Protein AF-0000000068203629 (afdb_homodimer)

Nearest PDB structures (foldseek):
  4nbw-assembly1_D  TM=8.724E-01  e=5.377E-16  Plesiocystis pacifica SIR-1
  2c7v-assembly1_C  TM=8.357E-01  e=1.206E-12  Trypanosoma brucei brucei
  8aew-assembly1_A  TM=7.766E-01  e=7.893E-11  Chloroflexus aurantiacus J-10-fl
  8hjw-assembly1_B  TM=7.811E-01  e=9.365E-10  Chloroflexus aurantiacus
  8aew-assembly1_B  TM=7.234E-01  e=3.059E-10  Chloroflexus aurantiacus J-10-fl

Sequence (668 aa):
MTTITDEELYLNAEVLKGKVVLITGASSGVGQATAVSFASYGAKVIIGDVDLAGAKHTVRECLRVGGTIGSDAMVQKCDVTSWEEQVALFEAGYKKYGRIDYVIPNAGIVGDGPLALSKRTKDIPNKPDTRTIDINLVGVIYTIKLGQHYLMKNKPLGPMAIIFVGSMAGNQGFPRAEIYSATKHGLIGLCRSLTEDYRAQGIRTAVVCPWFVDTPLIKTDNRVILAGAPFTPINRVAGAIVCAATDPNWETSGASYNLPDDGPVMRTERHELSVGVYKILTERINTLIKVETTINRYMNIVSDLFMLAAPHLTIVAFVLPILAYWLFTRWMNSMTTITDEELYLNAEVLKGKVVLITGASSGVGQATAVSFASYGAKVIIGDVDLAGAKHTVRECLRVGGTIGSDAMVQKCDVTSWEEQVALFEAGYKKYGRIDYVIPNAGIVGDGPLALSKRTKDIPNKPDTRTIDINLVGVIYTIKLGQHYLMKNKPLGPMAIIFVGSMAGNQGFPRAEIYSATKHGLIGLCRSLTEDYRAQGIRTAVVCPWFVDTPLIKTDNRVILAGAPFTPINRVAGAIVCAATDPNWETSGASYNLPDDGPVMRTERHELSVGVYKILTERINTLIKVETTINRYMNIVSDLFMLAAPHLTIVAFVLPILAYWLFTRWMNS

Organism: Serendipita indica (strain DSM 11827) (NCBI:txid1109443)

Structure (mmCIF, N/CA/C/O backbone):
data_AF-0000000068203629-model_v1
#
loop_
_entity.id
_entity.type
_entity.pdbx_description
1 polymer 'Related to short-chain alcohol dehydrogenase'
#
loop_
_atom_site.group_PDB
_atom_site.id
_atom_site.type_symbol
_atom_site.label_atom_id
_atom_site.label_alt_id
_atom_site.label_comp_id
_atom_site.label_asym_id
_atom_site.label_entity_id
_atom_site.label_seq_id
_atom_site.pdbx_PDB_ins_code
_atom_site.Cartn_x
_atom_site.Cartn_y
_atom_site.Cartn_z
_atom_site.occupancy
_atom_site.B_iso_or_equiv
_atom_site.auth_seq_id
_atom_site.auth_comp_id
_atom_site.auth_asym_id
_atom_site.auth_atom_id
_atom_site.pdbx_PDB_model_num
ATOM 1 N N . MET A 1 1 ? -2 0.607 -24 1 74.25 1 MET A N 1
ATOM 2 C CA . MET A 1 1 ? -2.955 -0.344 -23.438 1 74.25 1 MET A CA 1
ATOM 3 C C . MET A 1 1 ? -3.354 -1.391 -24.469 1 74.25 1 MET A C 1
ATOM 5 O O . MET A 1 1 ? -3.592 -1.062 -25.641 1 74.25 1 MET A O 1
ATOM 9 N N . THR A 1 2 ? -3.258 -2.691 -24.047 1 78.94 2 THR A N 1
ATOM 10 C CA . THR A 1 2 ? -3.564 -3.799 -24.953 1 78.94 2 THR A CA 1
ATOM 11 C C . THR A 1 2 ? -4.797 -4.562 -24.469 1 78.94 2 THR A C 1
ATOM 13 O O . THR A 1 2 ? -4.906 -4.895 -23.297 1 78.94 2 THR A O 1
ATOM 16 N N . THR A 1 3 ? -5.684 -4.789 -25.359 1 89.25 3 THR A N 1
ATOM 17 C CA . THR A 1 3 ? -6.883 -5.555 -25.031 1 89.25 3 THR A CA 1
ATOM 18 C C . THR A 1 3 ? -6.652 -7.043 -25.281 1 89.25 3 THR A C 1
ATOM 20 O O . THR A 1 3 ? -6.055 -7.426 -26.297 1 89.25 3 THR A O 1
ATOM 23 N N . ILE A 1 4 ? -7.082 -7.863 -24.344 1 93.88 4 ILE A N 1
ATOM 24 C CA . ILE A 1 4 ? -6.941 -9.312 -24.438 1 93.88 4 ILE A CA 1
ATOM 25 C C . ILE A 1 4 ? -8.32 -9.969 -24.391 1 93.88 4 ILE A C 1
ATOM 27 O O . ILE A 1 4 ? -9.031 -9.875 -23.391 1 93.88 4 ILE A O 1
ATOM 31 N N . THR A 1 5 ? -8.672 -10.672 -25.438 1 92.25 5 THR A N 1
ATOM 32 C CA . THR A 1 5 ? -9.969 -11.328 -25.531 1 92.25 5 THR A CA 1
ATOM 33 C C . THR A 1 5 ? -9.969 -12.633 -24.734 1 92.25 5 THR A C 1
ATOM 35 O O . THR A 1 5 ? -8.914 -13.133 -24.344 1 92.25 5 THR A O 1
ATOM 38 N N . ASP A 1 6 ? -11.164 -13.172 -24.438 1 92.75 6 ASP A N 1
ATOM 39 C CA . ASP A 1 6 ? -11.297 -14.414 -23.672 1 92.75 6 ASP A CA 1
ATOM 40 C C . ASP A 1 6 ? -10.531 -15.555 -24.344 1 92.75 6 ASP A C 1
ATOM 42 O O . ASP A 1 6 ? -9.93 -16.391 -23.672 1 92.75 6 ASP A O 1
ATOM 46 N N . GLU A 1 7 ? -10.508 -15.57 -25.672 1 90.5 7 GLU A N 1
ATOM 47 C CA . GLU A 1 7 ? -9.812 -16.609 -26.438 1 90.5 7 GLU A CA 1
ATOM 48 C C . GLU A 1 7 ? -8.297 -16.5 -26.266 1 90.5 7 GLU A C 1
ATOM 50 O O . GLU A 1 7 ? -7.594 -17.516 -26.266 1 90.5 7 GLU A O 1
ATOM 55 N N . GLU A 1 8 ? -7.883 -15.336 -26.016 1 95.25 8 GLU A N 1
ATOM 56 C CA . GLU A 1 8 ? -6.445 -15.078 -25.953 1 95.25 8 GLU A CA 1
ATOM 57 C C . GLU A 1 8 ? -5.895 -15.359 -24.562 1 95.25 8 GLU A C 1
ATOM 59 O O . GLU A 1 8 ? -4.684 -15.484 -24.375 1 95.25 8 GLU A O 1
ATOM 64 N N . LEU A 1 9 ? -6.746 -15.484 -23.609 1 96.88 9 LEU A N 1
ATOM 65 C CA . LEU A 1 9 ? -6.336 -15.625 -22.219 1 96.88 9 LEU A CA 1
ATOM 66 C C . LEU A 1 9 ? -5.609 -16.953 -22 1 96.88 9 LEU A C 1
ATOM 68 O O . LEU A 1 9 ? -4.805 -17.078 -21.062 1 96.88 9 LEU A O 1
ATOM 72 N N . TYR A 1 10 ? -5.809 -17.953 -22.875 1 96.75 10 TYR A N 1
ATOM 73 C CA . TYR A 1 10 ? -5.266 -19.297 -22.641 1 96.75 10 TYR A CA 1
ATOM 74 C C . TYR A 1 10 ? -4.355 -19.719 -23.797 1 96.75 10 TYR A C 1
ATOM 76 O O . TYR A 1 10 ? -4.117 -20.906 -23.984 1 96.75 10 TYR A O 1
ATOM 84 N N . LEU A 1 11 ? -3.879 -18.719 -24.547 1 95.81 11 LEU A N 1
ATOM 85 C CA . LEU A 1 11 ? -3.064 -18.969 -25.734 1 95.81 11 LEU A CA 1
ATOM 86 C C . LEU A 1 11 ? -1.846 -19.812 -25.391 1 95.81 11 LEU A C 1
ATOM 88 O O . LEU A 1 11 ? -1.4 -20.641 -26.203 1 95.81 11 LEU A O 1
ATOM 92 N N . ASN A 1 12 ? -1.312 -19.688 -24.156 1 95.94 12 ASN A N 1
ATOM 93 C CA . ASN A 1 12 ? -0.092 -20.391 -23.766 1 95.94 12 ASN A CA 1
ATOM 94 C C . ASN A 1 12 ? -0.339 -21.328 -22.594 1 95.94 12 ASN A C 1
ATOM 96 O O . ASN A 1 12 ? 0.596 -21.703 -21.891 1 95.94 12 ASN A O 1
ATOM 100 N N . ALA A 1 13 ? -1.555 -21.734 -22.375 1 96.62 13 ALA A N 1
ATOM 101 C CA . ALA A 1 13 ? -1.926 -22.5 -21.188 1 96.62 13 ALA A CA 1
ATOM 102 C C . ALA A 1 13 ? -1.394 -23.922 -21.25 1 96.62 13 ALA A C 1
ATOM 104 O O . ALA A 1 13 ? -1.302 -24.609 -20.234 1 96.62 13 ALA A O 1
ATOM 105 N N . GLU A 1 14 ? -1.014 -24.422 -22.438 1 95.44 14 GLU A N 1
ATOM 106 C CA . GLU A 1 14 ? -0.527 -25.781 -22.594 1 95.44 14 GLU A CA 1
ATOM 107 C C . GLU A 1 14 ? 0.775 -26 -21.828 1 95.44 14 GLU A C 1
ATOM 109 O O . GLU A 1 14 ? 1.104 -27.141 -21.469 1 95.44 14 GLU A O 1
ATOM 114 N N . VAL A 1 15 ? 1.493 -24.938 -21.578 1 96.19 15 VAL A N 1
ATOM 115 C CA . VAL A 1 15 ? 2.777 -25.031 -20.891 1 96.19 15 VAL A CA 1
ATOM 116 C C . VAL A 1 15 ? 2.557 -25.453 -19.438 1 96.19 15 VAL A C 1
ATOM 118 O O . VAL A 1 15 ? 3.496 -25.859 -18.75 1 96.19 15 VAL A O 1
ATOM 121 N N . LEU A 1 16 ? 1.33 -25.391 -18.969 1 97.12 16 LEU A N 1
ATOM 122 C CA . LEU A 1 16 ? 1.011 -25.672 -17.562 1 97.12 16 LEU A CA 1
ATOM 123 C C . LEU A 1 16 ? 1.054 -27.172 -17.297 1 97.12 16 LEU A C 1
ATOM 125 O O . LEU A 1 16 ? 1.086 -27.609 -16.156 1 97.12 16 LEU A O 1
ATOM 129 N N . LYS A 1 17 ? 0.953 -27.969 -18.375 1 96.5 17 LYS A N 1
ATOM 130 C CA . LYS A 1 17 ? 0.922 -29.422 -18.188 1 96.5 17 LYS A CA 1
ATOM 131 C C . LYS A 1 17 ? 2.143 -29.906 -17.422 1 96.5 17 LYS A C 1
ATOM 133 O O . LYS A 1 17 ? 3.281 -29.656 -17.828 1 96.5 17 LYS A O 1
ATOM 138 N N . GLY A 1 18 ? 1.89 -30.469 -16.281 1 95.69 18 GLY A N 1
ATOM 139 C CA . GLY A 1 18 ? 2.949 -31.031 -15.453 1 95.69 18 GLY A CA 1
ATOM 140 C C . GLY A 1 18 ? 3.617 -30 -14.555 1 95.69 18 GLY A C 1
ATOM 141 O O . GLY A 1 18 ? 4.477 -30.359 -13.742 1 95.69 18 GLY A O 1
ATOM 142 N N . LYS A 1 19 ? 3.273 -28.75 -14.711 1 97.06 19 LYS A N 1
ATOM 143 C CA . LYS A 1 19 ? 3.842 -27.703 -13.867 1 97.06 19 LYS A CA 1
ATOM 144 C C . LYS A 1 19 ? 3.092 -27.594 -12.539 1 97.06 19 LYS A C 1
ATOM 146 O O . LYS A 1 19 ? 2.018 -28.188 -12.383 1 97.06 19 LYS A O 1
ATOM 151 N N . VAL A 1 20 ? 3.697 -26.953 -11.57 1 98.12 20 VAL A N 1
ATOM 152 C CA . VAL A 1 20 ? 3.123 -26.875 -10.227 1 98.12 20 VAL A CA 1
ATOM 153 C C . VAL A 1 20 ? 2.822 -25.422 -9.875 1 98.12 20 VAL A C 1
ATOM 155 O O . VAL A 1 20 ? 3.674 -24.547 -10.047 1 98.12 20 VAL A O 1
ATOM 158 N N . VAL A 1 21 ? 1.598 -25.125 -9.414 1 98.75 21 VAL A N 1
ATOM 159 C CA . VAL A 1 21 ? 1.207 -23.781 -8.984 1 98.75 21 VAL A CA 1
ATOM 160 C C . VAL A 1 21 ? 0.793 -23.812 -7.516 1 98.75 21 VAL A C 1
ATOM 162 O O . VAL A 1 21 ? 0.117 -24.75 -7.074 1 98.75 21 VAL A O 1
ATOM 165 N N . LEU A 1 22 ? 1.328 -22.922 -6.75 1 98.88 22 LEU A N 1
ATOM 166 C CA . LEU A 1 22 ? 0.888 -22.719 -5.375 1 98.88 22 LEU A CA 1
ATOM 167 C C . LEU A 1 22 ? -0.013 -21.5 -5.27 1 98.88 22 LEU A C 1
ATOM 169 O O . LEU A 1 22 ? 0.355 -20.406 -5.719 1 98.88 22 LEU A O 1
ATOM 173 N N . ILE A 1 23 ? -1.219 -21.672 -4.723 1 98.88 23 ILE A N 1
ATOM 174 C CA . ILE A 1 23 ? -2.209 -20.609 -4.586 1 98.88 23 ILE A CA 1
ATOM 175 C C . ILE A 1 23 ? -2.654 -20.5 -3.129 1 98.88 23 ILE A C 1
ATOM 177 O O . ILE A 1 23 ? -3.156 -21.469 -2.557 1 98.88 23 ILE A O 1
ATOM 181 N N . THR A 1 24 ? -2.467 -19.375 -2.518 1 98.75 24 THR A N 1
ATOM 182 C CA . THR A 1 24 ? -3.061 -19.141 -1.208 1 98.75 24 THR A CA 1
ATOM 183 C C . THR A 1 24 ? -4.473 -18.562 -1.351 1 98.75 24 THR A C 1
ATOM 185 O O . THR A 1 24 ? -4.75 -17.812 -2.283 1 98.75 24 THR A O 1
ATOM 188 N N . GLY A 1 25 ? -5.34 -18.922 -0.459 1 97.44 25 GLY A N 1
ATOM 189 C CA . GLY A 1 25 ? -6.699 -18.422 -0.494 1 97.44 25 GLY A CA 1
ATOM 190 C C . GLY A 1 25 ? -7.512 -18.969 -1.652 1 97.44 25 GLY A C 1
ATOM 191 O O . GLY A 1 25 ? -8.156 -18.203 -2.381 1 97.44 25 GLY A O 1
ATOM 192 N N . ALA A 1 26 ? -7.496 -20.281 -1.835 1 97.56 26 ALA A N 1
ATOM 193 C CA . ALA A 1 26 ? -8.164 -20.844 -3.006 1 97.56 26 ALA A CA 1
ATOM 194 C C . ALA A 1 26 ? -9.367 -21.672 -2.596 1 97.56 26 ALA A C 1
ATOM 196 O O . ALA A 1 26 ? -9.758 -22.609 -3.311 1 97.56 26 ALA A O 1
ATOM 197 N N . SER A 1 27 ? -9.922 -21.406 -1.387 1 95.88 27 SER A N 1
ATOM 198 C CA . SER A 1 27 ? -11.117 -22.125 -0.954 1 95.88 27 SER A CA 1
ATOM 199 C C . SER A 1 27 ? -12.367 -21.609 -1.657 1 95.88 27 SER A C 1
ATOM 201 O O . SER A 1 27 ? -13.406 -22.266 -1.652 1 95.88 27 SER A O 1
ATOM 203 N N . SER A 1 28 ? -12.281 -20.406 -2.199 1 91.94 28 SER A N 1
ATOM 204 C CA . SER A 1 28 ? -13.43 -19.781 -2.863 1 91.94 28 SER A CA 1
ATOM 205 C C . SER A 1 28 ? -12.984 -18.672 -3.801 1 91.94 28 SER A C 1
ATOM 207 O O . SER A 1 28 ? -11.789 -18.406 -3.939 1 91.94 28 SER A O 1
ATOM 209 N N . GLY A 1 29 ? -13.891 -18.234 -4.586 1 92.12 29 GLY A N 1
ATOM 210 C CA . GLY A 1 29 ? -13.695 -17 -5.344 1 92.12 29 GLY A CA 1
ATOM 211 C C . GLY A 1 29 ? -12.641 -17.141 -6.426 1 92.12 29 GLY A C 1
ATOM 212 O O . GLY A 1 29 ? -12.602 -18.141 -7.145 1 92.12 29 GLY A O 1
ATOM 213 N N . VAL A 1 30 ? -11.891 -16.078 -6.551 1 93.75 30 VAL A N 1
ATOM 214 C CA . VAL A 1 30 ? -10.883 -15.977 -7.598 1 93.75 30 VAL A CA 1
ATOM 215 C C . VAL A 1 30 ? -9.852 -17.094 -7.438 1 93.75 30 VAL A C 1
ATOM 217 O O . VAL A 1 30 ? -9.422 -17.703 -8.422 1 93.75 30 VAL A O 1
ATOM 220 N N . GLY A 1 31 ? -9.484 -17.375 -6.176 1 97.12 31 GLY A N 1
ATOM 221 C CA . GLY A 1 31 ? -8.516 -18.438 -5.918 1 97.12 31 GLY A CA 1
ATOM 222 C C . GLY A 1 31 ? -8.969 -19.797 -6.398 1 97.12 31 GLY A C 1
ATOM 223 O O . GLY A 1 31 ? -8.203 -20.531 -7.027 1 97.12 31 GLY A O 1
ATOM 224 N N . GLN A 1 32 ? -10.18 -20.109 -6.098 1 97.44 32 GLN A N 1
ATOM 225 C CA . GLN A 1 32 ? -10.734 -21.391 -6.543 1 97.44 32 GLN A CA 1
ATOM 226 C C . GLN A 1 32 ? -10.789 -21.469 -8.07 1 97.44 32 GLN A C 1
ATOM 228 O O . GLN A 1 32 ? -10.367 -22.469 -8.656 1 97.44 32 GLN A O 1
ATOM 233 N N . ALA A 1 33 ? -11.297 -20.422 -8.656 1 97.12 33 ALA A N 1
ATOM 234 C CA . ALA A 1 33 ? -11.398 -20.375 -10.117 1 97.12 33 ALA A CA 1
ATOM 235 C C . ALA A 1 33 ? -10.023 -20.516 -10.766 1 97.12 33 ALA A C 1
ATOM 237 O O . ALA A 1 33 ? -9.875 -21.188 -11.797 1 97.12 33 ALA A O 1
ATOM 238 N N . THR A 1 34 ? -9.055 -19.875 -10.172 1 98.25 34 THR A N 1
ATOM 239 C CA . THR A 1 34 ? -7.688 -19.938 -10.68 1 98.25 34 THR A CA 1
ATOM 240 C C . THR A 1 34 ? -7.129 -21.359 -10.562 1 98.25 34 THR A C 1
ATOM 242 O O . THR A 1 34 ? -6.555 -21.891 -11.516 1 98.25 34 THR A O 1
ATOM 245 N N . ALA A 1 35 ? -7.336 -21.969 -9.414 1 98.75 35 ALA A N 1
ATOM 246 C CA . ALA A 1 35 ? -6.883 -23.328 -9.195 1 98.75 35 ALA A CA 1
ATOM 247 C C . ALA A 1 35 ? -7.469 -24.281 -10.242 1 98.75 35 ALA A C 1
ATOM 249 O O . ALA A 1 35 ? -6.738 -25.062 -10.859 1 98.75 35 ALA A O 1
ATOM 250 N N . VAL A 1 36 ? -8.719 -24.172 -10.453 1 98.56 36 VAL A N 1
ATOM 251 C CA . VAL A 1 36 ? -9.43 -25.031 -11.383 1 98.56 36 VAL A CA 1
ATOM 252 C C . VAL A 1 36 ? -8.945 -24.781 -12.805 1 98.56 36 VAL A C 1
ATOM 254 O O . VAL A 1 36 ? -8.742 -25.719 -13.578 1 98.56 36 VAL A O 1
ATOM 257 N N . SER A 1 37 ? -8.719 -23.547 -13.125 1 98.31 37 SER A N 1
ATOM 258 C CA . SER A 1 37 ? -8.227 -23.188 -14.453 1 98.31 37 SER A CA 1
ATOM 259 C C . SER A 1 37 ? -6.852 -23.781 -14.719 1 98.31 37 SER A C 1
ATOM 261 O O . SER A 1 37 ? -6.613 -24.375 -15.773 1 98.31 37 SER A O 1
ATOM 263 N N . PHE A 1 38 ? -5.949 -23.688 -13.781 1 98.62 38 PHE A N 1
ATOM 264 C CA . PHE A 1 38 ? -4.621 -24.266 -13.93 1 98.62 38 PHE A CA 1
ATOM 265 C C . PHE A 1 38 ? -4.715 -25.781 -14.078 1 98.62 38 PHE A C 1
ATOM 267 O O . PHE A 1 38 ? -4.062 -26.375 -14.945 1 98.62 38 PHE A O 1
ATOM 274 N N . ALA A 1 39 ? -5.551 -26.406 -13.297 1 98.62 39 ALA A N 1
ATOM 275 C CA . ALA A 1 39 ? -5.707 -27.859 -13.312 1 98.62 39 ALA A CA 1
ATOM 276 C C . ALA A 1 39 ? -6.273 -28.344 -14.648 1 98.62 39 ALA A C 1
ATOM 278 O O . ALA A 1 39 ? -5.906 -29.406 -15.141 1 98.62 39 ALA A O 1
ATOM 279 N N . SER A 1 40 ? -7.125 -27.547 -15.219 1 98.19 40 SER A N 1
ATOM 280 C CA . SER A 1 40 ? -7.766 -27.906 -16.484 1 98.19 40 SER A CA 1
ATOM 281 C C . SER A 1 40 ? -6.746 -28.016 -17.609 1 98.19 40 SER A C 1
ATOM 283 O O . SER A 1 40 ? -7.031 -28.609 -18.656 1 98.19 40 SER A O 1
ATOM 285 N N . TYR A 1 41 ? -5.57 -27.516 -17.375 1 97.69 41 TYR A N 1
ATOM 286 C CA . TYR A 1 41 ? -4.512 -27.609 -18.375 1 97.69 41 TYR A CA 1
ATOM 287 C C . TYR A 1 41 ? -3.381 -28.516 -17.875 1 97.69 41 TYR A C 1
ATOM 289 O O . TYR A 1 41 ? -2.268 -28.469 -18.406 1 97.69 41 TYR A O 1
ATOM 297 N N . GLY A 1 42 ? -3.635 -29.266 -16.828 1 97.94 42 GLY A N 1
ATOM 298 C CA . GLY A 1 42 ? -2.736 -30.328 -16.438 1 97.94 42 GLY A CA 1
ATOM 299 C C . GLY A 1 42 ? -1.78 -29.938 -15.32 1 97.94 42 GLY A C 1
ATOM 300 O O . GLY A 1 42 ? -0.853 -30.688 -15 1 97.94 42 GLY A O 1
ATOM 301 N N . ALA A 1 43 ? -1.97 -28.797 -14.711 1 98.25 43 ALA A N 1
ATOM 302 C CA . ALA A 1 43 ? -1.087 -28.359 -13.633 1 98.25 43 ALA A CA 1
ATOM 303 C C . ALA A 1 43 ? -1.383 -29.109 -12.336 1 98.25 43 ALA A C 1
ATOM 305 O O . ALA A 1 43 ? -2.502 -29.578 -12.133 1 98.25 43 ALA A O 1
ATOM 306 N N . LYS A 1 44 ? -0.364 -29.297 -11.539 1 98.62 44 LYS A N 1
ATOM 307 C CA . LYS A 1 44 ? -0.518 -29.703 -10.148 1 98.62 44 LYS A CA 1
ATOM 308 C C . LYS A 1 44 ? -0.683 -28.5 -9.227 1 98.62 44 LYS A C 1
ATOM 310 O O . LYS A 1 44 ? 0.083 -27.547 -9.312 1 98.62 44 LYS A O 1
ATOM 315 N N . VAL A 1 45 ? -1.71 -28.562 -8.352 1 98.81 45 VAL A N 1
ATOM 316 C CA . VAL A 1 45 ? -2.1 -27.359 -7.609 1 98.81 45 VAL A CA 1
ATOM 317 C C . VAL A 1 45 ? -1.855 -27.578 -6.117 1 98.81 45 VAL A C 1
ATOM 319 O O . VAL A 1 45 ? -2.277 -28.578 -5.551 1 98.81 45 VAL A O 1
ATOM 322 N N . ILE A 1 46 ? -1.104 -26.641 -5.477 1 98.88 46 ILE A N 1
ATOM 323 C CA . ILE A 1 46 ? -0.945 -26.562 -4.027 1 98.88 46 ILE A CA 1
ATOM 324 C C . ILE A 1 46 ? -1.836 -25.453 -3.477 1 98.88 46 ILE A C 1
ATOM 326 O O . ILE A 1 46 ? -1.693 -24.281 -3.855 1 98.88 46 ILE A O 1
ATOM 330 N N . ILE A 1 47 ? -2.752 -25.844 -2.545 1 98.75 47 ILE A N 1
ATOM 331 C CA . ILE A 1 47 ? -3.695 -24.875 -2.008 1 98.75 47 ILE A CA 1
ATOM 332 C C . ILE A 1 47 ? -3.422 -24.656 -0.522 1 98.75 47 ILE A C 1
ATOM 334 O O . ILE A 1 47 ? -3.381 -25.609 0.256 1 98.75 47 ILE A O 1
ATOM 338 N N . GLY A 1 48 ? -3.162 -23.422 -0.14 1 98.62 48 GLY A N 1
ATOM 339 C CA . GLY A 1 48 ? -3.135 -23 1.252 1 98.62 48 GLY A CA 1
ATOM 340 C C . GLY A 1 48 ? -4.293 -22.109 1.626 1 98.62 48 GLY A C 1
ATOM 341 O O . GLY A 1 48 ? -4.484 -21.047 1.02 1 98.62 48 GLY A O 1
ATOM 342 N N . ASP A 1 49 ? -5.039 -22.469 2.613 1 98.12 49 ASP A N 1
ATOM 343 C CA . ASP A 1 49 ? -6.195 -21.688 3.037 1 98.12 49 ASP A CA 1
ATOM 344 C C . ASP A 1 49 ? -6.555 -21.984 4.492 1 98.12 49 ASP A C 1
ATOM 346 O O . ASP A 1 49 ? -6.289 -23.078 4.996 1 98.12 49 ASP A O 1
ATOM 350 N N . VAL A 1 50 ? -7.164 -21.016 5.121 1 97.75 50 VAL A N 1
ATOM 351 C CA . VAL A 1 50 ? -7.625 -21.234 6.488 1 97.75 50 VAL A CA 1
ATOM 352 C C . VAL A 1 50 ? -8.898 -22.078 6.473 1 97.75 50 VAL A C 1
ATOM 354 O O . VAL A 1 50 ? -9.188 -22.797 7.434 1 97.75 50 VAL A O 1
ATOM 357 N N . ASP A 1 51 ? -9.656 -21.984 5.414 1 97.25 51 ASP A N 1
ATOM 358 C CA . ASP A 1 51 ? -10.875 -22.766 5.238 1 97.25 51 ASP A CA 1
ATOM 359 C C . ASP A 1 51 ? -10.57 -24.109 4.566 1 97.25 51 ASP A C 1
ATOM 361 O O . ASP A 1 51 ? -10.68 -24.234 3.344 1 97.25 51 ASP A O 1
ATOM 365 N N . LEU A 1 52 ? -10.32 -25.125 5.371 1 97.31 52 LEU A N 1
ATOM 366 C CA . LEU A 1 52 ? -9.906 -26.422 4.863 1 97.31 52 LEU A CA 1
ATOM 367 C C . LEU A 1 52 ? -11.031 -27.094 4.09 1 97.31 52 LEU A C 1
ATOM 369 O O . LEU A 1 52 ? -10.797 -27.719 3.059 1 97.31 52 LEU A O 1
ATOM 373 N N . ALA A 1 53 ? -12.219 -26.969 4.574 1 97.25 53 ALA A N 1
ATOM 374 C CA . ALA A 1 53 ? -13.352 -27.594 3.9 1 97.25 53 ALA A CA 1
ATOM 375 C C . ALA A 1 53 ? -13.523 -27.031 2.488 1 97.25 53 ALA A C 1
ATOM 377 O O . ALA A 1 53 ? -13.664 -27.797 1.528 1 97.25 53 ALA A O 1
ATOM 378 N N . GLY A 1 54 ? -13.5 -25.703 2.373 1 97.25 54 GLY A N 1
ATOM 379 C CA . GLY A 1 54 ? -13.578 -25.078 1.062 1 97.25 54 GLY A CA 1
ATOM 380 C C . GLY A 1 54 ? -12.43 -25.453 0.152 1 97.25 54 GLY A C 1
ATOM 381 O O . GLY A 1 54 ? -12.617 -25.672 -1.044 1 97.25 54 GLY A O 1
ATOM 382 N N . ALA A 1 55 ? -11.297 -25.578 0.75 1 98.12 55 ALA A N 1
ATOM 383 C CA . ALA A 1 55 ? -10.102 -25.922 -0.021 1 98.12 55 ALA A CA 1
ATOM 384 C C . ALA A 1 55 ? -10.188 -27.359 -0.538 1 98.12 55 ALA A C 1
ATOM 386 O O . ALA A 1 55 ? -9.766 -27.641 -1.66 1 98.12 55 ALA A O 1
ATOM 387 N N . LYS A 1 56 ? -10.711 -28.266 0.246 1 98.19 56 LYS A N 1
ATOM 388 C CA . LYS A 1 56 ? -10.891 -29.656 -0.185 1 98.19 56 LYS A CA 1
ATOM 389 C C . LYS A 1 56 ? -11.875 -29.75 -1.343 1 98.19 56 LYS A C 1
ATOM 391 O O . LYS A 1 56 ? -11.703 -30.562 -2.25 1 98.19 56 LYS A O 1
ATOM 396 N N . HIS A 1 57 ? -12.859 -28.891 -1.229 1 98.19 57 HIS A N 1
ATOM 397 C CA . HIS A 1 57 ? -13.781 -28.828 -2.352 1 98.19 57 HIS A CA 1
ATOM 398 C C . HIS A 1 57 ? -13.07 -28.391 -3.629 1 98.19 57 HIS A C 1
ATOM 400 O O . HIS A 1 57 ? -13.312 -28.953 -4.699 1 98.19 57 HIS A O 1
ATOM 406 N N . THR A 1 58 ? -12.203 -27.406 -3.531 1 98.25 58 THR A N 1
ATOM 407 C CA . THR A 1 58 ? -11.438 -26.938 -4.68 1 98.25 58 THR A CA 1
ATOM 408 C C . THR A 1 58 ? -10.562 -28.062 -5.23 1 98.25 58 THR A C 1
ATOM 410 O O . THR A 1 58 ? -10.453 -28.234 -6.449 1 98.25 58 THR A O 1
ATOM 413 N N . VAL A 1 59 ? -9.984 -28.859 -4.371 1 98.25 59 VAL A N 1
ATOM 414 C CA . VAL A 1 59 ? -9.164 -29.984 -4.785 1 98.25 59 VAL A CA 1
ATOM 415 C C . VAL A 1 59 ? -10 -30.969 -5.613 1 98.25 59 VAL A C 1
ATOM 417 O O . VAL A 1 59 ? -9.57 -31.422 -6.676 1 98.25 59 VAL A O 1
ATOM 420 N N . ARG A 1 60 ? -11.195 -31.25 -5.168 1 98.19 60 ARG A N 1
ATOM 421 C CA . ARG A 1 60 ? -12.078 -32.156 -5.891 1 98.19 60 ARG A CA 1
ATOM 422 C C . ARG A 1 60 ? -12.414 -31.625 -7.273 1 98.19 60 ARG A C 1
ATOM 424 O O . ARG A 1 60 ? -12.438 -32.375 -8.258 1 98.19 60 ARG A O 1
ATOM 431 N N . GLU A 1 61 ? -12.648 -30.359 -7.332 1 98.06 61 GLU A N 1
ATOM 432 C CA . GLU A 1 61 ? -12.953 -29.734 -8.617 1 98.06 61 GLU A CA 1
ATOM 433 C C . GLU A 1 61 ? -11.75 -29.781 -9.555 1 98.06 61 GLU A C 1
ATOM 435 O O . GLU A 1 61 ? -11.906 -30.016 -10.758 1 98.06 61 GLU A O 1
ATOM 440 N N . CYS A 1 62 ? -10.578 -29.531 -9.023 1 98.38 62 CYS A N 1
ATOM 441 C CA . CYS A 1 62 ? -9.352 -29.609 -9.82 1 98.38 62 CYS A CA 1
ATOM 442 C C . CYS A 1 62 ? -9.188 -31 -10.422 1 98.38 62 CYS A C 1
ATOM 444 O O . CYS A 1 62 ? -8.891 -31.141 -11.609 1 98.38 62 CYS A O 1
ATOM 446 N N . LEU A 1 63 ? -9.422 -32.031 -9.609 1 98 63 LEU A N 1
ATOM 447 C CA . LEU A 1 63 ? -9.266 -33.406 -10.07 1 98 63 LEU A CA 1
ATOM 448 C C . LEU A 1 63 ? -10.336 -33.781 -11.094 1 98 63 LEU A C 1
ATOM 450 O O . LEU A 1 63 ? -10.078 -34.5 -12.047 1 98 63 LEU A O 1
ATOM 454 N N . ARG A 1 64 ? -11.5 -33.25 -10.898 1 97.75 64 ARG A N 1
ATOM 455 C CA . ARG A 1 64 ? -12.594 -33.5 -11.828 1 97.75 64 ARG A CA 1
ATOM 456 C C . ARG A 1 64 ? -12.273 -32.969 -13.219 1 97.75 64 ARG A C 1
ATOM 458 O O . ARG A 1 64 ? -12.484 -33.656 -14.219 1 97.75 64 ARG A O 1
ATOM 465 N N . VAL A 1 65 ? -11.648 -31.766 -13.289 1 97.06 65 VAL A N 1
ATOM 466 C CA . VAL A 1 65 ? -11.484 -31.094 -14.578 1 97.06 65 VAL A CA 1
ATOM 467 C C . VAL A 1 65 ? -10.148 -31.516 -15.203 1 97.06 65 VAL A C 1
ATOM 469 O O . VAL A 1 65 ? -10 -31.484 -16.422 1 97.06 65 VAL A O 1
ATOM 472 N N . GLY A 1 66 ? -9.172 -31.891 -14.367 1 95.19 66 GLY A N 1
ATOM 473 C CA . GLY A 1 66 ? -7.828 -32.062 -14.898 1 95.19 66 GLY A CA 1
ATOM 474 C C . GLY A 1 66 ? -7.258 -33.438 -14.609 1 95.19 66 GLY A C 1
ATOM 475 O O . GLY A 1 66 ? -6.18 -33.781 -15.094 1 95.19 66 GLY A O 1
ATOM 476 N N . GLY A 1 67 ? -7.949 -34.25 -13.883 1 91.81 67 GLY A N 1
ATOM 477 C CA . GLY A 1 67 ? -7.414 -35.531 -13.453 1 91.81 67 GLY A CA 1
ATOM 478 C C . GLY A 1 67 ? -7.031 -36.438 -14.609 1 91.81 67 GLY A C 1
ATOM 479 O O . GLY A 1 67 ? -6.004 -37.125 -14.562 1 91.81 67 GLY A O 1
ATOM 480 N N . THR A 1 68 ? -7.711 -36.406 -15.594 1 93.62 68 THR A N 1
ATOM 481 C CA . THR A 1 68 ? -7.516 -37.312 -16.719 1 93.62 68 THR A CA 1
ATOM 482 C C . THR A 1 68 ? -6.301 -36.906 -17.547 1 93.62 68 THR A C 1
ATOM 484 O O . THR A 1 68 ? -5.77 -37.719 -18.312 1 93.62 68 THR A O 1
ATOM 487 N N . ILE A 1 69 ? -5.859 -35.719 -17.312 1 93.44 69 ILE A N 1
ATOM 488 C CA . ILE A 1 69 ? -4.711 -35.25 -18.094 1 93.44 69 ILE A CA 1
ATOM 489 C C . ILE A 1 69 ? -3.512 -35.031 -17.172 1 93.44 69 ILE A C 1
ATOM 491 O O . ILE A 1 69 ? -2.574 -34.312 -17.516 1 93.44 69 ILE A O 1
ATOM 495 N N . GLY A 1 70 ? -3.596 -35.594 -15.969 1 92 70 GLY A N 1
ATOM 496 C CA . GLY A 1 70 ? -2.41 -35.688 -15.125 1 92 70 GLY A CA 1
ATOM 497 C C . GLY A 1 70 ? -2.375 -34.625 -14.039 1 92 70 GLY A C 1
ATOM 498 O O . GLY A 1 70 ? -1.417 -34.562 -13.266 1 92 70 GLY A O 1
ATOM 499 N N . SER A 1 71 ? -3.395 -33.781 -13.984 1 92.44 71 SER A N 1
ATOM 500 C CA . SER A 1 71 ? -3.434 -32.812 -12.914 1 92.44 71 SER A CA 1
ATOM 501 C C . SER A 1 71 ? -3.541 -33.469 -11.547 1 92.44 71 SER A C 1
ATOM 503 O O . SER A 1 71 ? -3.945 -34.625 -11.453 1 92.44 71 SER A O 1
ATOM 505 N N . ASP A 1 72 ? -3.055 -32.844 -10.547 1 97.44 72 ASP A N 1
ATOM 506 C CA . ASP A 1 72 ? -3.143 -33.25 -9.148 1 97.44 72 ASP A CA 1
ATOM 507 C C . ASP A 1 72 ? -3.32 -32 -8.25 1 97.44 72 ASP A C 1
ATOM 509 O O . ASP A 1 72 ? -3.23 -30.875 -8.711 1 97.44 72 ASP A O 1
ATOM 513 N N . ALA A 1 73 ? -3.754 -32.25 -7.039 1 98.56 73 ALA A N 1
ATOM 514 C CA . ALA A 1 73 ? -3.941 -31.125 -6.133 1 98.56 73 ALA A CA 1
ATOM 515 C C . ALA A 1 73 ? -3.787 -31.562 -4.68 1 98.56 73 ALA A C 1
ATOM 517 O O . ALA A 1 73 ? -4.16 -32.688 -4.316 1 98.56 73 ALA A O 1
ATOM 518 N N . MET A 1 74 ? -3.215 -30.719 -3.922 1 98.31 74 MET A N 1
ATOM 519 C CA . MET A 1 74 ? -3.123 -30.922 -2.479 1 98.31 74 MET A CA 1
ATOM 520 C C . MET A 1 74 ? -3.564 -29.672 -1.727 1 98.31 74 MET A C 1
ATOM 522 O O . MET A 1 74 ? -3.568 -28.578 -2.287 1 98.31 74 MET A O 1
ATOM 526 N N . VAL A 1 75 ? -3.965 -29.891 -0.519 1 98.25 75 VAL A N 1
ATOM 527 C CA . VAL A 1 75 ? -4.395 -28.781 0.326 1 98.25 75 VAL A CA 1
ATOM 528 C C . VAL A 1 75 ? -3.713 -28.875 1.688 1 98.25 75 VAL A C 1
ATOM 530 O O . VAL A 1 75 ? -3.424 -29.984 2.172 1 98.25 75 VAL A O 1
ATOM 533 N N . GLN A 1 76 ? -3.369 -27.812 2.248 1 98.12 76 GLN A N 1
ATOM 534 C CA . GLN A 1 76 ? -2.914 -27.672 3.627 1 98.12 76 GLN A CA 1
ATOM 535 C C . GLN A 1 76 ? -3.484 -26.406 4.27 1 98.12 76 GLN A C 1
ATOM 537 O O . GLN A 1 76 ? -3.551 -25.359 3.629 1 98.12 76 GLN A O 1
ATOM 542 N N . LYS A 1 77 ? -3.916 -26.578 5.5 1 98.25 77 LYS A N 1
ATOM 543 C CA . LYS A 1 77 ? -4.344 -25.391 6.23 1 98.25 77 LYS A CA 1
ATOM 544 C C . LYS A 1 77 ? -3.201 -24.391 6.363 1 98.25 77 LYS A C 1
ATOM 546 O O . LYS A 1 77 ? -2.078 -24.766 6.711 1 98.25 77 LYS A O 1
ATOM 551 N N . CYS A 1 78 ? -3.549 -23.141 6.062 1 98.5 78 CYS A N 1
ATOM 552 C CA . CYS A 1 78 ? -2.502 -22.125 6.105 1 98.5 78 CYS A CA 1
ATOM 553 C C . CYS A 1 78 ? -3.086 -20.75 6.41 1 98.5 78 CYS A C 1
ATOM 555 O O . CYS A 1 78 ? -3.875 -20.219 5.625 1 98.5 78 CYS A O 1
ATOM 557 N N . ASP A 1 79 ? -2.758 -20.266 7.547 1 98.62 79 ASP A N 1
ATOM 558 C CA . ASP A 1 79 ? -2.928 -18.844 7.82 1 98.62 79 ASP A CA 1
ATOM 559 C C . ASP A 1 79 ? -1.763 -18.031 7.254 1 98.62 79 ASP A C 1
ATOM 561 O O . ASP A 1 79 ? -0.646 -18.094 7.777 1 98.62 79 ASP A O 1
ATOM 565 N N . VAL A 1 80 ? -2.053 -17.25 6.234 1 98.44 80 VAL A N 1
ATOM 566 C CA . VAL A 1 80 ? -0.98 -16.609 5.488 1 98.44 80 VAL A CA 1
ATOM 567 C C . VAL A 1 80 ? -0.277 -15.578 6.375 1 98.44 80 VAL A C 1
ATOM 569 O O . VAL A 1 80 ? 0.812 -15.109 6.043 1 98.44 80 VAL A O 1
ATOM 572 N N . THR A 1 81 ? -0.896 -15.195 7.508 1 98 81 THR A N 1
ATOM 573 C CA . THR A 1 81 ? -0.255 -14.25 8.414 1 98 81 THR A CA 1
ATOM 574 C C . THR A 1 81 ? 0.785 -14.953 9.281 1 98 81 THR A C 1
ATOM 576 O O . THR A 1 81 ? 1.535 -14.297 10.016 1 98 81 THR A O 1
ATOM 579 N N . SER A 1 82 ? 0.855 -16.281 9.234 1 98.56 82 SER A N 1
ATOM 580 C CA . SER A 1 82 ? 1.853 -17.078 9.953 1 98.56 82 SER A CA 1
ATOM 581 C C . SER A 1 82 ? 3.002 -17.484 9.039 1 98.56 82 SER A C 1
ATOM 583 O O . SER A 1 82 ? 2.822 -18.297 8.133 1 98.56 82 SER A O 1
ATOM 585 N N . TRP A 1 83 ? 4.176 -16.938 9.336 1 98.38 83 TRP A N 1
ATOM 586 C CA . TRP A 1 83 ? 5.363 -17.297 8.562 1 98.38 83 TRP A CA 1
ATOM 587 C C . TRP A 1 83 ? 5.594 -18.812 8.602 1 98.38 83 TRP A C 1
ATOM 589 O O . TRP A 1 83 ? 5.832 -19.438 7.566 1 98.38 83 TRP A O 1
ATOM 599 N N . GLU A 1 84 ? 5.449 -19.391 9.727 1 98.38 84 GLU A N 1
ATOM 600 C CA . GLU A 1 84 ? 5.719 -20.812 9.922 1 98.38 84 GLU A CA 1
ATOM 601 C C . GLU A 1 84 ? 4.75 -21.672 9.109 1 98.38 84 GLU A C 1
ATOM 603 O O . GLU A 1 84 ? 5.141 -22.703 8.547 1 98.38 84 GLU A O 1
ATOM 608 N N . GLU A 1 85 ? 3.521 -21.25 9.062 1 98.69 85 GLU A N 1
ATOM 609 C CA . GLU A 1 85 ? 2.543 -22.031 8.305 1 98.69 85 GLU A CA 1
ATOM 610 C C . GLU A 1 85 ? 2.803 -21.922 6.805 1 98.69 85 GLU A C 1
ATOM 612 O O . GLU A 1 85 ? 2.588 -22.891 6.066 1 98.69 85 GLU A O 1
ATOM 617 N N . GLN A 1 86 ? 3.258 -20.812 6.352 1 98.69 86 GLN A N 1
ATOM 618 C CA . GLN A 1 86 ? 3.588 -20.688 4.938 1 98.69 86 GLN A CA 1
ATOM 619 C C . GLN A 1 86 ? 4.824 -21.516 4.586 1 98.69 86 GLN A C 1
ATOM 621 O O . GLN A 1 86 ? 4.875 -22.141 3.527 1 98.69 86 GLN A O 1
ATOM 626 N N . VAL A 1 87 ? 5.773 -21.484 5.488 1 98.62 87 VAL A N 1
ATOM 627 C CA . VAL A 1 87 ? 6.945 -22.312 5.281 1 98.62 87 VAL A CA 1
ATOM 628 C C . VAL A 1 87 ? 6.52 -23.781 5.145 1 98.62 87 VAL A C 1
ATOM 630 O O . VAL A 1 87 ? 6.941 -24.469 4.215 1 98.62 87 VAL A O 1
ATOM 633 N N . ALA A 1 88 ? 5.68 -24.219 6.031 1 98.69 88 ALA A N 1
ATOM 634 C CA . ALA A 1 88 ? 5.207 -25.594 6.02 1 98.69 88 ALA A CA 1
ATOM 635 C C . ALA A 1 88 ? 4.465 -25.906 4.723 1 98.69 88 ALA A C 1
ATOM 637 O O . ALA A 1 88 ? 4.613 -27 4.168 1 98.69 88 ALA A O 1
ATOM 638 N N . LEU A 1 89 ? 3.682 -24.969 4.238 1 98.75 89 LEU A N 1
ATOM 639 C CA . LEU A 1 89 ? 2.93 -25.141 3 1 98.75 89 LEU A CA 1
ATOM 640 C C . LEU A 1 89 ? 3.871 -25.344 1.817 1 98.75 89 LEU A C 1
ATOM 642 O O . LEU A 1 89 ? 3.703 -26.281 1.038 1 98.75 89 LEU A O 1
ATOM 646 N N . PHE A 1 90 ? 4.836 -24.438 1.66 1 98.69 90 PHE A N 1
ATOM 647 C CA . PHE A 1 90 ? 5.789 -24.516 0.56 1 98.69 90 PHE A CA 1
ATOM 648 C C . PHE A 1 90 ? 6.609 -25.812 0.646 1 98.69 90 PHE A C 1
ATOM 650 O O . PHE A 1 90 ? 6.855 -26.453 -0.37 1 98.69 90 PHE A O 1
ATOM 657 N N . GLU A 1 91 ? 7.02 -26.188 1.86 1 98.25 91 GLU A N 1
ATOM 658 C CA . GLU A 1 91 ? 7.801 -27.391 2.062 1 98.25 91 GLU A CA 1
ATOM 659 C C . GLU A 1 91 ? 7.008 -28.641 1.657 1 98.25 91 GLU A C 1
ATOM 661 O O . GLU A 1 91 ? 7.523 -29.5 0.95 1 98.25 91 GLU A O 1
ATOM 666 N N . ALA A 1 92 ? 5.812 -28.719 2.125 1 98.44 92 ALA A N 1
ATOM 667 C CA . ALA A 1 92 ? 4.965 -29.875 1.817 1 98.44 92 ALA A CA 1
ATOM 668 C C . ALA A 1 92 ? 4.738 -30 0.314 1 98.44 92 ALA A C 1
ATOM 670 O O . ALA A 1 92 ? 4.812 -31.094 -0.241 1 98.44 92 ALA A O 1
ATOM 671 N N . GLY A 1 93 ? 4.434 -28.859 -0.33 1 98.31 93 GLY A N 1
ATOM 672 C CA . GLY A 1 93 ? 4.23 -28.859 -1.77 1 98.31 93 GLY A CA 1
ATOM 673 C C . GLY A 1 93 ? 5.465 -29.281 -2.545 1 98.31 93 GLY A C 1
ATOM 674 O O . GLY A 1 93 ? 5.383 -30.109 -3.453 1 98.31 93 GLY A O 1
ATOM 675 N N . TYR A 1 94 ? 6.559 -28.672 -2.164 1 97.44 94 TYR A N 1
ATOM 676 C CA . TYR A 1 94 ? 7.809 -28.984 -2.85 1 97.44 94 TYR A CA 1
ATOM 677 C C . TYR A 1 94 ? 8.188 -30.453 -2.633 1 97.44 94 TYR A C 1
ATOM 679 O O . TYR A 1 94 ? 8.703 -31.109 -3.539 1 97.44 94 TYR A O 1
ATOM 687 N N . LYS A 1 95 ? 8.008 -30.953 -1.42 1 97.44 95 LYS A N 1
ATOM 688 C CA . LYS A 1 95 ? 8.281 -32.375 -1.123 1 97.44 95 LYS A CA 1
ATOM 689 C C . LYS A 1 95 ? 7.426 -33.281 -1.984 1 97.44 95 LYS A C 1
ATOM 691 O O . LYS A 1 95 ? 7.914 -34.281 -2.502 1 97.44 95 LYS A O 1
ATOM 696 N N . LYS A 1 96 ? 6.242 -32.938 -2.199 1 97.94 96 LYS A N 1
ATOM 697 C CA . LYS A 1 96 ? 5.312 -33.781 -2.924 1 97.94 96 LYS A CA 1
ATOM 698 C C . LYS A 1 96 ? 5.59 -33.75 -4.422 1 97.94 96 LYS A C 1
ATOM 700 O O . LYS A 1 96 ? 5.566 -34.812 -5.086 1 97.94 96 LYS A O 1
ATOM 705 N N . TYR A 1 97 ? 5.812 -32.594 -4.965 1 97.44 97 TYR A N 1
ATOM 706 C CA . TYR A 1 97 ? 5.801 -32.5 -6.422 1 97.44 97 TYR A CA 1
ATOM 707 C C . TYR A 1 97 ? 7.207 -32.25 -6.961 1 97.44 97 TYR A C 1
ATOM 709 O O . TYR A 1 97 ? 7.438 -32.344 -8.172 1 97.44 97 TYR A O 1
ATOM 717 N N . GLY A 1 98 ? 8.164 -31.875 -6.086 1 95.81 98 GLY A N 1
ATOM 718 C CA . GLY A 1 98 ? 9.562 -31.734 -6.453 1 95.81 98 GLY A CA 1
ATOM 719 C C . GLY A 1 98 ? 9.883 -30.406 -7.117 1 95.81 98 GLY A C 1
ATOM 720 O O . GLY A 1 98 ? 11.023 -30.172 -7.512 1 95.81 98 GLY A O 1
ATOM 721 N N . ARG A 1 99 ? 8.836 -29.578 -7.301 1 95.88 99 ARG A N 1
ATOM 722 C CA . ARG A 1 99 ? 9.023 -28.281 -7.918 1 95.88 99 ARG A CA 1
ATOM 723 C C . ARG A 1 99 ? 7.844 -27.359 -7.617 1 95.88 99 ARG A C 1
ATOM 725 O O . ARG A 1 99 ? 6.781 -27.812 -7.191 1 95.88 99 ARG A O 1
ATOM 732 N N . ILE A 1 100 ? 8.047 -26.094 -7.773 1 97.69 100 ILE A N 1
ATOM 733 C CA . ILE A 1 100 ? 7.035 -25.047 -7.82 1 97.69 100 ILE A CA 1
ATOM 734 C C . ILE A 1 100 ? 7.352 -24.062 -8.953 1 97.69 100 ILE A C 1
ATOM 736 O O . ILE A 1 100 ? 8.445 -23.5 -9 1 97.69 100 ILE A O 1
ATOM 740 N N . ASP A 1 101 ? 6.387 -23.891 -9.82 1 97.88 101 ASP A N 1
ATOM 741 C CA . ASP A 1 101 ? 6.652 -23.109 -11.023 1 97.88 101 ASP A CA 1
ATOM 742 C C . ASP A 1 101 ? 5.914 -21.766 -10.984 1 97.88 101 ASP A C 1
ATOM 744 O O . ASP A 1 101 ? 6.379 -20.781 -11.547 1 97.88 101 ASP A O 1
ATOM 748 N N . TYR A 1 102 ? 4.766 -21.75 -10.398 1 98.5 102 TYR A N 1
ATOM 749 C CA . TYR A 1 102 ? 3.918 -20.578 -10.312 1 98.5 102 TYR A CA 1
ATOM 750 C C . TYR A 1 102 ? 3.439 -20.344 -8.883 1 98.5 102 TYR A C 1
ATOM 752 O O . TYR A 1 102 ? 3.143 -21.297 -8.164 1 98.5 102 TYR A O 1
ATOM 760 N N . VAL A 1 103 ? 3.432 -19.078 -8.477 1 98.81 103 VAL A N 1
ATOM 761 C CA . VAL A 1 103 ? 2.945 -18.703 -7.152 1 98.81 103 VAL A CA 1
ATOM 762 C C . VAL A 1 103 ? 1.921 -17.578 -7.285 1 98.81 103 VAL A C 1
ATOM 764 O O . VAL A 1 103 ? 2.193 -16.547 -7.918 1 98.81 103 VAL A O 1
ATOM 767 N N . ILE A 1 104 ? 0.733 -17.812 -6.738 1 98.75 104 ILE A N 1
ATOM 768 C CA . ILE A 1 104 ? -0.348 -16.828 -6.762 1 98.75 104 ILE A CA 1
ATOM 769 C C . ILE A 1 104 ? -0.745 -16.469 -5.332 1 98.75 104 ILE A C 1
ATOM 771 O O . ILE A 1 104 ? -1.563 -17.156 -4.715 1 98.75 104 ILE A O 1
ATOM 775 N N . PRO A 1 105 ? -0.175 -15.406 -4.781 1 98.44 105 PRO A N 1
ATOM 776 C CA . PRO A 1 105 ? -0.623 -14.938 -3.469 1 98.44 105 PRO A CA 1
ATOM 777 C C . PRO A 1 105 ? -2.012 -14.305 -3.512 1 98.44 105 PRO A C 1
ATOM 779 O O . PRO A 1 105 ? -2.135 -13.078 -3.51 1 98.44 105 PRO A O 1
ATOM 782 N N . ASN A 1 106 ? -3.016 -15.109 -3.385 1 97.12 106 ASN A N 1
ATOM 783 C CA . ASN A 1 106 ? -4.387 -14.695 -3.658 1 97.12 106 ASN A CA 1
ATOM 784 C C . ASN A 1 106 ? -5.156 -14.422 -2.371 1 97.12 106 ASN A C 1
ATOM 786 O O . ASN A 1 106 ? -6.164 -13.711 -2.385 1 97.12 106 ASN A O 1
ATOM 790 N N . ALA A 1 107 ? -4.742 -15.008 -1.25 1 94.62 107 ALA A N 1
ATOM 791 C CA . ALA A 1 107 ? -5.465 -14.805 0.005 1 94.62 107 ALA A CA 1
ATOM 792 C C . ALA A 1 107 ? -5.648 -13.32 0.302 1 94.62 107 ALA A C 1
ATOM 794 O O . ALA A 1 107 ? -4.703 -12.539 0.198 1 94.62 107 ALA A O 1
ATOM 795 N N . GLY A 1 108 ? -6.84 -12.891 0.58 1 91.69 108 GLY A N 1
ATOM 796 C CA . GLY A 1 108 ? -7.141 -11.5 0.877 1 91.69 108 GLY A CA 1
ATOM 797 C C . GLY A 1 108 ? -8.539 -11.297 1.419 1 91.69 108 GLY A C 1
ATOM 798 O O . GLY A 1 108 ? -9.406 -12.164 1.271 1 91.69 108 GLY A O 1
ATOM 799 N N . ILE A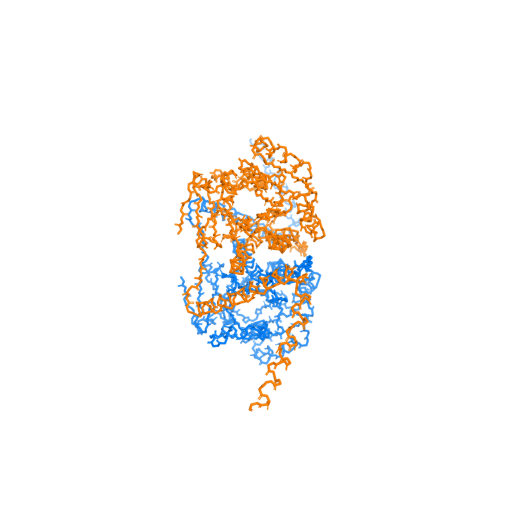 1 109 ? -8.719 -10.172 2.109 1 88.94 109 ILE A N 1
ATOM 800 C CA . ILE A 1 109 ? -10.023 -9.797 2.639 1 88.94 109 ILE A CA 1
ATOM 801 C C . ILE A 1 109 ? -10.273 -8.312 2.385 1 88.94 109 ILE A C 1
ATOM 803 O O . ILE A 1 109 ? -9.336 -7.543 2.197 1 88.94 109 ILE A O 1
ATOM 807 N N . VAL A 1 110 ? -11.484 -7.922 2.348 1 81.94 110 VAL A N 1
ATOM 808 C CA . VAL A 1 110 ? -11.844 -6.52 2.164 1 81.94 110 VAL A CA 1
ATOM 809 C C . VAL A 1 110 ? -11.773 -5.789 3.502 1 81.94 110 VAL A C 1
ATOM 811 O O . VAL A 1 110 ? -11.383 -4.621 3.561 1 81.94 110 VAL A O 1
ATOM 814 N N . GLY A 1 111 ? -12.016 -6.387 4.641 1 79.06 111 GLY A N 1
ATOM 815 C CA . GLY A 1 111 ? -12 -5.773 5.957 1 79.06 111 GLY A CA 1
ATOM 816 C C . GLY A 1 111 ? -13.375 -5.32 6.418 1 79.06 111 GLY A C 1
ATOM 817 O O . GLY A 1 111 ? -14.367 -5.504 5.707 1 79.06 111 GLY A O 1
ATOM 818 N N . ASP A 1 112 ? -13.359 -4.734 7.723 1 69.25 112 ASP A N 1
ATOM 819 C CA . ASP A 1 112 ? -14.617 -4.559 8.438 1 69.25 112 ASP A CA 1
ATOM 820 C C . ASP A 1 112 ? -15.164 -3.143 8.258 1 69.25 112 ASP A C 1
ATOM 822 O O . ASP A 1 112 ? -15.922 -2.65 9.094 1 69.25 112 ASP A O 1
ATOM 826 N N . GLY A 1 113 ? -14.938 -2.453 7.195 1 74.19 113 GLY A N 1
ATOM 827 C CA . GLY A 1 113 ? -15.664 -1.198 7.07 1 74.19 113 GLY A CA 1
ATOM 828 C C . GLY A 1 113 ? -14.758 -0.008 6.82 1 74.19 113 GLY A C 1
ATOM 829 O O . GLY A 1 113 ? -13.539 -0.167 6.672 1 74.19 113 GLY A O 1
ATOM 830 N N . PRO A 1 114 ? -15.484 1.205 6.906 1 82.69 114 PRO A N 1
ATOM 831 C CA . PRO A 1 114 ? -14.758 2.43 6.559 1 82.69 114 PRO A CA 1
ATOM 832 C C . PRO A 1 114 ? -13.828 2.9 7.68 1 82.69 114 PRO A C 1
ATOM 834 O O . PRO A 1 114 ? -14.148 2.738 8.859 1 82.69 114 PRO A O 1
ATOM 837 N N . LEU A 1 115 ? -12.711 3.363 7.312 1 89.56 115 LEU A N 1
ATOM 838 C CA . LEU A 1 115 ? -11.789 4.02 8.234 1 89.56 115 LEU A CA 1
ATOM 839 C C . LEU A 1 115 ? -12.289 5.406 8.617 1 89.56 115 LEU A C 1
ATOM 841 O O . LEU A 1 115 ? -12.227 5.797 9.781 1 89.56 115 LEU A O 1
ATOM 845 N N . ALA A 1 116 ? -12.805 6.105 7.617 1 89.06 116 ALA A N 1
ATOM 846 C CA . ALA A 1 116 ? -13.297 7.461 7.844 1 89.06 116 ALA A CA 1
ATOM 847 C C . ALA A 1 116 ? -14.477 7.465 8.805 1 89.06 116 ALA A C 1
ATOM 849 O O . ALA A 1 116 ? -15.352 6.598 8.727 1 89.06 116 ALA A O 1
ATOM 850 N N . LEU A 1 117 ? -14.469 8.43 9.703 1 85.69 117 LEU A N 1
ATOM 851 C CA . LEU A 1 117 ? -15.625 8.633 10.578 1 85.69 117 LEU A CA 1
ATOM 852 C C . LEU A 1 117 ? -16.781 9.273 9.805 1 85.69 117 LEU A C 1
ATOM 854 O O . LEU A 1 117 ? -16.562 10.195 9.016 1 85.69 117 LEU A O 1
ATOM 858 N N . SER A 1 118 ? -17.875 8.773 10 1 77.25 118 SER A N 1
ATOM 859 C CA . SER A 1 118 ? -19.047 9.289 9.281 1 77.25 118 SER A CA 1
ATOM 860 C C . SER A 1 118 ? -19.594 10.539 9.961 1 77.25 118 SER A C 1
ATOM 862 O O . SER A 1 118 ? -20.344 11.305 9.344 1 77.25 118 SER A O 1
ATOM 864 N N . LYS A 1 119 ? -19.281 10.648 11.203 1 76 119 LYS A N 1
ATOM 865 C CA . LYS A 1 119 ? -19.781 11.789 11.969 1 76 119 LYS A CA 1
ATOM 866 C C . LYS A 1 119 ? -18.828 12.148 13.109 1 76 119 LYS A C 1
ATOM 868 O O . LYS A 1 119 ? -17.922 11.383 13.422 1 76 119 LYS A O 1
ATOM 873 N N . ARG A 1 120 ? -19.125 13.312 13.648 1 82.44 120 ARG A N 1
ATOM 874 C CA . ARG A 1 120 ? -18.391 13.742 14.836 1 82.44 120 ARG A CA 1
ATOM 875 C C . ARG A 1 120 ? -18.672 12.805 16.016 1 82.44 120 ARG A C 1
ATOM 877 O O . ARG A 1 120 ? -19.812 12.383 16.219 1 82.44 120 ARG A O 1
ATOM 884 N N . THR A 1 121 ? -17.531 12.477 16.641 1 83.62 121 THR A N 1
ATOM 885 C CA . THR A 1 121 ? -17.672 11.625 17.828 1 83.62 121 THR A CA 1
ATOM 886 C C . THR A 1 121 ? -17.188 12.352 19.078 1 83.62 121 THR A C 1
ATOM 888 O O . THR A 1 121 ? -16.203 13.109 19.016 1 83.62 121 THR A O 1
ATOM 891 N N . LYS A 1 122 ? -17.875 12.18 20.141 1 85.81 122 LYS A N 1
ATOM 892 C CA . LYS A 1 122 ? -17.453 12.773 21.406 1 85.81 122 LYS A CA 1
ATOM 893 C C . LYS A 1 122 ? -16.266 12.023 22.016 1 85.81 122 LYS A C 1
ATOM 895 O O . LYS A 1 122 ? -15.297 12.641 22.453 1 85.81 122 LYS A O 1
ATOM 900 N N . ASP A 1 123 ? -16.328 10.734 21.906 1 91.62 123 ASP A N 1
ATOM 901 C CA . ASP A 1 123 ? -15.281 9.891 22.469 1 91.62 123 ASP A CA 1
ATOM 902 C C . ASP A 1 123 ? -14.203 9.586 21.422 1 91.62 123 ASP A C 1
ATOM 904 O O . ASP A 1 123 ? -14.438 9.719 20.219 1 91.62 123 ASP A O 1
ATOM 908 N N . ILE A 1 124 ? -13.055 9.25 21.969 1 93.69 124 ILE A N 1
ATOM 909 C CA . ILE A 1 124 ? -11.984 8.789 21.094 1 93.69 124 ILE A CA 1
ATOM 910 C C . ILE A 1 124 ? -12.453 7.566 20.312 1 93.69 124 ILE A C 1
ATOM 912 O O . ILE A 1 124 ? -13.031 6.637 20.875 1 93.69 124 ILE A O 1
ATOM 916 N N . PRO A 1 125 ? -12.305 7.625 19 1 93.69 125 PRO A N 1
ATOM 917 C CA . PRO A 1 125 ? -12.711 6.461 18.219 1 93.69 125 PRO A CA 1
ATOM 918 C C . PRO A 1 125 ? -11.945 5.195 18.594 1 93.69 125 PRO A C 1
ATOM 920 O O . PRO A 1 125 ? -10.852 5.277 19.156 1 93.69 125 PRO A O 1
ATOM 923 N N . ASN A 1 126 ? -12.508 4.027 18.234 1 93.31 126 ASN A N 1
ATOM 924 C CA . ASN A 1 126 ? -11.836 2.752 18.453 1 93.31 126 ASN A CA 1
ATOM 925 C C . ASN A 1 126 ? -10.586 2.617 17.594 1 93.31 126 ASN A C 1
ATOM 927 O O . ASN A 1 126 ? -10.523 3.164 16.484 1 93.31 126 ASN A O 1
ATOM 931 N N . LYS A 1 127 ? -9.672 1.89 18.203 1 96.06 127 LYS A N 1
ATOM 932 C CA . LYS A 1 127 ? -8.484 1.547 17.406 1 96.06 127 LYS A CA 1
ATOM 933 C C . LYS A 1 127 ? -8.875 0.862 16.109 1 96.06 127 LYS A C 1
ATOM 935 O O . LYS A 1 127 ? -9.68 -0.069 16.109 1 96.06 127 LYS A O 1
ATOM 940 N N . PRO A 1 128 ? -8.367 1.357 14.938 1 94.94 128 PRO A N 1
ATOM 941 C CA . PRO A 1 128 ? -8.664 0.69 13.672 1 94.94 128 PRO A CA 1
ATOM 942 C C . PRO A 1 128 ? -8.188 -0.76 13.641 1 94.94 128 PRO A C 1
ATOM 944 O O . PRO A 1 128 ? -7.121 -1.074 14.172 1 94.94 128 PRO A O 1
ATOM 947 N N . ASP A 1 129 ? -8.992 -1.614 13.078 1 94.25 129 ASP A N 1
ATOM 948 C CA . ASP A 1 129 ? -8.578 -2.99 12.812 1 94.25 129 ASP A CA 1
ATOM 949 C C . ASP A 1 129 ? -7.711 -3.072 11.562 1 94.25 129 ASP A C 1
ATOM 951 O O . ASP A 1 129 ? -8.18 -2.797 10.461 1 94.25 129 ASP A O 1
ATOM 955 N N . THR A 1 130 ? -6.445 -3.486 11.727 1 94.81 130 THR A N 1
ATOM 956 C CA . THR A 1 130 ? -5.523 -3.494 10.594 1 94.81 130 THR A CA 1
ATOM 957 C C . THR A 1 130 ? -5.23 -4.926 10.148 1 94.81 130 THR A C 1
ATOM 959 O O . THR A 1 130 ? -4.203 -5.188 9.523 1 94.81 130 THR A O 1
ATOM 962 N N . ARG A 1 131 ? -6.137 -5.879 10.469 1 95.12 131 ARG A N 1
ATOM 963 C CA . ARG A 1 131 ? -5.988 -7.27 10.062 1 95.12 131 ARG A CA 1
ATOM 964 C C . ARG A 1 131 ? -5.914 -7.391 8.539 1 95.12 131 ARG A C 1
ATOM 966 O O . ARG A 1 131 ? -5.211 -8.258 8.016 1 95.12 131 ARG A O 1
ATOM 973 N N . THR A 1 132 ? -6.594 -6.527 7.832 1 95.12 132 THR A N 1
ATOM 974 C CA . THR A 1 132 ? -6.562 -6.492 6.375 1 95.12 132 THR A CA 1
ATOM 975 C C . THR A 1 132 ? -5.137 -6.305 5.867 1 95.12 132 THR A C 1
ATOM 977 O O . THR A 1 132 ? -4.746 -6.898 4.859 1 95.12 132 THR A O 1
ATOM 980 N N . ILE A 1 133 ? -4.363 -5.477 6.555 1 96.88 133 ILE A N 1
ATOM 981 C CA . ILE A 1 133 ? -2.975 -5.25 6.176 1 96.88 133 ILE A CA 1
ATOM 982 C C . ILE A 1 133 ? -2.164 -6.523 6.402 1 96.88 133 ILE A C 1
ATOM 984 O O . ILE A 1 133 ? -1.35 -6.906 5.559 1 96.88 133 ILE A O 1
ATOM 988 N N . ASP A 1 134 ? -2.418 -7.211 7.492 1 97.31 134 ASP A N 1
ATOM 989 C CA . ASP A 1 134 ? -1.703 -8.438 7.828 1 97.31 134 ASP A CA 1
ATOM 990 C C . ASP A 1 134 ? -1.925 -9.508 6.766 1 97.31 134 ASP A C 1
ATOM 992 O O . ASP A 1 134 ? -0.982 -10.188 6.352 1 97.31 134 ASP A O 1
ATOM 996 N N . ILE A 1 135 ? -3.076 -9.617 6.328 1 97.06 135 ILE A N 1
ATOM 997 C CA . ILE A 1 135 ? -3.439 -10.695 5.41 1 97.06 135 ILE A CA 1
ATOM 998 C C . ILE A 1 135 ? -3.08 -10.297 3.98 1 97.06 135 ILE A C 1
ATOM 1000 O O . ILE A 1 135 ? -2.389 -11.039 3.279 1 97.06 135 ILE A O 1
ATOM 1004 N N . ASN A 1 136 ? -3.475 -9.07 3.572 1 96.5 136 ASN A N 1
ATOM 1005 C CA . ASN A 1 136 ? -3.404 -8.664 2.172 1 96.5 136 ASN A CA 1
ATOM 1006 C C . ASN A 1 136 ? -1.992 -8.234 1.786 1 96.5 136 ASN A C 1
ATOM 1008 O O . ASN A 1 136 ? -1.658 -8.172 0.601 1 96.5 136 ASN A O 1
ATOM 1012 N N . LEU A 1 137 ? -1.202 -7.852 2.75 1 96.81 137 LEU A N 1
ATOM 1013 C CA . LEU A 1 137 ? 0.113 -7.32 2.408 1 96.81 137 LEU A CA 1
ATOM 1014 C C . LEU A 1 137 ? 1.218 -8.141 3.062 1 96.81 137 LEU A C 1
ATOM 1016 O O . LEU A 1 137 ? 2.027 -8.766 2.371 1 96.81 137 LEU A O 1
ATOM 1020 N N . VAL A 1 138 ? 1.189 -8.242 4.387 1 97.94 138 VAL A N 1
ATOM 1021 C CA . VAL A 1 138 ? 2.23 -8.984 5.09 1 97.94 138 VAL A CA 1
ATOM 1022 C C . VAL A 1 138 ? 2.203 -10.453 4.652 1 97.94 138 VAL A C 1
ATOM 1024 O O . VAL A 1 138 ? 3.248 -11.031 4.352 1 97.94 138 VAL A O 1
ATOM 1027 N N . GLY A 1 139 ? 1.001 -11.031 4.625 1 98.5 139 GLY A N 1
ATOM 1028 C CA . GLY A 1 139 ? 0.866 -12.398 4.145 1 98.5 139 GLY A CA 1
ATOM 1029 C C . GLY A 1 139 ? 1.414 -12.602 2.746 1 98.5 139 GLY A C 1
ATOM 1030 O O . GLY A 1 139 ? 2.066 -13.609 2.467 1 98.5 139 GLY A O 1
ATOM 1031 N N . VAL A 1 140 ? 1.179 -11.664 1.86 1 98.31 140 VAL A N 1
ATOM 1032 C CA . VAL A 1 140 ? 1.661 -11.719 0.484 1 98.31 140 VAL A CA 1
ATOM 1033 C C . VAL A 1 140 ? 3.186 -11.633 0.467 1 98.31 140 VAL A C 1
ATOM 1035 O O . VAL A 1 140 ? 3.846 -12.344 -0.293 1 98.31 140 VAL A O 1
ATOM 1038 N N . ILE A 1 141 ? 3.762 -10.766 1.283 1 97.88 141 ILE A N 1
ATOM 1039 C CA . ILE A 1 141 ? 5.207 -10.594 1.37 1 97.88 141 ILE A CA 1
ATOM 1040 C C . ILE A 1 141 ? 5.859 -11.922 1.77 1 97.88 141 ILE A C 1
ATOM 1042 O O . ILE A 1 141 ? 6.879 -12.312 1.195 1 97.88 141 ILE A O 1
ATOM 1046 N N . TYR A 1 142 ? 5.262 -12.617 2.74 1 98.38 142 TYR A N 1
ATOM 1047 C CA . TYR A 1 142 ? 5.762 -13.93 3.135 1 98.38 142 TYR A CA 1
ATOM 1048 C C . TYR A 1 142 ? 5.703 -14.906 1.969 1 98.38 142 TYR A C 1
ATOM 1050 O O . TYR A 1 142 ? 6.668 -15.625 1.701 1 98.38 142 TYR A O 1
ATOM 1058 N N . THR A 1 143 ? 4.59 -14.891 1.27 1 98.62 143 THR A N 1
ATOM 1059 C CA . THR A 1 143 ? 4.379 -15.82 0.167 1 98.62 143 THR A CA 1
ATOM 1060 C C . THR A 1 143 ? 5.406 -15.594 -0.937 1 98.62 143 THR A C 1
ATOM 1062 O O . THR A 1 143 ? 5.98 -16.547 -1.461 1 98.62 143 THR A O 1
ATOM 1065 N N . ILE A 1 144 ? 5.648 -14.359 -1.284 1 97.5 144 ILE A N 1
ATOM 1066 C CA . ILE A 1 144 ? 6.504 -14.102 -2.438 1 97.5 144 ILE A CA 1
ATOM 1067 C C . ILE A 1 144 ? 7.961 -14.367 -2.07 1 97.5 144 ILE A C 1
ATOM 1069 O O . ILE A 1 144 ? 8.75 -14.797 -2.912 1 97.5 144 ILE A O 1
ATOM 1073 N N . LYS A 1 145 ? 8.328 -14.117 -0.774 1 97.12 145 LYS A N 1
ATOM 1074 C CA . LYS A 1 145 ? 9.672 -14.453 -0.329 1 97.12 145 LYS A CA 1
ATOM 1075 C C . LYS A 1 145 ? 9.938 -15.953 -0.452 1 97.12 145 LYS A C 1
ATOM 1077 O O . LYS A 1 145 ? 10.945 -16.359 -1.025 1 97.12 145 LYS A O 1
ATOM 1082 N N . LEU A 1 146 ? 9.07 -16.703 0.058 1 98.25 146 LEU A N 1
ATOM 1083 C CA . LEU A 1 146 ? 9.18 -18.156 -0.037 1 98.25 146 LEU A CA 1
ATOM 1084 C C . LEU A 1 146 ? 9.023 -18.625 -1.481 1 98.25 146 LEU A C 1
ATOM 1086 O O . LEU A 1 146 ? 9.719 -19.547 -1.919 1 98.25 146 LEU A O 1
ATOM 1090 N N . GLY A 1 147 ? 8.078 -17.984 -2.221 1 98.12 147 GLY A N 1
ATOM 1091 C CA . GLY A 1 147 ? 7.898 -18.297 -3.627 1 98.12 147 GLY A CA 1
ATOM 1092 C C . GLY A 1 147 ? 9.172 -18.172 -4.438 1 98.12 147 GLY A C 1
ATOM 1093 O O . GLY A 1 147 ? 9.547 -19.094 -5.176 1 98.12 147 GLY A O 1
ATOM 1094 N N . GLN A 1 148 ? 9.812 -17.031 -4.262 1 96.12 148 GLN A N 1
ATOM 1095 C CA . GLN A 1 148 ? 11.078 -16.828 -4.957 1 96.12 148 GLN A CA 1
ATOM 1096 C C . GLN A 1 148 ? 12.07 -17.938 -4.617 1 96.12 148 GLN A C 1
ATOM 1098 O O . GLN A 1 148 ? 12.742 -18.469 -5.504 1 96.12 148 GLN A O 1
ATOM 1103 N N . HIS A 1 149 ? 12.172 -18.297 -3.328 1 96.38 149 HIS A N 1
ATOM 1104 C CA . HIS A 1 149 ? 13.109 -19.312 -2.861 1 96.38 149 HIS A CA 1
ATOM 1105 C C . HIS A 1 149 ? 12.875 -20.641 -3.572 1 96.38 149 HIS A C 1
ATOM 1107 O O . HIS A 1 149 ? 13.805 -21.234 -4.121 1 96.38 149 HIS A O 1
ATOM 1113 N N . TYR A 1 150 ? 11.68 -21.031 -3.689 1 96.75 150 TYR A N 1
ATOM 1114 C CA . TYR A 1 150 ? 11.383 -22.359 -4.215 1 96.75 150 TYR A CA 1
ATOM 1115 C C . TYR A 1 150 ? 11.383 -22.359 -5.738 1 96.75 150 TYR A C 1
ATOM 1117 O O . TYR A 1 150 ? 11.758 -23.359 -6.367 1 96.75 150 TYR A O 1
ATOM 1125 N N . LEU A 1 151 ? 10.961 -21.234 -6.324 1 96.12 151 LEU A N 1
ATOM 1126 C CA . LEU A 1 151 ? 11.055 -21.109 -7.773 1 96.12 151 LEU A CA 1
ATOM 1127 C C . LEU A 1 151 ? 12.508 -21.25 -8.234 1 96.12 151 LEU A C 1
ATOM 1129 O O . LEU A 1 151 ? 12.781 -21.953 -9.211 1 96.12 151 LEU A O 1
ATOM 1133 N N . MET A 1 152 ? 13.367 -20.703 -7.488 1 91.88 152 MET A N 1
ATOM 1134 C CA . MET A 1 152 ? 14.773 -20.672 -7.871 1 91.88 152 MET A CA 1
ATOM 1135 C C . MET A 1 152 ? 15.438 -22.016 -7.586 1 91.88 152 MET A C 1
ATOM 1137 O O . MET A 1 152 ? 16.547 -22.266 -8.062 1 91.88 152 MET A O 1
ATOM 1141 N N . LYS A 1 153 ? 14.75 -22.922 -6.883 1 91.06 153 LYS A N 1
ATOM 1142 C CA . LYS A 1 153 ? 15.281 -24.25 -6.59 1 91.06 153 LYS A CA 1
ATOM 1143 C C . LYS A 1 153 ? 15.016 -25.219 -7.738 1 91.06 153 LYS A C 1
ATOM 1145 O O . LYS A 1 153 ? 15.609 -26.297 -7.801 1 91.06 153 LYS A O 1
ATOM 1150 N N . ASN A 1 154 ? 14.125 -24.75 -8.602 1 87.06 154 ASN A N 1
ATOM 1151 C CA . ASN A 1 154 ? 13.734 -25.656 -9.68 1 87.06 154 ASN A CA 1
ATOM 1152 C C . ASN A 1 154 ? 14.914 -26.016 -10.578 1 87.06 154 ASN A C 1
ATOM 1154 O O . ASN A 1 154 ? 15.766 -25.156 -10.852 1 87.06 154 ASN A O 1
ATOM 1158 N N . LYS A 1 155 ? 15.078 -27.266 -11 1 76.44 155 LYS A N 1
ATOM 1159 C CA . LYS A 1 155 ? 16.047 -27.75 -11.977 1 76.44 155 LYS A CA 1
ATOM 1160 C C . LYS A 1 155 ? 15.383 -28.641 -13.023 1 76.44 155 LYS A C 1
ATOM 1162 O O . LYS A 1 155 ? 14.82 -29.688 -12.695 1 76.44 155 LYS A O 1
ATOM 1167 N N . PRO A 1 156 ? 15.508 -28.297 -14.375 1 70.25 156 PRO A N 1
ATOM 1168 C CA . PRO A 1 156 ? 15.984 -27.031 -14.938 1 70.25 156 PRO A CA 1
ATOM 1169 C C . PRO A 1 156 ? 15.062 -25.859 -14.617 1 70.25 156 PRO A C 1
ATOM 1171 O O . PRO A 1 156 ? 13.914 -26.062 -14.219 1 70.25 156 PRO A O 1
ATOM 1174 N N . LEU A 1 157 ? 15.664 -24.797 -14.922 1 73.19 157 LEU A N 1
ATOM 1175 C CA . LEU A 1 157 ? 14.812 -23.609 -14.805 1 73.19 157 LEU A CA 1
ATOM 1176 C C . LEU A 1 157 ? 13.773 -23.578 -15.914 1 73.19 157 LEU A C 1
ATOM 1178 O O . LEU A 1 157 ? 13.977 -24.172 -16.984 1 73.19 157 LEU A O 1
ATOM 1182 N N . GLY A 1 158 ? 12.586 -23.266 -15.68 1 74.25 158 GLY A N 1
ATOM 1183 C CA . GLY A 1 158 ? 11.469 -23.078 -16.594 1 74.25 158 GLY A CA 1
ATOM 1184 C C . GLY A 1 158 ? 10.742 -21.766 -16.375 1 74.25 158 GLY A C 1
ATOM 1185 O O . GLY A 1 158 ? 11.273 -20.844 -15.75 1 74.25 158 GLY A O 1
ATOM 1186 N N . PRO A 1 159 ? 9.594 -21.797 -17.031 1 81.38 159 PRO A N 1
ATOM 1187 C CA . PRO A 1 159 ? 8.781 -20.594 -16.797 1 81.38 159 PRO A CA 1
ATOM 1188 C C . PRO A 1 159 ? 8.375 -20.438 -15.328 1 81.38 159 PRO A C 1
ATOM 1190 O O . PRO A 1 159 ? 7.957 -21.406 -14.695 1 81.38 159 PRO A O 1
ATOM 1193 N N . MET A 1 160 ? 8.711 -19.516 -14.75 1 94.69 160 MET A N 1
ATOM 1194 C CA . MET A 1 160 ? 8.398 -19.188 -13.359 1 94.69 160 MET A CA 1
ATOM 1195 C C . MET A 1 160 ? 7.688 -17.844 -13.266 1 94.69 160 MET A C 1
ATOM 1197 O O . MET A 1 160 ? 8.031 -16.906 -13.984 1 94.69 160 MET A O 1
ATOM 1201 N N . ALA A 1 161 ? 6.629 -17.844 -12.477 1 97.94 161 ALA A N 1
ATOM 1202 C CA . ALA A 1 161 ? 5.918 -16.578 -12.359 1 97.94 161 ALA A CA 1
ATOM 1203 C C . ALA A 1 161 ? 5.336 -16.406 -10.961 1 97.94 161 ALA A C 1
ATOM 1205 O O . ALA A 1 161 ? 4.996 -17.391 -10.297 1 97.94 161 ALA A O 1
ATOM 1206 N N . ILE A 1 162 ? 5.336 -15.25 -10.508 1 98.44 162 ILE A N 1
ATOM 1207 C CA . ILE A 1 162 ? 4.555 -14.789 -9.359 1 98.44 162 ILE A CA 1
ATOM 1208 C C . ILE A 1 162 ? 3.525 -13.766 -9.82 1 98.44 162 ILE A C 1
ATOM 1210 O O . ILE A 1 162 ? 3.885 -12.688 -10.305 1 98.44 162 ILE A O 1
ATOM 1214 N N . ILE A 1 163 ? 2.229 -14.102 -9.719 1 98.56 163 ILE A N 1
ATOM 1215 C CA . ILE A 1 163 ? 1.165 -13.219 -10.195 1 98.56 163 ILE A CA 1
ATOM 1216 C C . ILE A 1 163 ? 0.358 -12.703 -9.008 1 98.56 163 ILE A C 1
ATOM 1218 O O . ILE A 1 163 ? -0.267 -13.484 -8.289 1 98.56 163 ILE A O 1
ATOM 1222 N N . PHE A 1 164 ? 0.385 -11.367 -8.844 1 97.56 164 PHE A N 1
ATOM 1223 C CA . PHE A 1 164 ? -0.376 -10.727 -7.777 1 97.56 164 PHE A CA 1
ATOM 1224 C C . PHE A 1 164 ? -1.84 -10.57 -8.172 1 97.56 164 PHE A C 1
ATOM 1226 O O . PHE A 1 164 ? -2.15 -10.367 -9.352 1 97.56 164 PHE A O 1
ATOM 1233 N N . VAL A 1 165 ? -2.689 -10.68 -7.172 1 95.12 165 VAL A N 1
ATOM 1234 C CA . VAL A 1 165 ? -4.109 -10.43 -7.387 1 95.12 165 VAL A CA 1
ATOM 1235 C C . VAL A 1 165 ? -4.516 -9.125 -6.711 1 95.12 165 VAL A C 1
ATOM 1237 O O . VAL A 1 165 ? -4.754 -9.094 -5.504 1 95.12 165 VAL A O 1
ATOM 1240 N N . GLY A 1 166 ? -4.52 -8.156 -7.496 1 89.62 166 GLY A N 1
ATOM 1241 C CA . GLY A 1 166 ? -4.887 -6.832 -7.016 1 89.62 166 GLY A CA 1
ATOM 1242 C C . GLY A 1 166 ? -6.375 -6.555 -7.105 1 89.62 166 GLY A C 1
ATOM 1243 O O . GLY A 1 166 ? -7.195 -7.438 -6.848 1 89.62 166 GLY A O 1
ATOM 1244 N N . SER A 1 167 ? -6.715 -5.391 -7.227 1 74.62 167 SER A N 1
ATOM 1245 C CA . SER A 1 167 ? -8.07 -4.871 -7.383 1 74.62 167 SER A CA 1
ATOM 1246 C C . SER A 1 167 ? -8.07 -3.535 -8.117 1 74.62 167 SER A C 1
ATOM 1248 O O . SER A 1 167 ? -7.051 -2.844 -8.156 1 74.62 167 SER A O 1
ATOM 1250 N N . MET A 1 168 ? -9.133 -3.34 -8.789 1 61.66 168 MET A N 1
ATOM 1251 C CA . MET A 1 168 ? -9.273 -2.004 -9.359 1 61.66 168 MET A CA 1
ATOM 1252 C C . MET A 1 168 ? -9.195 -0.935 -8.281 1 61.66 168 MET A C 1
ATOM 1254 O O . MET A 1 168 ? -8.867 0.22 -8.562 1 61.66 168 MET A O 1
ATOM 1258 N N . ALA A 1 169 ? -9.492 -1.292 -7.113 1 51.16 169 ALA A N 1
ATOM 1259 C CA . ALA A 1 169 ? -9.312 -0.383 -5.984 1 51.16 169 ALA A CA 1
ATOM 1260 C C . ALA A 1 169 ? -7.852 0.025 -5.836 1 51.16 169 ALA A C 1
ATOM 1262 O O . ALA A 1 169 ? -7.543 1.029 -5.191 1 51.16 169 ALA A O 1
ATOM 1263 N N . GLY A 1 170 ? -7.02 -0.579 -6.367 1 50.88 170 GLY A N 1
ATOM 1264 C CA . GLY A 1 170 ? -5.598 -0.285 -6.344 1 50.88 170 GLY A CA 1
ATOM 1265 C C . GLY A 1 170 ? -5.215 0.888 -7.227 1 50.88 170 GLY A C 1
ATOM 1266 O O . GLY A 1 170 ? -4.125 1.448 -7.09 1 50.88 170 GLY A O 1
ATOM 1267 N N . ASN A 1 171 ? -6.133 1.222 -8.008 1 52.44 171 ASN A N 1
ATOM 1268 C CA . ASN A 1 171 ? -5.844 2.363 -8.867 1 52.44 171 ASN A CA 1
ATOM 1269 C C . ASN A 1 171 ? -6.703 3.572 -8.5 1 52.44 171 ASN A C 1
ATOM 1271 O O . ASN A 1 171 ? -6.25 4.715 -8.602 1 52.44 171 ASN A O 1
ATOM 1275 N N . GLN A 1 172 ? -7.867 3.314 -8.062 1 55.47 172 GLN A N 1
ATOM 1276 C CA . GLN A 1 172 ? -8.805 4.414 -7.855 1 55.47 172 GLN A CA 1
ATOM 1277 C C . GLN A 1 172 ? -8.992 4.699 -6.371 1 55.47 172 GLN A C 1
ATOM 1279 O O . GLN A 1 172 ? -9.141 5.855 -5.969 1 55.47 172 GLN A O 1
ATOM 1284 N N . GLY A 1 173 ? -8.789 3.922 -5.543 1 58.94 173 GLY A N 1
ATOM 1285 C CA . GLY A 1 173 ? -9.203 4.039 -4.152 1 58.94 173 GLY A CA 1
ATOM 1286 C C . GLY A 1 173 ? -10.711 4.047 -3.973 1 58.94 173 GLY A C 1
ATOM 1287 O O . GLY A 1 173 ? -11.414 4.793 -4.652 1 58.94 173 GLY A O 1
ATOM 1288 N N . PHE A 1 174 ? -11.234 3.178 -3.135 1 65 174 PHE A N 1
ATOM 1289 C CA . PHE A 1 174 ? -12.68 3.098 -2.938 1 65 174 PHE A CA 1
ATOM 1290 C C . PHE A 1 174 ? -13.07 3.693 -1.593 1 65 174 PHE A C 1
ATOM 1292 O O . PHE A 1 174 ? -12.562 3.279 -0.55 1 65 174 PHE A O 1
ATOM 1299 N N . PRO A 1 175 ? -13.992 4.633 -1.749 1 66.94 175 PRO A N 1
ATOM 1300 C CA . PRO A 1 175 ? -14.508 5.125 -0.472 1 66.94 175 PRO A CA 1
ATOM 1301 C C . PRO A 1 175 ? -15.109 4.016 0.391 1 66.94 175 PRO A C 1
ATOM 1303 O O . PRO A 1 175 ? -15.695 3.07 -0.136 1 66.94 175 PRO A O 1
ATOM 1306 N N . ARG A 1 176 ? -14.836 3.986 1.642 1 70.44 176 ARG A N 1
ATOM 1307 C CA . ARG A 1 176 ? -15.367 3.066 2.643 1 70.44 176 ARG A CA 1
ATOM 1308 C C . ARG A 1 176 ? -14.594 1.755 2.648 1 70.44 176 ARG A C 1
ATOM 1310 O O . ARG A 1 176 ? -15.008 0.783 3.283 1 70.44 176 ARG A O 1
ATOM 1317 N N . ALA A 1 177 ? -13.625 1.68 1.868 1 80.69 177 ALA A N 1
ATOM 1318 C CA . ALA A 1 177 ? -12.688 0.561 1.876 1 80.69 177 ALA A CA 1
ATOM 1319 C C . ALA A 1 177 ? -11.25 1.055 1.832 1 80.69 177 ALA A C 1
ATOM 1321 O O . ALA A 1 177 ? -10.453 0.594 1.01 1 80.69 177 ALA A O 1
ATOM 1322 N N . GLU A 1 178 ? -10.977 1.907 2.742 1 88.19 178 GLU A N 1
ATOM 1323 C CA . GLU A 1 178 ? -9.734 2.668 2.672 1 88.19 178 GLU A CA 1
ATOM 1324 C C . GLU A 1 178 ? -8.523 1.778 2.959 1 88.19 178 GLU A C 1
ATOM 1326 O O . GLU A 1 178 ? -7.523 1.832 2.242 1 88.19 178 GLU A O 1
ATOM 1331 N N . ILE A 1 179 ? -8.672 0.964 4.031 1 92.19 179 ILE A N 1
ATOM 1332 C CA . ILE A 1 179 ? -7.551 0.093 4.367 1 92.19 179 ILE A CA 1
ATOM 1333 C C . ILE A 1 179 ? -7.355 -0.948 3.268 1 92.19 179 ILE A C 1
ATOM 1335 O O . ILE A 1 179 ? -6.223 -1.238 2.873 1 92.19 179 ILE A O 1
ATOM 1339 N N . TYR A 1 180 ? -8.422 -1.472 2.711 1 88.69 180 TYR A N 1
ATOM 1340 C CA . TYR A 1 180 ? -8.352 -2.389 1.578 1 88.69 180 TYR A CA 1
ATOM 1341 C C . TYR A 1 180 ? -7.664 -1.731 0.387 1 88.69 180 TYR A C 1
ATOM 1343 O O . TYR A 1 180 ? -6.746 -2.309 -0.204 1 88.69 180 TYR A O 1
ATOM 1351 N N . SER A 1 181 ? -8.078 -0.515 0.077 1 87.5 181 SER A N 1
ATOM 1352 C CA . SER A 1 181 ? -7.484 0.24 -1.02 1 87.5 181 SER A CA 1
ATOM 1353 C C . SER A 1 181 ? -5.98 0.408 -0.819 1 87.5 181 SER A C 1
ATOM 1355 O O . SER A 1 181 ? -5.207 0.281 -1.769 1 87.5 181 SER A O 1
ATOM 1357 N N . ALA A 1 182 ? -5.602 0.664 0.378 1 91.81 182 ALA A N 1
ATOM 1358 C CA . ALA A 1 182 ? -4.184 0.823 0.691 1 91.81 182 ALA A CA 1
ATOM 1359 C C . ALA A 1 182 ? -3.408 -0.458 0.396 1 91.81 182 ALA A C 1
ATOM 1361 O O . ALA A 1 182 ? -2.33 -0.416 -0.2 1 91.81 182 ALA A O 1
ATOM 1362 N N . THR A 1 183 ? -3.938 -1.571 0.773 1 92.69 183 THR A N 1
ATOM 1363 C CA . THR A 1 183 ? -3.242 -2.84 0.585 1 92.69 183 THR A CA 1
ATOM 1364 C C . THR A 1 183 ? -3.135 -3.184 -0.898 1 92.69 183 THR A C 1
ATOM 1366 O O . THR A 1 183 ? -2.109 -3.695 -1.351 1 92.69 183 THR A O 1
ATOM 1369 N N . LYS A 1 184 ? -4.148 -2.924 -1.585 1 88.81 184 LYS A N 1
ATOM 1370 C CA . LYS A 1 184 ? -4.133 -3.258 -3.006 1 88.81 184 LYS A CA 1
ATOM 1371 C C . LYS A 1 184 ? -3.184 -2.342 -3.773 1 88.81 184 LYS A C 1
ATOM 1373 O O . LYS A 1 184 ? -2.533 -2.771 -4.73 1 88.81 184 LYS A O 1
ATOM 1378 N N . HIS A 1 185 ? -3.15 -1.117 -3.383 1 88.38 185 HIS A N 1
ATOM 1379 C CA . HIS A 1 185 ? -2.1 -0.25 -3.904 1 88.38 185 HIS A CA 1
ATOM 1380 C C . HIS A 1 185 ? -0.716 -0.787 -3.549 1 88.38 185 HIS A C 1
ATOM 1382 O O . HIS A 1 185 ? 0.199 -0.751 -4.375 1 88.38 185 HIS A O 1
ATOM 1388 N N . GLY A 1 186 ? -0.632 -1.231 -2.35 1 92.5 186 GLY A N 1
ATOM 1389 C CA . GLY A 1 186 ? 0.625 -1.816 -1.911 1 92.5 186 GLY A CA 1
ATOM 1390 C C . GLY A 1 186 ? 1.074 -2.98 -2.771 1 92.5 186 GLY A C 1
ATOM 1391 O O . GLY A 1 186 ? 2.266 -3.131 -3.051 1 92.5 186 GLY A O 1
ATOM 1392 N N . LEU A 1 187 ? 0.16 -3.799 -3.225 1 93.81 187 LEU A N 1
ATOM 1393 C CA . LEU A 1 187 ? 0.479 -4.938 -4.082 1 93.81 187 LEU A CA 1
ATOM 1394 C C . LEU A 1 187 ? 1.043 -4.465 -5.418 1 93.81 187 LEU A C 1
ATOM 1396 O O . LEU A 1 187 ? 1.956 -5.09 -5.965 1 93.81 187 LEU A O 1
ATOM 1400 N N . ILE A 1 188 ? 0.464 -3.404 -5.922 1 89.31 188 ILE A N 1
ATOM 1401 C CA . ILE A 1 188 ? 0.985 -2.824 -7.156 1 89.31 188 ILE A CA 1
ATOM 1402 C C . ILE A 1 188 ? 2.424 -2.357 -6.938 1 89.31 188 ILE A C 1
ATOM 1404 O O . ILE A 1 188 ? 3.291 -2.592 -7.785 1 89.31 188 ILE A O 1
ATOM 1408 N N . GLY A 1 189 ? 2.637 -1.744 -5.832 1 89 189 GLY A N 1
ATOM 1409 C CA . GLY A 1 189 ? 3.986 -1.319 -5.492 1 89 189 GLY A CA 1
ATOM 1410 C C . GLY A 1 189 ? 4.965 -2.473 -5.391 1 89 189 GLY A C 1
ATOM 1411 O O . GLY A 1 189 ? 6.109 -2.363 -5.836 1 89 189 GLY A O 1
ATOM 1412 N N . LEU A 1 190 ? 4.551 -3.555 -4.789 1 92.69 190 LEU A N 1
ATOM 1413 C CA . LEU A 1 190 ? 5.387 -4.746 -4.703 1 92.69 190 LEU A CA 1
ATOM 1414 C C . LEU A 1 190 ? 5.711 -5.281 -6.094 1 92.69 190 LEU A C 1
ATOM 1416 O O . LEU A 1 190 ? 6.875 -5.547 -6.406 1 92.69 190 LEU A O 1
ATOM 1420 N N . CYS A 1 191 ? 4.688 -5.395 -6.863 1 92 191 CYS A N 1
ATOM 1421 C CA . CYS A 1 191 ? 4.875 -5.91 -8.211 1 92 191 CYS A CA 1
ATOM 1422 C C . CYS A 1 191 ? 5.895 -5.074 -8.977 1 92 191 CYS A C 1
ATOM 1424 O O . CYS A 1 191 ? 6.859 -5.613 -9.523 1 92 191 CYS A O 1
ATOM 1426 N N . ARG A 1 192 ? 5.719 -3.801 -8.945 1 85.62 192 ARG A N 1
ATOM 1427 C CA . ARG A 1 192 ? 6.578 -2.891 -9.703 1 85.62 192 ARG A CA 1
ATOM 1428 C C . ARG A 1 192 ? 8.016 -2.941 -9.188 1 85.62 192 ARG A C 1
ATOM 1430 O O . ARG A 1 192 ? 8.961 -2.957 -9.977 1 85.62 192 ARG A O 1
ATOM 1437 N N . SER A 1 193 ? 8.195 -2.969 -7.938 1 86.31 193 SER A N 1
ATOM 1438 C CA . SER A 1 193 ? 9.523 -2.891 -7.344 1 86.31 193 SER A CA 1
ATOM 1439 C C . SER A 1 193 ? 10.273 -4.211 -7.492 1 86.31 193 SER A C 1
ATOM 1441 O O . SER A 1 193 ? 11.508 -4.234 -7.465 1 86.31 193 SER A O 1
ATOM 1443 N N . LEU A 1 194 ? 9.578 -5.293 -7.699 1 91.12 194 LEU A N 1
ATOM 1444 C CA . LEU A 1 194 ? 10.203 -6.609 -7.762 1 91.12 194 LEU A CA 1
ATOM 1445 C C . LEU A 1 194 ? 10.492 -7.004 -9.203 1 91.12 194 LEU A C 1
ATOM 1447 O O . LEU A 1 194 ? 11.266 -7.93 -9.453 1 91.12 194 LEU A O 1
ATOM 1451 N N . THR A 1 195 ? 9.867 -6.355 -10.117 1 88.62 195 THR A N 1
ATOM 1452 C CA . THR A 1 195 ? 9.812 -6.789 -11.508 1 88.62 195 THR A CA 1
ATOM 1453 C C . THR A 1 195 ? 11.219 -6.992 -12.062 1 88.62 195 THR A C 1
ATOM 1455 O O . THR A 1 195 ? 11.516 -8.031 -12.648 1 88.62 195 THR A O 1
ATOM 1458 N N . GLU A 1 196 ? 12.094 -6.074 -11.844 1 82.06 196 GLU A N 1
ATOM 1459 C CA . GLU A 1 196 ? 13.414 -6.141 -12.469 1 82.06 196 GLU A CA 1
ATOM 1460 C C . GLU A 1 196 ? 14.273 -7.234 -11.844 1 82.06 196 GLU A C 1
ATOM 1462 O O . GLU A 1 196 ? 14.953 -7.98 -12.547 1 82.06 196 GLU A O 1
ATOM 1467 N N . ASP A 1 197 ? 14.312 -7.355 -10.562 1 84.44 197 ASP A N 1
ATOM 1468 C CA . ASP A 1 197 ? 15.055 -8.422 -9.891 1 84.44 197 ASP A CA 1
ATOM 1469 C C . ASP A 1 197 ? 14.539 -9.797 -10.312 1 84.44 197 ASP A C 1
ATOM 1471 O O . ASP A 1 197 ? 15.336 -10.695 -10.594 1 84.44 197 ASP A O 1
ATOM 1475 N N . TYR A 1 198 ? 13.258 -9.938 -10.352 1 90.81 198 TYR A N 1
ATOM 1476 C CA . TYR A 1 198 ? 12.633 -11.203 -10.727 1 90.81 198 TYR A CA 1
ATOM 1477 C C . TYR A 1 198 ? 12.93 -11.539 -12.188 1 90.81 198 TYR A C 1
ATOM 1479 O O . TYR A 1 198 ? 13.25 -12.68 -12.516 1 90.81 198 TYR A O 1
ATOM 1487 N N . ARG A 1 199 ? 12.852 -10.531 -12.992 1 86.62 199 ARG A N 1
ATOM 1488 C CA . ARG A 1 199 ? 13.172 -10.742 -14.398 1 86.62 199 ARG A CA 1
ATOM 1489 C C . ARG A 1 199 ? 14.594 -11.273 -14.562 1 86.62 199 ARG A C 1
ATOM 1491 O O . ARG A 1 199 ? 14.836 -12.195 -15.344 1 86.62 199 ARG A O 1
ATOM 1498 N N . ALA A 1 200 ? 15.477 -10.695 -13.82 1 82.69 200 ALA A N 1
ATOM 1499 C CA . ALA A 1 200 ? 16.875 -11.094 -13.891 1 82.69 200 ALA A CA 1
ATOM 1500 C C . ALA A 1 200 ? 17.062 -12.547 -13.461 1 82.69 200 ALA A C 1
ATOM 1502 O O . ALA A 1 200 ? 18.031 -13.195 -13.828 1 82.69 200 ALA A O 1
ATOM 1503 N N . GLN A 1 201 ? 16.125 -13.039 -12.727 1 86.19 201 GLN A N 1
ATOM 1504 C CA . GLN A 1 201 ? 16.203 -14.406 -12.227 1 86.19 201 GLN A CA 1
ATOM 1505 C C . GLN A 1 201 ? 15.281 -15.336 -13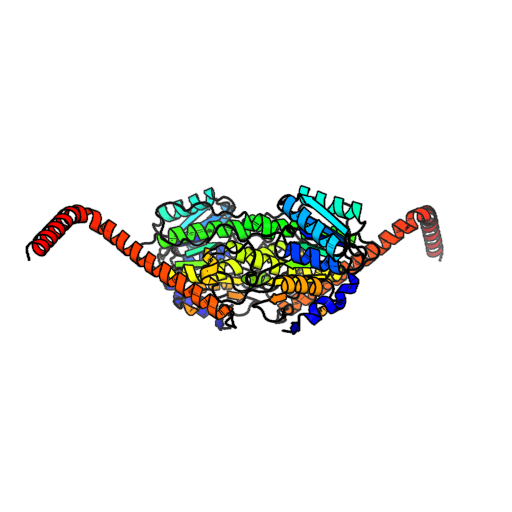.023 1 86.19 201 GLN A C 1
ATOM 1507 O O . GLN A 1 201 ? 15.109 -16.5 -12.664 1 86.19 201 GLN A O 1
ATOM 1512 N N . GLY A 1 202 ? 14.586 -14.766 -14.023 1 90.25 202 GLY A N 1
ATOM 1513 C CA . GLY A 1 202 ? 13.719 -15.562 -14.875 1 90.25 202 GLY A CA 1
ATOM 1514 C C . GLY A 1 202 ? 12.336 -15.773 -14.273 1 90.25 202 GLY A C 1
ATOM 1515 O O . GLY A 1 202 ? 11.648 -16.734 -14.617 1 90.25 202 GLY A O 1
ATOM 1516 N N . ILE A 1 203 ? 12 -14.961 -13.328 1 94.56 203 ILE A N 1
ATOM 1517 C CA . ILE A 1 203 ? 10.68 -15.031 -12.711 1 94.56 203 ILE A CA 1
ATOM 1518 C C . ILE A 1 203 ? 9.789 -13.922 -13.273 1 94.56 203 ILE A C 1
ATOM 1520 O O . ILE A 1 203 ? 10.102 -12.734 -13.141 1 94.56 203 ILE A O 1
ATOM 1524 N N . ARG A 1 204 ? 8.734 -14.297 -13.93 1 95.38 204 ARG A N 1
ATOM 1525 C CA . ARG A 1 204 ? 7.754 -13.336 -14.43 1 95.38 204 ARG A CA 1
ATOM 1526 C C . ARG A 1 204 ? 6.875 -12.805 -13.297 1 95.38 204 ARG A C 1
ATOM 1528 O O . ARG A 1 204 ? 6.52 -13.555 -12.383 1 95.38 204 ARG A O 1
ATOM 1535 N N . THR A 1 205 ? 6.504 -11.531 -13.414 1 95.69 205 THR A N 1
ATOM 1536 C CA . THR A 1 205 ? 5.594 -10.945 -12.438 1 95.69 205 THR A CA 1
ATOM 1537 C C . THR A 1 205 ? 4.52 -10.109 -13.133 1 95.69 205 THR A C 1
ATOM 1539 O O . THR A 1 205 ? 4.73 -9.609 -14.234 1 95.69 205 THR A O 1
ATOM 1542 N N . ALA A 1 206 ? 3.369 -10.023 -12.547 1 95.88 206 ALA A N 1
ATOM 1543 C CA . ALA A 1 206 ? 2.254 -9.203 -13.008 1 95.88 206 ALA A CA 1
ATOM 1544 C C . ALA A 1 206 ? 1.204 -9.039 -11.906 1 95.88 206 ALA A C 1
ATOM 1546 O O . ALA A 1 206 ? 1.237 -9.742 -10.898 1 95.88 206 ALA A O 1
ATOM 1547 N N . VAL A 1 207 ? 0.412 -8.055 -12.102 1 94.62 207 VAL A N 1
ATOM 1548 C CA . VAL A 1 207 ? -0.709 -7.859 -11.188 1 94.62 207 VAL A CA 1
ATOM 1549 C C . VAL A 1 207 ? -2.021 -7.883 -11.969 1 94.62 207 VAL A C 1
ATOM 1551 O O . VAL A 1 207 ? -2.131 -7.262 -13.023 1 94.62 207 VAL A O 1
ATOM 1554 N N . VAL A 1 208 ? -2.963 -8.719 -11.539 1 95.31 208 VAL A N 1
ATOM 1555 C CA . VAL A 1 208 ? -4.309 -8.75 -12.102 1 95.31 208 VAL A CA 1
ATOM 1556 C C . VAL A 1 208 ? -5.262 -7.953 -11.219 1 95.31 208 VAL A C 1
ATOM 1558 O O . VAL A 1 208 ? -5.363 -8.203 -10.016 1 95.31 208 VAL A O 1
ATOM 1561 N N . CYS A 1 209 ? -5.922 -7.012 -11.836 1 89.44 209 CYS A N 1
ATOM 1562 C CA . CYS A 1 209 ? -6.734 -6.066 -11.078 1 89.44 209 CYS A CA 1
ATOM 1563 C C . CYS A 1 209 ? -8.195 -6.133 -11.516 1 89.44 209 CYS A C 1
ATOM 1565 O O . CYS A 1 209 ? -8.633 -5.336 -12.344 1 89.44 209 CYS A O 1
ATOM 1567 N N . PRO A 1 210 ? -8.922 -7 -10.859 1 86.56 210 PRO A N 1
ATOM 1568 C CA . PRO A 1 210 ? -10.344 -7.07 -11.203 1 86.56 210 PRO A CA 1
ATOM 1569 C C . PRO A 1 210 ? -11.172 -5.996 -10.492 1 86.56 210 PRO A C 1
ATOM 1571 O O . PRO A 1 210 ? -10.781 -5.516 -9.422 1 86.56 210 PRO A O 1
ATOM 1574 N N . TRP A 1 211 ? -12.195 -5.699 -11.219 1 74.5 211 TRP A N 1
ATOM 1575 C CA . TRP A 1 211 ? -13.266 -4.949 -10.57 1 74.5 211 TRP A CA 1
ATOM 1576 C C . TRP A 1 211 ? -14.094 -5.855 -9.656 1 74.5 211 TRP A C 1
ATOM 1578 O O . TRP A 1 211 ? -13.703 -6.996 -9.391 1 74.5 211 TRP A O 1
ATOM 1588 N N . PHE A 1 212 ? -15.219 -5.293 -9.164 1 64.44 212 PHE A N 1
ATOM 1589 C CA . PHE A 1 212 ? -16.094 -6.066 -8.289 1 64.44 212 PHE A CA 1
ATOM 1590 C C . PHE A 1 212 ? -16.469 -7.395 -8.938 1 64.44 212 PHE A C 1
ATOM 1592 O O . PHE A 1 212 ? -16.891 -7.434 -10.094 1 64.44 212 PHE A O 1
ATOM 1599 N N . VAL A 1 213 ? -15.898 -8.312 -8.297 1 59.84 213 VAL A N 1
ATOM 1600 C CA . VAL A 1 213 ? -16.234 -9.672 -8.695 1 59.84 213 VAL A CA 1
ATOM 1601 C C . VAL A 1 213 ? -17.312 -10.234 -7.77 1 59.84 213 VAL A C 1
ATOM 1603 O O . VAL A 1 213 ? -17.328 -9.938 -6.57 1 59.84 213 VAL A O 1
ATOM 1606 N N . ASP A 1 214 ? -18.344 -10.594 -8.367 1 55.47 214 ASP A N 1
ATOM 1607 C CA . ASP A 1 214 ? -19.375 -11.211 -7.539 1 55.47 214 ASP A CA 1
ATOM 1608 C C . ASP A 1 214 ? -18.797 -12.328 -6.676 1 55.47 214 ASP A C 1
ATOM 1610 O O . ASP A 1 214 ? -18.703 -13.477 -7.113 1 55.47 214 ASP A O 1
ATOM 1614 N N . THR A 1 215 ? -18.125 -11.883 -5.605 1 53.78 215 THR A N 1
ATOM 1615 C CA . THR A 1 215 ? -17.578 -12.836 -4.645 1 53.78 215 THR A CA 1
ATOM 1616 C C . THR A 1 215 ? -18.234 -12.648 -3.275 1 53.78 215 THR A C 1
ATOM 1618 O O . THR A 1 215 ? -18.875 -11.625 -3.02 1 53.78 215 THR A O 1
ATOM 1621 N N . PRO A 1 216 ? -18.203 -13.68 -2.523 1 46.56 216 PRO A N 1
ATOM 1622 C CA . PRO A 1 216 ? -18.703 -13.539 -1.154 1 46.56 216 PRO A CA 1
ATOM 1623 C C . PRO A 1 216 ? -18.109 -12.344 -0.427 1 46.56 216 PRO A C 1
ATOM 1625 O O . PRO A 1 216 ? -18.609 -11.938 0.626 1 46.56 216 PRO A O 1
ATOM 1628 N N . LEU A 1 217 ? -17.172 -11.664 -1.046 1 50.22 217 LEU A N 1
ATOM 1629 C CA . LEU A 1 217 ? -16.469 -10.586 -0.358 1 50.22 217 LEU A CA 1
ATOM 1630 C C . LEU A 1 217 ? -17.266 -9.289 -0.394 1 50.22 217 LEU A C 1
ATOM 1632 O O . LEU A 1 217 ? -17.094 -8.414 0.455 1 50.22 217 LEU A O 1
ATOM 1636 N N . ILE A 1 218 ? -18.141 -9.133 -1.302 1 49.56 218 ILE A N 1
ATOM 1637 C CA . ILE A 1 218 ? -18.875 -7.871 -1.384 1 49.56 218 ILE A CA 1
ATOM 1638 C C . ILE A 1 218 ? -20.062 -7.906 -0.436 1 49.56 218 ILE A C 1
ATOM 1640 O O . ILE A 1 218 ? -20.969 -8.742 -0.585 1 49.56 218 ILE A O 1
ATOM 1644 N N . LYS A 1 219 ? -20 -7.145 0.631 1 51.41 219 LYS A N 1
ATOM 1645 C CA . LYS A 1 219 ? -21.109 -7.039 1.58 1 51.41 219 LYS A CA 1
ATOM 1646 C C . LYS A 1 219 ? -22.328 -6.387 0.935 1 51.41 219 LYS A C 1
ATOM 1648 O O . LYS A 1 219 ? -22.188 -5.621 -0.021 1 51.41 219 LYS A O 1
ATOM 1653 N N . THR A 1 220 ? -23.438 -6.766 1.469 1 43.38 220 THR A N 1
ATOM 1654 C CA . THR A 1 220 ? -24.766 -6.383 1.019 1 43.38 220 THR A CA 1
ATOM 1655 C C . THR A 1 220 ? -24.844 -4.879 0.785 1 43.38 220 THR A C 1
ATOM 1657 O O . THR A 1 220 ? -25.453 -4.426 -0.189 1 43.38 220 THR A O 1
ATOM 1660 N N . ASP A 1 221 ? -24.281 -4.188 1.659 1 46.69 221 ASP A N 1
ATOM 1661 C CA . ASP A 1 221 ? -24.469 -2.74 1.573 1 46.69 221 ASP A CA 1
ATOM 1662 C C . ASP A 1 221 ? -23.766 -2.174 0.34 1 46.69 221 ASP A C 1
ATOM 1664 O O . ASP A 1 221 ? -24.25 -1.221 -0.273 1 46.69 221 ASP A O 1
ATOM 1668 N N . ASN A 1 222 ? -22.781 -2.861 -0.146 1 52.28 222 ASN A N 1
ATOM 1669 C CA . ASN A 1 222 ? -22.078 -2.389 -1.334 1 52.28 222 ASN A CA 1
ATOM 1670 C C . ASN A 1 222 ? -22.766 -2.85 -2.615 1 52.28 222 ASN A C 1
ATOM 1672 O O . ASN A 1 222 ? -22.547 -2.27 -3.682 1 52.28 222 ASN A O 1
ATOM 1676 N N . ARG A 1 223 ? -23.609 -3.742 -2.438 1 50.53 223 ARG A N 1
ATOM 1677 C CA . ARG A 1 223 ? -24.344 -4.246 -3.592 1 50.53 223 ARG A CA 1
ATOM 1678 C C . ARG A 1 223 ? -25.297 -3.188 -4.145 1 50.53 223 ARG A C 1
ATOM 1680 O O . ARG A 1 223 ? -25.5 -3.105 -5.359 1 50.53 223 ARG A O 1
ATOM 1687 N N . VAL A 1 224 ? -25.828 -2.459 -3.188 1 49.94 224 VAL A N 1
ATOM 1688 C CA . VAL A 1 224 ? -26.75 -1.418 -3.627 1 49.94 224 VAL A CA 1
ATOM 1689 C C . VAL A 1 224 ? -26 -0.385 -4.465 1 49.94 224 VAL A C 1
ATOM 1691 O O . VAL A 1 224 ? -26.5 0.073 -5.492 1 49.94 224 VAL A O 1
ATOM 1694 N N . ILE A 1 225 ? -24.781 -0.163 -4.008 1 54.84 225 ILE A N 1
ATOM 1695 C CA . ILE A 1 225 ? -23.969 0.814 -4.727 1 54.84 225 ILE A CA 1
ATOM 1696 C C . ILE A 1 225 ? -23.562 0.249 -6.09 1 54.84 225 ILE A C 1
ATOM 1698 O O . ILE A 1 225 ? -23.453 0.99 -7.07 1 54.84 225 ILE A O 1
ATOM 1702 N N . LEU A 1 226 ? -23.531 -1.078 -5.992 1 56.28 226 LEU A N 1
ATOM 1703 C CA . LEU A 1 226 ? -23.047 -1.735 -7.203 1 56.28 226 LEU A CA 1
ATOM 1704 C C . LEU A 1 226 ? -24.203 -2.199 -8.07 1 56.28 226 LEU A C 1
ATOM 1706 O O . LEU A 1 226 ? -24 -2.846 -9.102 1 56.28 226 LEU A O 1
ATOM 1710 N N . ALA A 1 227 ? -25.438 -1.837 -7.613 1 54.84 227 ALA A N 1
ATOM 1711 C CA . ALA A 1 227 ? -26.609 -2.314 -8.344 1 54.84 227 ALA A CA 1
ATOM 1712 C C . ALA A 1 227 ? -26.578 -1.847 -9.797 1 54.84 227 ALA A C 1
ATOM 1714 O O . ALA A 1 227 ? -26.406 -0.655 -10.07 1 54.84 227 ALA A O 1
ATOM 1715 N N . GLY A 1 228 ? -26.578 -2.865 -10.727 1 57.66 228 GLY A N 1
ATOM 1716 C CA . GLY A 1 228 ? -26.609 -2.605 -12.156 1 57.66 228 GLY A CA 1
ATOM 1717 C C . GLY A 1 228 ? -25.219 -2.533 -12.781 1 57.66 228 GLY A C 1
ATOM 1718 O O . GLY A 1 228 ? -25.094 -2.424 -14 1 57.66 228 GLY A O 1
ATOM 1719 N N . ALA A 1 229 ? -24.219 -2.445 -11.961 1 61.09 229 ALA A N 1
ATOM 1720 C CA . ALA A 1 229 ? -22.875 -2.402 -12.539 1 61.09 229 ALA A CA 1
ATOM 1721 C C . ALA A 1 229 ? -22.422 -3.789 -13 1 61.09 229 ALA A C 1
ATOM 1723 O O . ALA A 1 229 ? -22.703 -4.789 -12.328 1 61.09 229 ALA A O 1
ATOM 1724 N N . PRO A 1 230 ? -21.953 -3.785 -14.234 1 63.59 230 PRO A N 1
ATOM 1725 C CA . PRO A 1 230 ? -21.5 -5.098 -14.695 1 63.59 230 PRO A CA 1
ATOM 1726 C C . PRO A 1 230 ? -20.375 -5.664 -13.844 1 63.59 230 PRO A C 1
ATOM 1728 O O . PRO A 1 230 ? -19.422 -4.941 -13.5 1 63.59 230 PRO A O 1
ATOM 1731 N N . PHE A 1 231 ? -20.531 -6.859 -13.375 1 73.31 231 PHE A N 1
ATOM 1732 C CA . PHE A 1 231 ? -19.516 -7.551 -12.594 1 73.31 231 PHE A CA 1
ATOM 1733 C C . PHE A 1 231 ? -18.5 -8.227 -13.508 1 73.31 231 PHE A C 1
ATOM 1735 O O . PHE A 1 231 ? -18.828 -8.648 -14.609 1 73.31 231 PHE A O 1
ATOM 1742 N N . THR A 1 232 ? -17.266 -8.156 -13.086 1 83.31 232 THR A N 1
ATOM 1743 C CA . THR A 1 232 ? -16.219 -8.906 -13.773 1 83.31 232 THR A CA 1
ATOM 1744 C C . THR A 1 232 ? -16.422 -10.406 -13.602 1 83.31 232 THR A C 1
ATOM 1746 O O . THR A 1 232 ? -16.578 -10.891 -12.477 1 83.31 232 THR A O 1
ATOM 1749 N N . PRO A 1 233 ? -16.562 -11.148 -14.75 1 87.44 233 PRO A N 1
ATOM 1750 C CA . PRO A 1 233 ? -16.688 -12.602 -14.617 1 87.44 233 PRO A CA 1
ATOM 1751 C C . PRO A 1 233 ? -15.461 -13.242 -13.953 1 87.44 233 PRO A C 1
ATOM 1753 O O . PRO A 1 233 ? -14.328 -13 -14.375 1 87.44 233 PRO A O 1
ATOM 1756 N N . ILE A 1 234 ? -15.703 -14.039 -12.992 1 91.69 234 ILE A N 1
ATOM 1757 C CA . ILE A 1 234 ? -14.648 -14.648 -12.188 1 91.69 234 ILE A CA 1
ATOM 1758 C C . ILE A 1 234 ? -13.742 -15.492 -13.086 1 91.69 234 ILE A C 1
ATOM 1760 O O . ILE A 1 234 ? -12.523 -15.547 -12.875 1 91.69 234 ILE A O 1
ATOM 1764 N N . ASN A 1 235 ? -14.305 -16.172 -14.117 1 93.25 235 ASN A N 1
ATOM 1765 C CA . ASN A 1 235 ? -13.516 -17 -15.023 1 93.25 235 ASN A CA 1
ATOM 1766 C C . ASN A 1 235 ? -12.555 -16.156 -15.859 1 93.25 235 ASN A C 1
ATOM 1768 O O . ASN A 1 235 ? -11.469 -16.609 -16.219 1 93.25 235 ASN A O 1
ATOM 1772 N N . ARG A 1 236 ? -13.016 -14.93 -16.172 1 94.31 236 ARG A N 1
ATOM 1773 C CA . ARG A 1 236 ? -12.117 -14.047 -16.922 1 94.31 236 ARG A CA 1
ATOM 1774 C C . ARG A 1 236 ? -10.945 -13.602 -16.047 1 94.31 236 ARG A C 1
ATOM 1776 O O . ARG A 1 236 ? -9.828 -13.445 -16.531 1 94.31 236 ARG A O 1
ATOM 1783 N N . VAL A 1 237 ? -11.188 -13.406 -14.773 1 94.75 237 VAL A N 1
ATOM 1784 C CA . VAL A 1 237 ? -10.109 -13.078 -13.852 1 94.75 237 VAL A CA 1
ATOM 1785 C C . VAL A 1 237 ? -9.109 -14.227 -13.781 1 94.75 237 VAL A C 1
ATOM 1787 O O . VAL A 1 237 ? -7.902 -14.008 -13.883 1 94.75 237 VAL A O 1
ATOM 1790 N N . ALA A 1 238 ? -9.625 -15.438 -13.633 1 97.25 238 ALA A N 1
ATOM 1791 C CA . ALA A 1 238 ? -8.766 -16.625 -13.617 1 97.25 238 ALA A CA 1
ATOM 1792 C C . ALA A 1 238 ? -7.965 -16.734 -14.914 1 97.25 238 ALA A C 1
ATOM 1794 O O . ALA A 1 238 ? -6.773 -17.047 -14.891 1 97.25 238 ALA A O 1
ATOM 1795 N N . GLY A 1 239 ? -8.656 -16.469 -16 1 97.62 239 GLY A N 1
ATOM 1796 C CA . GLY A 1 239 ? -7.984 -16.484 -17.297 1 97.62 239 GLY A CA 1
ATOM 1797 C C . GLY A 1 239 ? -6.871 -15.461 -17.406 1 97.62 239 GLY A C 1
ATOM 1798 O O . GLY A 1 239 ? -5.816 -15.734 -17.984 1 97.62 239 GLY A O 1
ATOM 1799 N N . ALA A 1 240 ? -7.113 -14.289 -16.859 1 97.19 240 ALA A N 1
ATOM 1800 C CA . ALA A 1 240 ? -6.094 -13.242 -16.875 1 97.19 240 ALA A CA 1
ATOM 1801 C C . ALA A 1 240 ? -4.863 -13.672 -16.078 1 97.19 240 ALA A C 1
ATOM 1803 O O . ALA A 1 240 ? -3.732 -13.367 -16.469 1 97.19 240 ALA A O 1
ATOM 1804 N N . ILE A 1 241 ? -5.098 -14.367 -14.984 1 98.19 241 ILE A N 1
ATOM 1805 C CA . ILE A 1 241 ? -3.998 -14.867 -14.164 1 98.19 241 ILE A CA 1
ATOM 1806 C C . ILE A 1 241 ? -3.197 -15.898 -14.953 1 98.19 241 ILE A C 1
ATOM 1808 O O . ILE A 1 241 ? -1.965 -15.852 -14.977 1 98.19 241 ILE A O 1
ATOM 1812 N N . VAL A 1 242 ? -3.863 -16.828 -15.617 1 98.31 242 VAL A N 1
ATOM 1813 C CA . VAL A 1 242 ? -3.197 -17.844 -16.438 1 98.31 242 VAL A CA 1
ATOM 1814 C C . VAL A 1 242 ? -2.41 -17.156 -17.547 1 98.31 242 VAL A C 1
ATOM 1816 O O . VAL A 1 242 ? -1.244 -17.484 -17.781 1 98.31 242 VAL A O 1
ATOM 1819 N N . CYS A 1 243 ? -3.031 -16.188 -18.156 1 98.06 243 CYS A N 1
ATOM 1820 C CA . CYS A 1 243 ? -2.408 -15.461 -19.25 1 98.06 243 CYS A CA 1
ATOM 1821 C C . CYS A 1 243 ? -1.131 -14.773 -18.797 1 98.06 243 CYS A C 1
ATOM 1823 O O . CYS A 1 243 ? -0.084 -14.906 -19.438 1 98.06 243 CYS A O 1
ATOM 1825 N N . ALA A 1 244 ? -1.224 -14.094 -17.734 1 97.31 244 ALA A N 1
ATOM 1826 C CA . ALA A 1 244 ? -0.076 -13.367 -17.203 1 97.31 244 ALA A CA 1
ATOM 1827 C C . ALA A 1 244 ? 1.046 -14.32 -16.797 1 97.31 244 ALA A C 1
ATOM 1829 O O . ALA A 1 244 ? 2.225 -14.023 -17.016 1 97.31 244 ALA A O 1
ATOM 1830 N N . ALA A 1 245 ? 0.701 -15.43 -16.234 1 97.88 245 ALA A N 1
ATOM 1831 C CA . ALA A 1 245 ? 1.671 -16.391 -15.719 1 97.88 245 ALA A CA 1
ATOM 1832 C C . ALA A 1 245 ? 2.418 -17.094 -16.844 1 97.88 245 ALA A C 1
ATOM 1834 O O . ALA A 1 245 ? 3.594 -17.438 -16.703 1 97.88 245 ALA A O 1
ATOM 1835 N N . THR A 1 246 ? 1.766 -17.266 -17.984 1 97.31 246 THR A N 1
ATOM 1836 C CA . THR A 1 246 ? 2.299 -18.188 -19 1 97.31 246 THR A CA 1
ATOM 1837 C C . THR A 1 246 ? 2.818 -17.406 -20.203 1 97.31 246 THR A C 1
ATOM 1839 O O . THR A 1 246 ? 3.373 -18 -21.141 1 97.31 246 THR A O 1
ATOM 1842 N N . ASP A 1 247 ? 2.621 -16.078 -20.172 1 95 247 ASP A N 1
ATOM 1843 C CA . ASP A 1 247 ? 3.068 -15.258 -21.297 1 95 247 ASP A CA 1
ATOM 1844 C C . ASP A 1 247 ? 4.578 -15.375 -21.484 1 95 247 ASP A C 1
ATOM 1846 O O . ASP A 1 247 ? 5.352 -15.055 -20.578 1 95 247 ASP A O 1
ATOM 1850 N N . PRO A 1 248 ? 4.996 -15.82 -22.703 1 93.94 248 PRO A N 1
ATOM 1851 C CA . PRO A 1 248 ? 6.434 -15.961 -22.938 1 93.94 248 PRO A CA 1
ATOM 1852 C C . PRO A 1 248 ? 7.125 -14.617 -23.188 1 93.94 248 PRO A C 1
ATOM 1854 O O . PRO A 1 248 ? 8.359 -14.547 -23.203 1 93.94 248 PRO A O 1
ATOM 1857 N N . ASN A 1 249 ? 6.348 -13.57 -23.438 1 92.31 249 ASN A N 1
ATOM 1858 C CA . ASN A 1 249 ? 6.906 -12.25 -23.734 1 92.31 249 ASN A CA 1
ATOM 1859 C C . ASN A 1 249 ? 7.363 -11.539 -22.469 1 92.31 249 ASN A C 1
ATOM 1861 O O . ASN A 1 249 ? 6.539 -11.141 -21.641 1 92.31 249 ASN A O 1
ATOM 1865 N N . TRP A 1 250 ? 8.625 -11.266 -22.359 1 90.25 250 TRP A N 1
ATOM 1866 C CA . TRP A 1 250 ? 9.195 -10.656 -21.172 1 90.25 250 TRP A CA 1
ATOM 1867 C C . TRP A 1 250 ? 8.859 -9.164 -21.109 1 90.25 250 TRP A C 1
ATOM 1869 O O . TRP A 1 250 ? 8.93 -8.555 -20.031 1 90.25 250 TRP A O 1
ATOM 1879 N N . GLU A 1 251 ? 8.438 -8.586 -22.188 1 86.44 251 GLU A N 1
ATOM 1880 C CA . GLU A 1 251 ? 8.102 -7.164 -22.219 1 86.44 251 GLU A CA 1
ATOM 1881 C C . GLU A 1 251 ? 6.836 -6.875 -21.422 1 86.44 251 GLU A C 1
ATOM 1883 O O . GLU A 1 251 ? 6.594 -5.734 -21.016 1 86.44 251 GLU A O 1
ATOM 1888 N N . THR A 1 252 ? 6.098 -7.945 -21.172 1 92.5 252 THR A N 1
ATOM 1889 C CA . THR A 1 252 ? 4.844 -7.738 -20.469 1 92.5 252 THR A CA 1
ATOM 1890 C C . THR A 1 252 ? 5 -8.078 -18.984 1 92.5 252 THR A C 1
ATOM 1892 O O . THR A 1 252 ? 4.051 -7.941 -18.203 1 92.5 252 THR A O 1
ATOM 1895 N N . SER A 1 253 ? 6.219 -8.539 -18.594 1 93.31 253 SER A N 1
ATOM 1896 C CA . SER A 1 253 ? 6.441 -8.766 -17.172 1 93.31 253 SER A CA 1
ATOM 1897 C C . SER A 1 253 ? 6.359 -7.461 -16.391 1 93.31 253 SER A C 1
ATOM 1899 O O . SER A 1 253 ? 6.902 -6.438 -16.812 1 93.31 253 SER A O 1
ATOM 1901 N N . GLY A 1 254 ? 5.613 -7.449 -15.375 1 91.81 254 GLY A N 1
ATOM 1902 C CA . GLY A 1 254 ? 5.414 -6.258 -14.562 1 91.81 254 GLY A CA 1
ATOM 1903 C C . GLY A 1 254 ? 4.16 -5.484 -14.93 1 91.81 254 GLY A C 1
ATOM 1904 O O . GLY A 1 254 ? 3.814 -4.504 -14.266 1 91.81 254 GLY A O 1
ATOM 1905 N N . ALA A 1 255 ? 3.426 -5.926 -15.914 1 90.31 255 ALA A N 1
ATOM 1906 C CA . ALA A 1 255 ? 2.24 -5.223 -16.391 1 90.31 255 ALA A CA 1
ATOM 1907 C C . ALA A 1 255 ? 1.06 -5.422 -15.453 1 90.31 255 ALA A C 1
ATOM 1909 O O . ALA A 1 255 ? 1.082 -6.316 -14.602 1 90.31 255 ALA A O 1
ATOM 1910 N N . SER A 1 256 ? 0.154 -4.559 -15.609 1 89 256 SER A N 1
ATOM 1911 C CA . SER A 1 256 ? -1.126 -4.688 -14.922 1 89 256 SER A CA 1
ATOM 1912 C C . SER A 1 256 ? -2.217 -5.176 -15.867 1 89 256 SER A C 1
ATOM 1914 O O . SER A 1 256 ? -2.416 -4.602 -16.938 1 89 256 SER A O 1
ATOM 1916 N N . TYR A 1 257 ? -2.883 -6.258 -15.516 1 93 257 TYR A N 1
ATOM 1917 C CA . TYR A 1 257 ? -4.047 -6.766 -16.234 1 93 257 TYR A CA 1
ATOM 1918 C C . TYR A 1 257 ? -5.34 -6.305 -15.578 1 93 257 TYR A C 1
ATOM 1920 O O . TYR A 1 257 ? -5.738 -6.84 -14.539 1 93 257 TYR A O 1
ATOM 1928 N N . ASN A 1 258 ? -5.965 -5.363 -16.203 1 86.06 258 ASN A N 1
ATOM 1929 C CA . ASN A 1 258 ? -7.113 -4.691 -15.609 1 86.06 258 ASN A CA 1
ATOM 1930 C C . ASN A 1 258 ? -8.43 -5.223 -16.172 1 86.06 258 ASN A C 1
ATOM 1932 O O . ASN A 1 258 ? -8.555 -5.43 -17.375 1 86.06 258 ASN A O 1
ATOM 1936 N N . LEU A 1 259 ? -9.344 -5.52 -15.258 1 87.62 259 LEU A N 1
ATOM 1937 C CA . LEU A 1 259 ? -10.703 -5.91 -15.602 1 87.62 259 LEU A CA 1
ATOM 1938 C C . LEU A 1 259 ? -11.719 -4.941 -15 1 87.62 259 LEU A C 1
ATOM 1940 O O . LEU A 1 259 ? -12.344 -5.246 -13.977 1 87.62 259 LEU A O 1
ATOM 1944 N N . PRO A 1 260 ? -11.922 -3.869 -15.719 1 75.38 260 PRO A N 1
ATOM 1945 C CA . PRO A 1 260 ? -12.742 -2.803 -15.141 1 75.38 260 PRO A CA 1
ATOM 1946 C C . PRO A 1 260 ? -14.234 -3.115 -15.188 1 75.38 260 PRO A C 1
ATOM 1948 O O . PRO A 1 260 ? -15.031 -2.443 -14.523 1 75.38 260 PRO A O 1
ATOM 1951 N N . ASP A 1 261 ? -14.609 -4.031 -16.016 1 74.31 261 ASP A N 1
ATOM 1952 C CA . ASP A 1 261 ? -16.016 -4.406 -16.188 1 74.31 261 ASP A CA 1
ATOM 1953 C C . ASP A 1 261 ? -16.141 -5.82 -16.75 1 74.31 261 ASP A C 1
ATOM 1955 O O . ASP A 1 261 ? -15.328 -6.691 -16.422 1 74.31 261 ASP A O 1
ATOM 1959 N N . ASP A 1 262 ? -17.234 -5.988 -17.438 1 78.69 262 ASP A N 1
ATO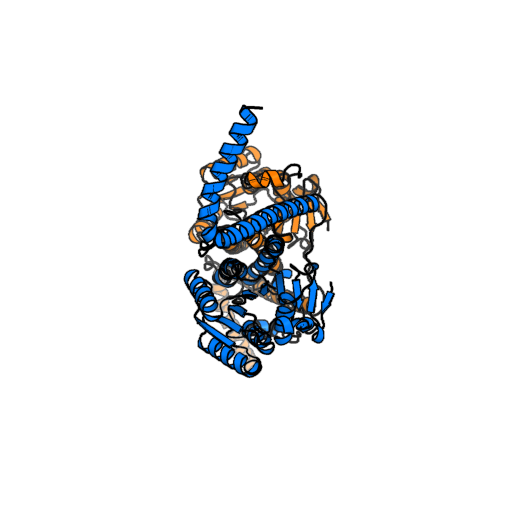M 1960 C CA . ASP A 1 262 ? -17.438 -7.316 -18.016 1 78.69 262 ASP A CA 1
ATOM 1961 C C . ASP A 1 262 ? -16.828 -7.418 -19.406 1 78.69 262 ASP A C 1
ATOM 1963 O O . ASP A 1 262 ? -17.047 -8.406 -20.109 1 78.69 262 ASP A O 1
ATOM 1967 N N . GLY A 1 263 ? -16.031 -6.355 -19.781 1 82.06 263 GLY A N 1
ATOM 1968 C CA . GLY A 1 263 ? -15.359 -6.375 -21.062 1 82.06 263 GLY A CA 1
ATOM 1969 C C . GLY A 1 263 ? -14.039 -7.125 -21.031 1 82.06 263 GLY A C 1
ATOM 1970 O O . GLY A 1 263 ? -13.742 -7.828 -20.062 1 82.06 263 GLY A O 1
ATOM 1971 N N . PRO A 1 264 ? -13.328 -7.07 -22.141 1 88.44 264 PRO A N 1
ATOM 1972 C CA . PRO A 1 264 ? -12.055 -7.785 -22.219 1 88.44 264 PRO A CA 1
ATOM 1973 C C . PRO A 1 264 ? -11.016 -7.258 -21.234 1 88.44 264 PRO A C 1
ATOM 1975 O O . PRO A 1 264 ? -11.195 -6.18 -20.672 1 88.44 264 PRO A O 1
ATOM 1978 N N . VAL A 1 265 ? -10.062 -8.062 -21 1 91.75 265 VAL A N 1
ATOM 1979 C CA . VAL A 1 265 ? -8.953 -7.668 -20.125 1 91.75 265 VAL A CA 1
ATOM 1980 C C . VAL A 1 265 ? -8.133 -6.574 -20.812 1 91.75 265 VAL A C 1
ATOM 1982 O O . VAL A 1 265 ? -7.859 -6.648 -22.016 1 91.75 265 VAL A O 1
ATOM 1985 N N . MET A 1 266 ? -7.793 -5.613 -20.062 1 88.31 266 MET A N 1
ATOM 1986 C CA . MET A 1 266 ? -6.938 -4.535 -20.547 1 88.31 266 MET A CA 1
ATOM 1987 C C . MET A 1 266 ? -5.57 -4.578 -19.859 1 88.31 266 MET A C 1
ATOM 1989 O O . MET A 1 266 ? -5.465 -4.34 -18.656 1 88.31 266 MET A O 1
ATOM 1993 N N . ARG A 1 267 ? -4.613 -4.828 -20.609 1 91.19 267 ARG A N 1
ATOM 1994 C CA . ARG A 1 267 ? -3.264 -4.859 -20.062 1 91.19 267 ARG A CA 1
ATOM 1995 C C . ARG A 1 267 ? -2.582 -3.504 -20.188 1 91.19 267 ARG A C 1
ATOM 1997 O O . ARG A 1 267 ? -2.551 -2.922 -21.281 1 91.19 267 ARG A O 1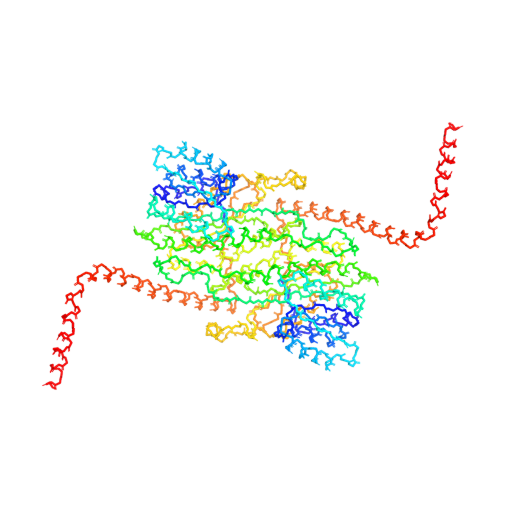
ATOM 2004 N N . THR A 1 268 ? -2.131 -3 -19.125 1 85 268 THR A N 1
ATOM 2005 C CA . THR A 1 268 ? -1.351 -1.766 -19.109 1 85 268 THR A CA 1
ATOM 2006 C C . THR A 1 268 ? 0.11 -2.055 -18.766 1 85 268 THR A C 1
ATOM 2008 O O . THR A 1 268 ? 0.408 -2.684 -17.75 1 85 268 THR A O 1
ATOM 2011 N N . GLU A 1 269 ? 0.917 -1.604 -19.609 1 79.06 269 GLU A N 1
ATOM 2012 C CA . GLU A 1 269 ? 2.34 -1.856 -19.406 1 79.06 269 GLU A CA 1
ATOM 2013 C C . GLU A 1 269 ? 2.9 -1.009 -18.281 1 79.06 269 GLU A C 1
ATOM 2015 O O . GLU A 1 269 ? 2.303 0.001 -17.891 1 79.06 269 GLU A O 1
ATOM 2020 N N . ARG A 1 270 ? 3.893 -1.516 -17.734 1 69.62 270 ARG A N 1
ATOM 2021 C CA . ARG A 1 270 ? 4.551 -0.796 -16.641 1 69.62 270 ARG A CA 1
ATOM 2022 C C . ARG A 1 270 ? 5.031 0.575 -17.109 1 69.62 270 ARG A C 1
ATOM 2024 O O . ARG A 1 270 ? 5.578 0.709 -18.203 1 69.62 270 ARG A O 1
ATOM 2031 N N . HIS A 1 271 ? 4.379 1.65 -16.406 1 55.19 271 HIS A N 1
ATOM 2032 C CA . HIS A 1 271 ? 4.836 2.986 -16.766 1 55.19 271 HIS A CA 1
ATOM 2033 C C . HIS A 1 271 ? 6.203 3.285 -16.172 1 55.19 271 HIS A C 1
ATOM 2035 O O . HIS A 1 271 ? 6.383 3.191 -14.953 1 55.19 271 HIS A O 1
ATOM 2041 N N . GLU A 1 272 ? 7.219 3.037 -16.828 1 51.91 272 GLU A N 1
ATOM 2042 C CA . GLU A 1 272 ? 8.508 3.529 -16.344 1 51.91 272 GLU A CA 1
ATOM 2043 C C . GLU A 1 272 ? 8.625 5.039 -16.531 1 51.91 272 GLU A C 1
ATOM 2045 O O . GLU A 1 272 ? 8.32 5.566 -17.609 1 51.91 272 GLU A O 1
ATOM 2050 N N . LEU A 1 273 ? 8.453 5.742 -15.406 1 49.09 273 LEU A N 1
ATOM 2051 C CA . LEU A 1 273 ? 8.711 7.168 -15.57 1 49.09 273 LEU A CA 1
ATOM 2052 C C . LEU A 1 273 ? 10.023 7.402 -16.312 1 49.09 273 LEU A C 1
ATOM 2054 O O . LEU A 1 273 ? 11.094 7.004 -15.836 1 49.09 273 LEU A O 1
ATOM 2058 N N . SER A 1 274 ? 9.883 7.453 -17.562 1 47.59 274 SER A N 1
ATOM 2059 C CA . SER A 1 274 ? 11.039 7.645 -18.438 1 47.59 274 SER A CA 1
ATOM 2060 C C . SER A 1 274 ? 11.398 9.125 -18.562 1 47.59 274 SER A C 1
ATOM 2062 O O . SER A 1 274 ? 11.773 9.586 -19.641 1 47.59 274 SER A O 1
ATOM 2064 N N . VAL A 1 275 ? 11 9.836 -17.531 1 48.84 275 VAL A N 1
ATOM 2065 C CA . VAL A 1 275 ? 11.375 11.227 -17.75 1 48.84 275 VAL A CA 1
ATOM 2066 C C . VAL A 1 275 ? 12.445 11.641 -16.734 1 48.84 275 VAL A C 1
ATOM 2068 O O . VAL A 1 275 ? 12.391 11.242 -15.57 1 48.84 275 VAL A O 1
ATOM 2071 N N . GLY A 1 276 ? 13.461 12.336 -17.297 1 51.69 276 GLY A N 1
ATOM 2072 C CA . GLY A 1 276 ? 14.484 13.047 -16.547 1 51.69 276 GLY A CA 1
ATOM 2073 C C . GLY A 1 276 ? 15.344 12.133 -15.695 1 51.69 276 GLY A C 1
ATOM 2074 O O . GLY A 1 276 ? 15.922 11.164 -16.203 1 51.69 276 GLY A O 1
ATOM 2075 N N . VAL A 1 277 ? 15.406 12.383 -14.516 1 55.78 277 VAL A N 1
ATOM 2076 C CA . VAL A 1 277 ? 16.281 11.758 -13.531 1 55.78 277 VAL A CA 1
ATOM 2077 C C . VAL A 1 277 ? 15.828 10.328 -13.273 1 55.78 277 VAL A C 1
ATOM 2079 O O . VAL A 1 277 ? 16.641 9.445 -13 1 55.78 277 VAL A O 1
ATOM 2082 N N . TYR A 1 278 ? 14.602 10.047 -13.648 1 60.5 278 TYR A N 1
ATOM 2083 C CA . TYR A 1 278 ? 14.078 8.711 -13.383 1 60.5 278 TYR A CA 1
ATOM 2084 C C . TYR A 1 278 ? 14.594 7.707 -14.406 1 60.5 278 TYR A C 1
ATOM 2086 O O . TYR A 1 278 ? 14.859 6.551 -14.07 1 60.5 278 TYR A O 1
ATOM 2094 N N . LYS A 1 279 ? 14.688 8.289 -15.523 1 59.81 279 LYS A N 1
ATOM 2095 C CA . LYS A 1 279 ? 15.234 7.414 -16.547 1 59.81 279 LYS A CA 1
ATOM 2096 C C . LYS A 1 279 ? 16.672 7 -16.219 1 59.81 279 LYS A C 1
ATOM 2098 O O . LYS A 1 279 ? 17.016 5.824 -16.344 1 59.81 279 LYS A O 1
ATOM 2103 N N . ILE A 1 280 ? 17.391 7.969 -15.781 1 57.62 280 ILE A N 1
ATOM 2104 C CA . ILE A 1 280 ? 18.781 7.715 -15.469 1 57.62 280 ILE A CA 1
ATOM 2105 C C . ILE A 1 280 ? 18.891 6.719 -14.312 1 57.62 280 ILE A C 1
ATOM 2107 O O . ILE A 1 280 ? 19.656 5.762 -14.383 1 57.62 280 ILE A O 1
ATOM 2111 N N . LEU A 1 281 ? 18.094 6.91 -13.445 1 60.81 281 LEU A N 1
ATOM 2112 C CA . LEU A 1 281 ? 18.156 6.062 -12.258 1 60.81 281 LEU A CA 1
ATOM 2113 C C . LEU A 1 281 ? 17.688 4.645 -12.57 1 60.81 281 LEU A C 1
ATOM 2115 O O . LEU A 1 281 ? 18.297 3.674 -12.117 1 60.81 281 LEU A O 1
ATOM 2119 N N . THR A 1 282 ? 16.609 4.652 -13.297 1 61.75 282 THR A N 1
ATOM 2120 C CA . THR A 1 282 ? 16.094 3.34 -13.664 1 61.75 282 THR A CA 1
ATOM 2121 C C . THR A 1 282 ? 17.125 2.555 -14.469 1 61.75 282 THR A C 1
ATOM 2123 O O . THR A 1 282 ? 17.297 1.354 -14.258 1 61.75 282 THR A O 1
ATOM 2126 N N . GLU A 1 283 ? 17.766 3.273 -15.281 1 61.25 283 GLU A N 1
ATOM 2127 C CA . GLU A 1 283 ? 18.797 2.631 -16.094 1 61.25 283 GLU A CA 1
ATOM 2128 C C . GLU A 1 283 ? 19.953 2.127 -15.242 1 61.25 283 GLU A C 1
ATOM 2130 O O . GLU A 1 283 ? 20.469 1.032 -15.469 1 61.25 283 GLU A O 1
ATOM 2135 N N . ARG A 1 284 ? 20.359 2.93 -14.312 1 61.72 284 ARG A N 1
ATOM 2136 C CA . ARG A 1 284 ? 21.453 2.553 -13.43 1 61.72 284 ARG A CA 1
ATOM 2137 C C . ARG A 1 284 ? 21.078 1.335 -12.586 1 61.72 284 ARG A C 1
ATOM 2139 O O . ARG A 1 284 ? 21.891 0.413 -12.438 1 61.72 284 ARG A O 1
ATOM 2146 N N . ILE A 1 285 ? 19.906 1.381 -12.164 1 62.03 285 ILE A N 1
ATOM 2147 C CA . ILE A 1 285 ? 19.438 0.288 -11.312 1 62.03 285 ILE A CA 1
ATOM 2148 C C . ILE A 1 285 ? 19.328 -0.995 -12.133 1 62.03 285 ILE A C 1
ATOM 2150 O O . ILE A 1 285 ? 19.781 -2.059 -11.695 1 62.03 285 ILE A O 1
ATOM 2154 N N . ASN A 1 286 ? 18.766 -0.809 -13.25 1 61.97 286 ASN A N 1
ATOM 2155 C CA . ASN A 1 286 ? 18.625 -1.975 -14.117 1 61.97 286 ASN A CA 1
ATOM 2156 C C . ASN A 1 286 ? 20 -2.57 -14.461 1 61.97 286 ASN A C 1
ATOM 2158 O O . ASN A 1 286 ? 20.141 -3.793 -14.523 1 61.97 286 ASN A O 1
ATOM 2162 N N . THR A 1 287 ? 20.922 -1.692 -14.648 1 59.41 287 THR A N 1
ATOM 2163 C CA . THR A 1 287 ? 22.281 -2.15 -14.938 1 59.41 287 THR A CA 1
ATOM 2164 C C . THR A 1 287 ? 22.875 -2.9 -13.75 1 59.41 287 THR A C 1
ATOM 2166 O O . THR A 1 287 ? 23.484 -3.957 -13.914 1 59.41 287 THR A O 1
ATOM 2169 N N . LEU A 1 288 ? 22.656 -2.396 -12.641 1 60.59 288 LEU A N 1
ATOM 2170 C CA . LEU A 1 288 ? 23.172 -3.018 -11.422 1 60.59 288 LEU A CA 1
ATOM 2171 C C . LEU A 1 288 ? 22.547 -4.391 -11.203 1 60.59 288 LEU A C 1
ATOM 2173 O O . LEU A 1 288 ? 23.25 -5.344 -10.844 1 60.59 288 LEU A O 1
ATOM 2177 N N . ILE A 1 289 ? 21.297 -4.414 -11.391 1 61.44 289 ILE A N 1
ATOM 2178 C CA . ILE A 1 289 ? 20.594 -5.68 -11.219 1 61.44 289 ILE A CA 1
ATOM 2179 C C . ILE A 1 289 ? 21.109 -6.707 -12.219 1 61.44 289 ILE A C 1
ATOM 2181 O O . ILE A 1 289 ? 21.344 -7.867 -11.867 1 61.44 289 ILE A O 1
ATOM 2185 N N . LYS A 1 290 ? 21.328 -6.266 -13.422 1 61.09 290 LYS A N 1
ATOM 2186 C CA . LYS A 1 290 ? 21.844 -7.164 -14.453 1 61.09 290 LYS A CA 1
ATOM 2187 C C . LYS A 1 290 ? 23.234 -7.664 -14.109 1 61.09 290 LYS A C 1
ATOM 2189 O O . LYS A 1 290 ? 23.531 -8.852 -14.281 1 61.09 290 LYS A O 1
ATOM 2194 N N . VAL A 1 291 ? 23.969 -6.742 -13.617 1 58.19 291 VAL A N 1
ATOM 2195 C CA . VAL A 1 291 ? 25.344 -7.102 -13.258 1 58.19 291 VAL A CA 1
ATOM 2196 C C . VAL A 1 291 ? 25.312 -8.102 -12.102 1 58.19 291 VAL A C 1
ATOM 2198 O O . VAL A 1 291 ? 26.016 -9.117 -12.148 1 58.19 291 VAL A O 1
ATOM 2201 N N . GLU A 1 292 ? 24.516 -7.824 -11.188 1 59.56 292 GLU A N 1
ATOM 2202 C CA . GLU A 1 292 ? 24.422 -8.703 -10.023 1 59.56 292 GLU A CA 1
ATOM 2203 C C . GLU A 1 292 ? 23.891 -10.078 -10.406 1 59.56 292 GLU A C 1
ATOM 2205 O O . GLU A 1 292 ? 24.406 -11.094 -9.945 1 59.56 292 GLU A O 1
ATOM 2210 N N . THR A 1 293 ? 22.906 -9.992 -11.203 1 59.19 293 THR A N 1
ATOM 2211 C CA . THR A 1 293 ? 22.297 -11.242 -11.633 1 59.19 293 THR A CA 1
ATOM 2212 C C . THR A 1 293 ? 23.281 -12.062 -12.469 1 59.19 293 THR A C 1
ATOM 2214 O O . THR A 1 293 ? 23.344 -13.289 -12.328 1 59.19 293 THR A O 1
ATOM 2217 N N . THR A 1 294 ? 23.953 -11.32 -13.289 1 55.44 294 THR A N 1
ATOM 2218 C CA . THR A 1 294 ? 24.953 -12 -14.102 1 55.44 294 THR A CA 1
ATOM 2219 C C . THR A 1 294 ? 26.031 -12.609 -13.211 1 55.44 294 THR A C 1
ATOM 2221 O O . THR A 1 294 ? 26.438 -13.766 -13.414 1 55.44 294 THR A O 1
ATOM 2224 N N . ILE A 1 295 ? 26.391 -11.867 -12.266 1 52.81 295 ILE A N 1
ATOM 2225 C CA . ILE A 1 295 ? 27.406 -12.352 -11.336 1 52.81 295 ILE A CA 1
ATOM 2226 C C . ILE A 1 295 ? 26.875 -13.57 -10.578 1 52.81 295 ILE A C 1
ATOM 2228 O O . ILE A 1 295 ? 27.562 -14.586 -10.484 1 52.81 295 ILE A O 1
ATOM 2232 N N . ASN A 1 296 ? 25.703 -13.406 -10.227 1 54.75 296 ASN A N 1
ATOM 2233 C CA . ASN A 1 296 ? 25.125 -14.484 -9.438 1 54.75 296 ASN A CA 1
ATOM 2234 C C . ASN A 1 296 ? 24.844 -15.719 -10.289 1 54.75 296 ASN A C 1
ATOM 2236 O O . ASN A 1 296 ? 25 -16.844 -9.828 1 54.75 296 ASN A O 1
ATOM 2240 N N . ARG A 1 297 ? 24.422 -15.477 -11.508 1 54.97 297 ARG A N 1
ATOM 2241 C CA . ARG A 1 297 ? 24.234 -16.594 -12.438 1 54.97 297 ARG A CA 1
ATOM 2242 C C . ARG A 1 297 ? 25.531 -17.344 -12.648 1 54.97 297 ARG A C 1
ATOM 2244 O O . ARG A 1 297 ? 25.547 -18.578 -12.633 1 54.97 297 ARG A O 1
ATOM 2251 N N . TYR A 1 298 ? 26.516 -16.531 -12.773 1 51.19 298 TYR A N 1
ATOM 2252 C CA . TYR A 1 298 ? 27.812 -17.172 -12.961 1 51.19 298 TYR A CA 1
ATOM 2253 C C . TYR A 1 298 ? 28.25 -17.891 -11.688 1 51.19 298 TYR A C 1
ATOM 2255 O O . TYR A 1 298 ? 28.766 -19.016 -11.75 1 51.19 298 TYR A O 1
ATOM 2263 N N . MET A 1 299 ? 27.922 -17.312 -10.641 1 49.84 299 MET A N 1
ATOM 2264 C CA . MET A 1 299 ? 28.281 -17.938 -9.375 1 49.84 299 MET A CA 1
ATOM 2265 C C . MET A 1 299 ? 27.453 -19.188 -9.141 1 49.84 299 MET A C 1
ATOM 2267 O O . MET A 1 299 ? 27.969 -20.188 -8.633 1 49.84 299 MET A O 1
ATOM 2271 N N . ASN A 1 300 ? 26.25 -19.109 -9.477 1 52 300 ASN A N 1
ATOM 2272 C CA . ASN A 1 300 ? 25.391 -20.281 -9.344 1 52 300 ASN A CA 1
ATOM 2273 C C . ASN A 1 300 ? 25.828 -21.406 -10.281 1 52 300 ASN A C 1
ATOM 2275 O O . ASN A 1 300 ? 25.812 -22.578 -9.898 1 52 300 ASN A O 1
ATOM 2279 N N . ILE A 1 301 ? 26.156 -21.062 -11.461 1 49.41 301 ILE A N 1
ATOM 2280 C CA . ILE A 1 301 ? 26.672 -22.047 -12.414 1 49.41 301 ILE A CA 1
ATOM 2281 C C . ILE A 1 301 ? 27.938 -22.672 -11.867 1 49.41 301 ILE A C 1
ATOM 2283 O O . ILE A 1 301 ? 28.109 -23.891 -11.898 1 49.41 301 ILE A O 1
ATOM 2287 N N . VAL A 1 302 ? 28.766 -21.844 -11.336 1 47.16 302 VAL A N 1
ATOM 2288 C CA . VAL A 1 302 ? 30.016 -22.328 -10.773 1 47.16 302 VAL A CA 1
ATOM 2289 C C . VAL A 1 302 ? 29.719 -23.25 -9.586 1 47.16 302 VAL A C 1
ATOM 2291 O O . VAL A 1 302 ? 30.312 -24.312 -9.453 1 47.16 302 VAL A O 1
ATOM 2294 N N . SER A 1 303 ? 28.828 -22.734 -8.828 1 46.56 303 SER A N 1
ATOM 2295 C CA . SER A 1 303 ? 28.453 -23.547 -7.668 1 46.56 303 SER A CA 1
ATOM 2296 C C . SER A 1 303 ? 27.844 -24.875 -8.094 1 46.56 303 SER A C 1
ATOM 2298 O O . SER A 1 303 ? 28.172 -25.922 -7.523 1 46.56 303 SER A O 1
ATOM 2300 N N . ASP A 1 304 ? 26.969 -24.797 -9.031 1 52.94 304 ASP A N 1
ATOM 2301 C CA . ASP A 1 304 ? 26.375 -26.016 -9.562 1 52.94 304 ASP A CA 1
ATOM 2302 C C . ASP A 1 304 ? 27.422 -26.938 -10.172 1 52.94 304 ASP A C 1
ATOM 2304 O O . ASP A 1 304 ? 27.391 -28.156 -9.984 1 52.94 304 ASP A O 1
ATOM 2308 N N . LEU A 1 305 ? 28.312 -26.328 -10.883 1 48.34 305 LEU A N 1
ATOM 2309 C CA . LEU A 1 305 ? 29.406 -27.078 -11.484 1 48.34 305 LEU A CA 1
ATOM 2310 C C . LEU A 1 305 ? 30.344 -27.625 -10.422 1 48.34 305 LEU A C 1
ATOM 2312 O O . LEU A 1 305 ? 30.812 -28.766 -10.523 1 48.34 305 LEU A O 1
ATOM 2316 N N . PHE A 1 306 ? 30.562 -26.797 -9.469 1 44.5 306 PHE A N 1
ATOM 2317 C CA . PHE A 1 306 ? 31.406 -27.234 -8.367 1 44.5 306 PHE A CA 1
ATOM 2318 C C . PHE A 1 306 ? 30.75 -28.406 -7.621 1 44.5 306 PHE A C 1
ATOM 2320 O O . PHE A 1 306 ? 31.438 -29.359 -7.254 1 44.5 306 PHE A O 1
ATOM 2327 N N . MET A 1 307 ? 29.531 -28.203 -7.426 1 47.47 307 MET A N 1
ATOM 2328 C CA . MET A 1 307 ? 28.812 -29.281 -6.742 1 47.47 307 MET A CA 1
ATOM 2329 C C . MET A 1 307 ? 28.797 -30.547 -7.594 1 47.47 307 MET A C 1
ATOM 2331 O O . MET A 1 307 ? 28.859 -31.656 -7.059 1 47.47 307 MET A O 1
ATOM 2335 N N . LEU A 1 308 ? 28.703 -30.328 -8.836 1 45.94 308 LEU A N 1
ATOM 2336 C CA . LEU A 1 308 ? 28.781 -31.469 -9.742 1 45.94 308 LEU A CA 1
ATOM 2337 C C . LEU A 1 308 ? 30.203 -32 -9.82 1 45.94 308 LEU A C 1
ATOM 2339 O O . LEU A 1 308 ? 30.406 -33.219 -9.898 1 45.94 308 LEU A O 1
ATOM 2343 N N . ALA A 1 309 ? 31.172 -31 -9.875 1 44.88 309 ALA A N 1
ATOM 2344 C CA . ALA A 1 309 ? 32.562 -31.375 -10.055 1 44.88 309 ALA A CA 1
ATOM 2345 C C . ALA A 1 309 ? 33.219 -31.734 -8.719 1 44.88 309 ALA A C 1
ATOM 2347 O O . ALA A 1 309 ? 34.25 -32.406 -8.68 1 44.88 309 ALA A O 1
ATOM 2348 N N . ALA A 1 310 ? 32.781 -31.156 -7.629 1 43 310 ALA A N 1
ATOM 2349 C CA . ALA A 1 310 ? 33.344 -31.328 -6.297 1 43 310 ALA A CA 1
ATOM 2350 C C . ALA A 1 310 ? 33.625 -32.812 -5.996 1 43 310 ALA A C 1
ATOM 2352 O O . ALA A 1 310 ? 34.688 -33.156 -5.484 1 43 310 ALA A O 1
ATOM 2353 N N . PRO A 1 311 ? 32.719 -33.594 -6.273 1 42.75 311 PRO A N 1
ATOM 2354 C CA . PRO A 1 311 ? 33.219 -34.938 -6.031 1 42.75 311 PRO A CA 1
ATOM 2355 C C . PRO A 1 311 ? 34.5 -35.25 -6.824 1 42.75 311 PRO A C 1
ATOM 2357 O O . PRO A 1 311 ? 35.344 -36.031 -6.371 1 42.75 311 PRO A O 1
ATOM 2360 N N . HIS A 1 312 ? 34.562 -34.719 -7.957 1 40.47 312 HIS A N 1
ATOM 2361 C CA . HIS A 1 312 ? 35.688 -35 -8.836 1 40.47 312 HIS A CA 1
ATOM 2362 C C . HIS A 1 312 ? 36.812 -33.969 -8.641 1 40.47 312 HIS A C 1
ATOM 2364 O O . HIS A 1 312 ? 37.906 -34.156 -9.156 1 40.47 312 HIS A O 1
ATOM 2370 N N . LEU A 1 313 ? 36.531 -32.781 -8.109 1 37.44 313 LEU A N 1
ATOM 2371 C CA . LEU A 1 313 ? 37.5 -31.719 -7.898 1 37.44 313 LEU A CA 1
ATOM 2372 C C . LEU A 1 313 ? 38.406 -32.031 -6.711 1 37.44 313 LEU A C 1
ATOM 2374 O O . LEU A 1 313 ? 39.344 -31.281 -6.41 1 37.44 313 LEU A O 1
ATOM 2378 N N . THR A 1 314 ? 38.125 -33.031 -5.953 1 36.31 314 THR A N 1
ATOM 2379 C CA . THR A 1 314 ? 39.156 -33.5 -5.016 1 36.31 314 THR A CA 1
ATOM 2380 C C . THR A 1 314 ? 40.5 -33.656 -5.719 1 36.31 314 THR A C 1
ATOM 2382 O O . THR A 1 314 ? 41.531 -33.375 -5.148 1 36.31 314 THR A O 1
ATOM 2385 N N . ILE A 1 315 ? 40.406 -34.156 -7 1 37.53 315 ILE A N 1
ATOM 2386 C CA . ILE A 1 315 ? 41.656 -34.469 -7.699 1 37.53 315 ILE A CA 1
ATOM 2387 C C . ILE A 1 315 ? 42.281 -33.156 -8.219 1 37.53 315 ILE A C 1
ATOM 2389 O O . ILE A 1 315 ? 43.5 -32.969 -8.094 1 37.53 315 ILE A O 1
ATOM 2393 N N . VAL A 1 316 ? 41.438 -32.188 -8.672 1 39 316 VAL A N 1
ATOM 2394 C CA . VAL A 1 316 ? 41.969 -31 -9.328 1 39 316 VAL A CA 1
ATOM 2395 C C . VAL A 1 316 ? 42.5 -30.016 -8.281 1 39 316 VAL A C 1
ATOM 2397 O O . VAL A 1 316 ? 43.406 -29.25 -8.555 1 39 316 VAL A O 1
ATOM 2400 N N . ALA A 1 317 ? 42 -30.016 -7.074 1 39.03 317 ALA A N 1
ATOM 2401 C CA . ALA A 1 317 ? 42.531 -29.203 -5.973 1 39.03 317 ALA A CA 1
ATOM 2402 C C . ALA A 1 317 ? 43.969 -29.562 -5.652 1 39.03 317 ALA A C 1
ATOM 2404 O O . ALA A 1 317 ? 44.75 -28.703 -5.25 1 39.03 317 ALA A O 1
ATOM 2405 N N . PHE A 1 318 ? 44.25 -30.812 -5.914 1 41.41 318 PHE A N 1
ATOM 2406 C CA . PHE A 1 318 ? 45.594 -31.266 -5.672 1 41.41 318 PHE A CA 1
ATOM 2407 C C . PHE A 1 318 ? 46.531 -30.859 -6.82 1 41.41 318 PHE A C 1
ATOM 2409 O O . PHE A 1 318 ? 47.688 -30.516 -6.598 1 41.41 318 PHE A O 1
ATOM 2416 N N . VAL A 1 319 ? 45.906 -30.812 -8.047 1 41.97 319 VAL A N 1
ATOM 2417 C CA . VAL A 1 319 ? 46.781 -30.688 -9.219 1 41.97 319 VAL A CA 1
ATOM 2418 C C . VAL A 1 319 ? 47.062 -29.203 -9.484 1 41.97 319 VAL A C 1
ATOM 2420 O O . VAL A 1 319 ? 48.156 -28.844 -9.875 1 41.97 319 VAL A O 1
ATOM 2423 N N . LEU A 1 320 ? 46.062 -28.359 -9.086 1 40.09 320 LEU A N 1
ATOM 2424 C CA . LEU A 1 320 ? 46.188 -26.953 -9.461 1 40.09 320 LEU A CA 1
ATOM 2425 C C . LEU A 1 320 ? 47.281 -26.281 -8.633 1 40.09 320 LEU A C 1
ATOM 2427 O O . LEU A 1 320 ? 48.094 -25.547 -9.172 1 40.09 320 LEU A O 1
ATOM 2431 N N . PRO A 1 321 ? 47.219 -26.531 -7.309 1 44.75 321 PRO A N 1
ATOM 2432 C CA . PRO A 1 321 ? 48.344 -25.906 -6.609 1 44.75 321 PRO A CA 1
ATOM 2433 C C . PRO A 1 321 ? 49.719 -26.359 -7.16 1 44.75 321 PRO A C 1
ATOM 2435 O O . PRO A 1 321 ? 50.656 -25.562 -7.25 1 44.75 321 PRO A O 1
ATOM 2438 N N . ILE A 1 322 ? 49.75 -27.594 -7.641 1 48.97 322 ILE A N 1
ATOM 2439 C CA . ILE A 1 322 ? 50.969 -28.172 -8.172 1 48.97 322 ILE A CA 1
ATOM 2440 C C . ILE A 1 322 ? 51.344 -27.484 -9.492 1 48.97 322 ILE A C 1
ATOM 2442 O O . ILE A 1 322 ? 52.5 -27.125 -9.719 1 48.97 322 ILE A O 1
ATOM 2446 N N . LEU A 1 323 ? 50.219 -27.219 -10.297 1 45.41 323 LEU A N 1
ATOM 2447 C CA . LEU A 1 323 ? 50.469 -26.578 -11.578 1 45.41 323 LEU A CA 1
ATOM 2448 C C . LEU A 1 323 ? 50.875 -25.125 -11.391 1 45.41 323 LEU A C 1
ATOM 2450 O O . LEU A 1 323 ? 51.781 -24.625 -12.055 1 45.41 323 LEU A O 1
ATOM 2454 N N . ALA A 1 324 ? 50.219 -24.484 -10.445 1 45.88 324 ALA A N 1
ATOM 2455 C CA . ALA A 1 324 ? 50.531 -23.094 -10.141 1 45.88 324 ALA A CA 1
ATOM 2456 C C . ALA A 1 324 ? 51.969 -22.953 -9.578 1 45.88 324 ALA A C 1
ATOM 2458 O O . ALA A 1 324 ? 52.688 -22.047 -9.969 1 45.88 324 ALA A O 1
ATOM 2459 N N . TYR A 1 325 ? 52.25 -23.859 -8.625 1 49.62 325 TYR A N 1
ATOM 2460 C CA . TYR A 1 325 ? 53.594 -23.922 -8.109 1 49.62 325 TYR A CA 1
ATOM 2461 C C . TYR A 1 325 ? 54.594 -24.156 -9.242 1 49.62 325 TYR A C 1
ATOM 2463 O O . TYR A 1 325 ? 55.625 -23.5 -9.312 1 49.62 325 TYR A O 1
ATOM 2471 N N . TRP A 1 326 ? 54.188 -25.031 -10.219 1 52.56 326 TRP A N 1
ATOM 2472 C CA . TRP A 1 326 ? 55.031 -25.359 -11.359 1 52.56 326 TRP A CA 1
ATOM 2473 C C . TRP A 1 326 ? 55.188 -24.156 -12.289 1 52.56 326 TRP A C 1
ATOM 2475 O O . TRP A 1 326 ? 56.312 -23.844 -12.719 1 52.56 326 TRP A O 1
ATOM 2485 N N . LEU A 1 327 ? 54.094 -23.406 -12.477 1 48.75 327 LEU A N 1
ATOM 2486 C CA . LEU A 1 327 ? 54.156 -22.234 -13.352 1 48.75 327 LEU A CA 1
ATOM 2487 C C . LEU A 1 327 ? 54.938 -21.109 -12.695 1 48.75 327 LEU A C 1
ATOM 2489 O O . LEU A 1 327 ? 55.75 -20.422 -13.359 1 48.75 327 LEU A O 1
ATOM 2493 N N . PHE A 1 328 ? 54.75 -20.875 -11.398 1 47.62 328 PHE A N 1
ATOM 2494 C CA . PHE A 1 328 ? 55.5 -19.891 -10.617 1 47.62 328 PHE A CA 1
ATOM 2495 C C . PHE A 1 328 ? 57 -20.172 -10.672 1 47.62 328 PHE A C 1
ATOM 2497 O O . PHE A 1 328 ? 57.781 -19.25 -10.906 1 47.62 328 PHE A O 1
ATOM 2504 N N . THR A 1 329 ? 57.375 -21.406 -10.469 1 52.75 329 THR A N 1
ATOM 2505 C CA . THR A 1 329 ? 58.781 -21.781 -10.477 1 52.75 329 THR A CA 1
ATOM 2506 C C . THR A 1 329 ? 59.375 -21.578 -11.867 1 52.75 329 THR A C 1
ATOM 2508 O O . THR A 1 329 ? 60.531 -21.203 -12 1 52.75 329 THR A O 1
ATOM 2511 N N . ARG A 1 330 ? 58.531 -21.75 -12.914 1 53.03 330 ARG A N 1
ATOM 2512 C CA . ARG A 1 330 ? 59 -21.547 -14.281 1 53.03 330 ARG A CA 1
ATOM 2513 C C . ARG A 1 330 ? 59.219 -20.062 -14.57 1 53.03 330 ARG A C 1
ATOM 2515 O O . ARG A 1 330 ? 60.156 -19.672 -15.242 1 53.03 330 ARG A O 1
ATOM 2522 N N . TRP A 1 331 ? 58.281 -19.188 -14.031 1 51.81 331 TRP A N 1
ATOM 2523 C CA . TRP A 1 331 ? 58.375 -17.734 -14.203 1 51.81 331 TRP A CA 1
ATOM 2524 C C . TRP A 1 331 ? 59.562 -17.156 -13.445 1 51.81 331 TRP A C 1
ATOM 2526 O O . TRP A 1 331 ? 60.312 -16.328 -13.977 1 51.81 331 TRP A O 1
ATOM 2536 N N . MET A 1 332 ? 59.812 -17.562 -12.258 1 51.5 332 MET A N 1
ATOM 2537 C CA . MET A 1 332 ? 60.969 -17.078 -11.492 1 51.5 332 MET A CA 1
ATOM 2538 C C . MET A 1 332 ? 62.281 -17.406 -12.203 1 51.5 332 MET A C 1
ATOM 2540 O O . MET A 1 332 ? 63.25 -16.641 -12.125 1 51.5 332 MET A O 1
ATOM 2544 N N . ASN A 1 333 ? 62.375 -18.562 -12.82 1 53.53 333 ASN A N 1
ATOM 2545 C CA . ASN A 1 333 ? 63.625 -19 -13.445 1 53.53 333 ASN A CA 1
ATOM 2546 C C . ASN A 1 333 ? 63.75 -18.469 -14.867 1 53.53 333 ASN A C 1
ATOM 2548 O O . ASN A 1 333 ? 64.75 -18.781 -15.562 1 53.53 333 ASN A O 1
ATOM 2552 N N . SER A 1 334 ? 62.75 -17.781 -15.398 1 42.69 334 SER A N 1
ATOM 2553 C CA . SER A 1 334 ? 62.969 -17.125 -16.688 1 42.69 334 SER A CA 1
ATOM 2554 C C . SER A 1 334 ? 63.438 -15.68 -16.5 1 42.69 334 SER A C 1
ATOM 2556 O O . SER A 1 334 ? 63.031 -15.023 -15.531 1 42.69 334 SER A O 1
ATOM 2558 N N . MET B 1 1 ? -1.521 18.203 -15.523 1 74.38 1 MET B N 1
ATOM 2559 C CA . MET B 1 1 ? -0.412 18.438 -14.602 1 74.38 1 MET B CA 1
ATOM 2560 C C . MET B 1 1 ? -0.101 19.922 -14.477 1 74.38 1 MET B C 1
ATOM 2562 O O . MET B 1 1 ? -0.079 20.641 -15.477 1 74.38 1 MET B O 1
ATOM 2566 N N . THR B 1 2 ? -0.022 20.406 -13.203 1 79.25 2 THR B N 1
ATOM 2567 C CA . THR B 1 2 ? 0.219 21.812 -12.938 1 79.25 2 THR B CA 1
ATOM 2568 C C . THR B 1 2 ? 1.565 22.016 -12.242 1 79.25 2 THR B C 1
ATOM 2570 O O . THR B 1 2 ? 1.885 21.312 -11.281 1 79.25 2 THR B O 1
ATOM 2573 N N . THR B 1 3 ? 2.322 22.906 -12.742 1 89.44 3 THR B N 1
ATOM 2574 C CA . THR B 1 3 ? 3.611 23.234 -12.133 1 89.44 3 THR B CA 1
ATOM 2575 C C . THR B 1 3 ? 3.457 24.328 -11.094 1 89.44 3 THR B C 1
ATOM 2577 O O . THR B 1 3 ? 2.74 25.312 -11.312 1 89.44 3 THR B O 1
ATOM 2580 N N . ILE B 1 4 ? 4.082 24.156 -9.953 1 93.94 4 ILE B N 1
ATOM 2581 C CA . ILE B 1 4 ? 4.039 25.109 -8.859 1 93.94 4 ILE B CA 1
ATOM 2582 C C . ILE B 1 4 ? 5.453 25.594 -8.539 1 93.94 4 ILE B C 1
ATOM 2584 O O . ILE B 1 4 ? 6.301 24.797 -8.117 1 93.94 4 ILE B O 1
ATOM 2588 N N . THR B 1 5 ? 5.695 26.875 -8.688 1 92.31 5 THR B N 1
ATOM 2589 C CA . THR B 1 5 ? 7.012 27.453 -8.438 1 92.31 5 THR B CA 1
ATOM 2590 C C . THR B 1 5 ? 7.238 27.641 -6.941 1 92.31 5 THR B C 1
ATOM 2592 O O . THR B 1 5 ? 6.297 27.578 -6.148 1 92.31 5 THR B O 1
ATOM 2595 N N . ASP B 1 6 ? 8.5 27.828 -6.523 1 92.88 6 ASP B N 1
ATOM 2596 C CA . ASP B 1 6 ? 8.836 28.031 -5.117 1 92.88 6 ASP B CA 1
ATOM 2597 C C . ASP B 1 6 ? 8.07 29.203 -4.527 1 92.88 6 ASP B C 1
ATOM 2599 O O . ASP B 1 6 ? 7.645 29.156 -3.369 1 92.88 6 ASP B O 1
ATOM 2603 N N . GLU B 1 7 ? 7.832 30.25 -5.312 1 90.62 7 GLU B N 1
ATOM 2604 C CA . GLU B 1 7 ? 7.113 31.438 -4.859 1 90.62 7 GLU B CA 1
ATOM 2605 C C . GLU B 1 7 ? 5.641 31.125 -4.605 1 90.62 7 GLU B C 1
ATOM 2607 O O . GLU B 1 7 ? 5.02 31.719 -3.715 1 90.62 7 GLU B O 1
ATOM 2612 N N . GLU B 1 8 ? 5.188 30.172 -5.289 1 95.25 8 GLU B N 1
ATOM 2613 C CA . GLU B 1 8 ? 3.762 29.844 -5.219 1 95.25 8 GLU B CA 1
ATOM 2614 C C . GLU B 1 8 ? 3.461 28.891 -4.066 1 95.25 8 GLU B C 1
ATOM 2616 O O . GLU B 1 8 ? 2.303 28.734 -3.674 1 95.25 8 GLU B O 1
ATOM 2621 N N . LEU B 1 9 ? 4.453 28.297 -3.525 1 96.94 9 LEU B N 1
ATOM 2622 C CA . LEU B 1 9 ? 4.277 27.281 -2.506 1 96.94 9 LEU B CA 1
ATOM 2623 C C . LEU B 1 9 ? 3.699 27.875 -1.227 1 96.94 9 LEU B C 1
ATOM 2625 O O . LEU B 1 9 ? 3.057 27.172 -0.444 1 96.94 9 LEU B O 1
ATOM 2629 N N . TYR B 1 10 ? 3.832 29.203 -1.011 1 96.75 10 TYR B N 1
ATOM 2630 C CA . TYR B 1 10 ? 3.43 29.812 0.253 1 96.75 10 TYR B CA 1
ATOM 2631 C C . TYR B 1 10 ? 2.391 30.906 0.028 1 96.75 10 TYR B C 1
ATOM 2633 O O . TYR B 1 10 ? 2.219 31.797 0.869 1 96.75 10 TYR B O 1
ATOM 2641 N N . LEU B 1 11 ? 1.722 30.828 -1.135 1 95.81 11 LEU B N 1
ATOM 2642 C CA . LEU B 1 11 ? 0.755 31.844 -1.537 1 95.81 11 LEU B CA 1
ATOM 2643 C C . LEU B 1 11 ? -0.33 32 -0.479 1 95.81 11 LEU B C 1
ATOM 2645 O O . LEU B 1 11 ? -0.837 33.125 -0.273 1 95.81 11 LEU B O 1
ATOM 2649 N N . ASN B 1 12 ? -0.667 30.938 0.258 1 95.94 12 ASN B N 1
ATOM 2650 C CA . ASN B 1 12 ? -1.758 30.984 1.227 1 95.94 12 ASN B CA 1
ATOM 2651 C C . ASN B 1 12 ? -1.265 30.672 2.639 1 95.94 12 ASN B C 1
ATOM 2653 O O . ASN B 1 12 ? -2.049 30.281 3.504 1 95.94 12 ASN B O 1
ATOM 2657 N N . ALA B 1 13 ? -0.003 30.859 2.904 1 96.62 13 ALA B N 1
ATOM 2658 C CA . ALA B 1 13 ? 0.602 30.422 4.164 1 96.62 13 ALA B CA 1
ATOM 2659 C C . ALA B 1 13 ? 0.173 31.328 5.312 1 96.62 13 ALA B C 1
ATOM 2661 O O . ALA B 1 13 ? 0.295 30.969 6.484 1 96.62 13 ALA B O 1
ATOM 2662 N N . GLU B 1 14 ? -0.356 32.531 5.039 1 95.44 14 GLU B N 1
ATOM 2663 C CA . GLU B 1 14 ? -0.758 33.469 6.078 1 95.44 14 GLU B CA 1
ATOM 2664 C C . GLU B 1 14 ? -1.904 32.906 6.918 1 95.44 14 GLU B C 1
ATOM 2666 O O . GLU B 1 14 ? -2.086 33.312 8.07 1 95.44 14 GLU B O 1
ATOM 2671 N N . VAL B 1 15 ? -2.658 32 6.363 1 96.19 15 VAL B N 1
ATOM 2672 C CA . VAL B 1 15 ? -3.809 31.438 7.059 1 96.19 15 VAL B CA 1
ATOM 2673 C C . VAL B 1 15 ? -3.332 30.578 8.227 1 96.19 15 VAL B C 1
ATOM 2675 O O . VAL B 1 15 ? -4.117 30.234 9.109 1 96.19 15 VAL B O 1
ATOM 2678 N N . LEU B 1 16 ? -2.049 30.266 8.273 1 97.12 16 LEU B N 1
ATOM 2679 C CA . LEU B 1 16 ? -1.495 29.375 9.297 1 97.12 16 LEU B CA 1
ATOM 2680 C C . LEU B 1 16 ? -1.38 30.109 10.633 1 97.12 16 LEU B C 1
ATOM 2682 O O . LEU B 1 16 ? -1.196 29.484 11.672 1 97.12 16 LEU B O 1
ATOM 2686 N N . LYS B 1 17 ? -1.388 31.453 10.578 1 96.5 17 LYS B N 1
ATOM 2687 C CA . LYS B 1 17 ? -1.218 32.219 11.812 1 96.5 17 LYS B CA 1
ATOM 2688 C C . LYS B 1 17 ? -2.262 31.828 12.852 1 96.5 17 LYS B C 1
ATOM 2690 O O . LYS B 1 17 ? -3.465 31.906 12.594 1 96.5 17 LYS B O 1
ATOM 2695 N N . GLY B 1 18 ? -1.801 31.297 13.938 1 95.75 18 GLY B N 1
ATOM 2696 C CA . GLY B 1 18 ? -2.676 30.922 15.039 1 95.75 18 GLY B CA 1
ATOM 2697 C C . GLY B 1 18 ? -3.268 29.547 14.898 1 95.75 18 GLY B C 1
ATOM 2698 O O . GLY B 1 18 ? -3.961 29.062 15.797 1 95.75 18 GLY B O 1
ATOM 2699 N N . LYS B 1 19 ? -3.043 28.906 13.781 1 97.06 19 LYS B N 1
ATOM 2700 C CA . LYS B 1 19 ? -3.549 27.547 13.57 1 97.06 19 LYS B CA 1
ATOM 2701 C C . LYS B 1 19 ? -2.607 26.516 14.18 1 97.06 19 LYS B C 1
ATOM 2703 O O . LYS B 1 19 ? -1.482 26.844 14.562 1 97.06 19 LYS B O 1
ATOM 2708 N N . VAL B 1 20 ? -3.092 25.312 14.359 1 98.12 20 VAL B N 1
ATOM 2709 C CA . VAL B 1 20 ? -2.322 24.266 15.023 1 98.12 20 VAL B CA 1
ATOM 2710 C C . VAL B 1 20 ? -2.08 23.109 14.062 1 98.12 20 VAL B C 1
ATOM 2712 O O . VAL B 1 20 ? -3.01 22.625 13.414 1 98.12 20 VAL B O 1
ATOM 2715 N N . VAL B 1 21 ? -0.828 22.656 13.922 1 98.75 21 VAL B N 1
ATOM 2716 C CA . VAL B 1 21 ? -0.475 21.516 13.086 1 98.75 21 VAL B CA 1
ATOM 2717 C C . VAL B 1 21 ? 0.165 20.422 13.938 1 98.75 21 VAL B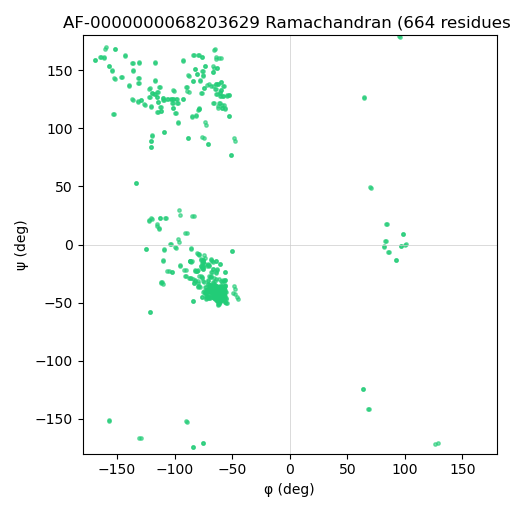 C 1
ATOM 2719 O O . VAL B 1 21 ? 0.971 20.703 14.828 1 98.75 21 VAL B O 1
ATOM 2722 N N . LEU B 1 22 ? -0.308 19.234 13.789 1 98.88 22 LEU B N 1
ATOM 2723 C CA . LEU B 1 22 ? 0.323 18.062 14.398 1 98.88 22 LEU B CA 1
ATOM 2724 C C . LEU B 1 22 ? 1.136 17.297 13.367 1 98.88 22 LEU B C 1
ATOM 2726 O O . LEU B 1 22 ? 0.621 16.938 12.305 1 98.88 22 LEU B O 1
ATOM 2730 N N . ILE B 1 23 ? 2.42 17.062 13.641 1 98.88 23 ILE B N 1
ATOM 2731 C CA . ILE B 1 23 ? 3.336 16.359 12.742 1 98.88 23 ILE B CA 1
ATOM 2732 C C . ILE B 1 23 ? 3.994 15.203 13.484 1 98.88 23 ILE B C 1
ATOM 2734 O O . ILE B 1 23 ? 4.652 15.398 14.508 1 98.88 23 ILE B O 1
ATOM 2738 N N . THR B 1 24 ? 3.826 14.016 13.016 1 98.75 24 THR B N 1
ATOM 2739 C CA . THR B 1 24 ? 4.602 12.891 13.523 1 98.75 24 THR B CA 1
ATOM 2740 C C . THR B 1 24 ? 5.922 12.758 12.773 1 98.75 24 THR B C 1
ATOM 2742 O O . THR B 1 24 ? 5.996 13.039 11.578 1 98.75 24 THR B O 1
ATOM 2745 N N . GLY B 1 25 ? 6.941 12.352 13.453 1 97.44 25 GLY B N 1
ATOM 2746 C CA . GLY B 1 25 ? 8.234 12.164 12.82 1 97.44 25 GLY B CA 1
ATOM 2747 C C . GLY B 1 25 ? 8.898 13.477 12.422 1 97.44 25 GLY B C 1
ATOM 2748 O O . GLY B 1 25 ? 9.359 13.617 11.289 1 97.44 25 GLY B O 1
ATOM 2749 N N . ALA B 1 26 ? 8.938 14.422 13.328 1 97.56 26 ALA B N 1
ATOM 2750 C CA . ALA B 1 26 ? 9.453 15.742 12.961 1 97.56 26 ALA B CA 1
ATOM 2751 C C . ALA B 1 26 ? 10.773 16.031 13.672 1 97.56 26 ALA B C 1
ATOM 2753 O O . ALA B 1 26 ? 11.117 17.203 13.906 1 97.56 26 ALA B O 1
ATOM 2754 N N . SER B 1 27 ? 11.492 14.969 14.109 1 95.88 27 SER B N 1
ATOM 2755 C CA . SER B 1 27 ? 12.789 15.164 14.742 1 95.88 27 SER B CA 1
ATOM 2756 C C . SER B 1 27 ? 13.867 15.484 13.711 1 95.88 27 SER B C 1
ATOM 2758 O O . SER B 1 27 ? 14.945 15.969 14.062 1 95.88 27 SER B O 1
ATOM 2760 N N . SER B 1 28 ? 13.617 15.148 12.461 1 92 28 SER B N 1
ATOM 2761 C CA . SER B 1 28 ? 14.594 15.375 11.398 1 92 28 SER B CA 1
ATOM 2762 C C . SER B 1 28 ? 13.93 15.375 10.023 1 92 28 SER B C 1
ATOM 2764 O O . SER B 1 28 ? 12.711 15.227 9.922 1 92 28 SER B O 1
ATOM 2766 N N . GLY B 1 29 ? 14.672 15.766 9.07 1 92.12 29 GLY B N 1
ATOM 2767 C CA . GLY B 1 29 ? 14.266 15.578 7.688 1 92.12 29 GLY B CA 1
ATOM 2768 C C . GLY B 1 29 ? 13.07 16.422 7.297 1 92.12 29 GLY B C 1
ATOM 2769 O O . GLY B 1 29 ? 12.992 17.594 7.641 1 92.12 29 GLY B O 1
ATOM 2770 N N . VAL B 1 30 ? 12.227 15.805 6.508 1 93.69 30 VAL B N 1
ATOM 2771 C CA . VAL B 1 30 ? 11.062 16.484 5.945 1 93.69 30 VAL B CA 1
ATOM 2772 C C . VAL B 1 30 ? 10.156 16.969 7.074 1 93.69 30 VAL B C 1
ATOM 2774 O O . VAL B 1 30 ? 9.617 18.078 7.012 1 93.69 30 VAL B O 1
ATOM 2777 N N . GLY B 1 31 ? 10.023 16.141 8.133 1 97.12 31 GLY B N 1
ATOM 2778 C CA . GLY B 1 31 ? 9.188 16.516 9.258 1 97.12 31 GLY B CA 1
ATOM 2779 C C . GLY B 1 31 ? 9.664 17.766 9.961 1 97.12 31 GLY B C 1
ATOM 2780 O O . GLY B 1 31 ? 8.867 18.656 10.266 1 97.12 31 GLY B O 1
ATOM 2781 N N . GLN B 1 32 ? 10.922 17.828 10.195 1 97.44 32 GLN B N 1
ATOM 2782 C CA . GLN B 1 32 ? 11.492 19.016 10.836 1 97.44 32 GLN B CA 1
ATOM 2783 C C . GLN B 1 32 ? 11.312 20.25 9.961 1 97.44 32 GLN B C 1
ATOM 2785 O O . GLN B 1 32 ? 10.875 21.297 10.438 1 97.44 32 GLN B O 1
ATOM 2790 N N . ALA B 1 33 ? 11.633 20.094 8.703 1 97.12 33 ALA B N 1
ATOM 2791 C CA . ALA B 1 33 ? 11.5 21.219 7.77 1 97.12 33 ALA B CA 1
ATOM 2792 C C . ALA B 1 33 ? 10.055 21.703 7.688 1 97.12 33 ALA B C 1
ATOM 2794 O O . ALA B 1 33 ? 9.805 22.906 7.605 1 97.12 33 ALA B O 1
ATOM 2795 N N . THR B 1 34 ? 9.148 20.766 7.715 1 98.25 34 THR B N 1
ATOM 2796 C CA . THR B 1 34 ? 7.727 21.094 7.668 1 98.25 34 THR B CA 1
ATOM 2797 C C . THR B 1 34 ? 7.309 21.844 8.93 1 98.25 34 THR B C 1
ATOM 2799 O O . THR B 1 34 ? 6.629 22.875 8.844 1 98.25 34 THR B O 1
ATOM 2802 N N . ALA B 1 35 ? 7.738 21.344 10.062 1 98.75 35 ALA B N 1
ATOM 2803 C CA . ALA B 1 35 ? 7.43 22 11.336 1 98.75 35 ALA B CA 1
ATOM 2804 C C . ALA B 1 35 ? 7.914 23.453 11.344 1 98.75 35 ALA B C 1
ATOM 2806 O O . ALA B 1 35 ? 7.16 24.359 11.688 1 98.75 35 ALA B O 1
ATOM 2807 N N . VAL B 1 36 ? 9.102 23.641 10.938 1 98.56 36 VAL B N 1
ATOM 2808 C CA . VAL B 1 36 ? 9.727 24.953 10.922 1 98.56 36 VAL B CA 1
ATOM 2809 C C . VAL B 1 36 ? 9 25.859 9.93 1 98.56 36 VAL B C 1
ATOM 2811 O O . VAL B 1 36 ? 8.758 27.031 10.219 1 98.56 36 VAL B O 1
ATOM 2814 N N . SER B 1 37 ? 8.633 25.328 8.812 1 98.31 37 SER B N 1
ATOM 2815 C CA . SER B 1 37 ? 7.918 26.094 7.805 1 98.31 37 SER B CA 1
ATOM 2816 C C . SER B 1 37 ? 6.566 26.578 8.328 1 98.31 37 SER B C 1
ATOM 2818 O O . SER B 1 37 ? 6.215 27.75 8.18 1 98.31 37 SER B O 1
ATOM 2820 N N . PHE B 1 38 ? 5.816 25.719 8.961 1 98.62 38 PHE B N 1
ATOM 2821 C CA . PHE B 1 38 ? 4.531 26.094 9.539 1 98.62 38 PHE B CA 1
ATOM 2822 C C . PHE B 1 38 ? 4.715 27.156 10.609 1 98.62 38 PHE B C 1
ATOM 2824 O O . PHE B 1 38 ? 3.984 28.156 10.633 1 98.62 38 PHE B O 1
ATOM 2831 N N . ALA B 1 39 ? 5.707 27.016 11.438 1 98.62 39 ALA B N 1
ATOM 2832 C CA . ALA B 1 39 ? 5.969 27.953 12.531 1 98.62 39 ALA B CA 1
ATOM 2833 C C . ALA B 1 39 ? 6.352 29.328 12 1 98.62 39 ALA B C 1
ATOM 2835 O O . ALA B 1 39 ? 6 30.344 12.586 1 98.62 39 ALA B O 1
ATOM 2836 N N . SER B 1 40 ? 7.039 29.328 10.898 1 98.19 40 SER B N 1
ATOM 2837 C CA . SER B 1 40 ? 7.5 30.594 10.32 1 98.19 40 SER B CA 1
ATOM 2838 C C . SER B 1 40 ? 6.324 31.469 9.883 1 98.19 40 SER B C 1
ATOM 2840 O O . SER B 1 40 ? 6.488 32.656 9.656 1 98.19 40 SER B O 1
ATOM 2842 N N . TYR B 1 41 ? 5.16 30.875 9.82 1 97.69 41 TYR B N 1
ATOM 2843 C CA . TYR B 1 41 ? 3.965 31.641 9.453 1 97.69 41 TYR B CA 1
ATOM 2844 C C . TYR B 1 41 ? 2.998 31.734 10.625 1 97.69 41 TYR B C 1
ATOM 2846 O O . TYR B 1 41 ? 1.812 32 10.438 1 97.69 41 TYR B O 1
ATOM 2854 N N . GLY B 1 42 ? 3.471 31.391 11.812 1 98 42 GLY B N 1
ATOM 2855 C CA . GLY B 1 42 ? 2.729 31.688 13.023 1 98 42 GLY B CA 1
ATOM 2856 C C . GLY B 1 42 ? 1.932 30.5 13.539 1 98 42 GLY B C 1
ATOM 2857 O O . GLY B 1 42 ? 1.125 30.641 14.461 1 98 42 GLY B O 1
ATOM 2858 N N . ALA B 1 43 ? 2.125 29.328 12.984 1 98.25 43 ALA B N 1
ATOM 2859 C CA . ALA B 1 43 ? 1.394 28.156 13.438 1 98.25 43 ALA B CA 1
ATOM 2860 C C . ALA B 1 43 ? 1.947 27.641 14.758 1 98.25 43 ALA B C 1
ATOM 2862 O O . ALA B 1 43 ? 3.119 27.859 15.078 1 98.25 43 ALA B O 1
ATOM 2863 N N . LYS B 1 44 ? 1.08 27.047 15.555 1 98.62 44 LYS B N 1
ATOM 2864 C CA . LYS B 1 44 ? 1.483 26.25 16.703 1 98.62 44 LYS B CA 1
ATOM 2865 C C . LYS B 1 44 ? 1.7 24.797 16.297 1 98.62 44 LYS B C 1
ATOM 2867 O O . LYS B 1 44 ? 0.864 24.203 15.617 1 98.62 44 LYS B O 1
ATOM 2872 N N . VAL B 1 45 ? 2.85 24.219 16.719 1 98.81 45 VAL B N 1
ATOM 2873 C CA . VAL B 1 45 ? 3.26 22.938 16.188 1 98.81 45 VAL B CA 1
ATOM 2874 C C . VAL B 1 45 ? 3.268 21.891 17.297 1 98.81 45 VAL B C 1
ATOM 2876 O O . VAL B 1 45 ? 3.842 22.109 18.359 1 98.81 45 VAL B O 1
ATOM 2879 N N . ILE B 1 46 ? 2.568 20.75 17.078 1 98.88 46 ILE B N 1
ATOM 2880 C CA . ILE B 1 46 ? 2.631 19.547 17.922 1 98.88 46 ILE B CA 1
ATOM 2881 C C . ILE B 1 46 ? 3.51 18.5 17.25 1 98.88 46 ILE B C 1
ATOM 2883 O O . ILE B 1 46 ? 3.219 18.062 16.141 1 98.88 46 ILE B O 1
ATOM 2887 N N . ILE B 1 47 ? 4.586 18.078 17.969 1 98.75 47 ILE B N 1
ATOM 2888 C CA . ILE B 1 47 ? 5.527 17.125 17.391 1 98.75 47 ILE B CA 1
ATOM 2889 C C . ILE B 1 47 ? 5.473 15.82 18.172 1 98.75 47 ILE B C 1
ATOM 2891 O O . ILE B 1 47 ? 5.629 15.805 19.391 1 98.75 47 ILE B O 1
ATOM 2895 N N . GLY B 1 48 ? 5.188 14.742 17.5 1 98.62 48 GLY B N 1
ATOM 2896 C CA . GLY B 1 48 ? 5.348 13.398 18.016 1 98.62 48 GLY B CA 1
ATOM 2897 C C . GLY B 1 48 ? 6.477 12.625 17.359 1 98.62 48 GLY B C 1
ATOM 2898 O O . GLY B 1 48 ? 6.492 12.461 16.141 1 98.62 48 GLY B O 1
ATOM 2899 N N . ASP B 1 49 ? 7.387 12.141 18.125 1 98.12 49 ASP B N 1
ATOM 2900 C CA . ASP B 1 49 ? 8.531 11.406 17.594 1 98.12 49 ASP B CA 1
ATOM 2901 C C . ASP B 1 49 ? 9.133 10.484 18.656 1 98.12 49 ASP B C 1
ATOM 2903 O O . ASP B 1 49 ? 9.031 10.758 19.859 1 98.12 49 ASP B O 1
ATOM 2907 N N . VAL B 1 50 ? 9.766 9.438 18.203 1 97.81 50 VAL B N 1
ATOM 2908 C CA . VAL B 1 50 ? 10.453 8.547 19.125 1 97.81 50 VAL B CA 1
ATOM 2909 C C . VAL B 1 50 ? 11.766 9.18 19.578 1 97.81 50 VAL B C 1
ATOM 2911 O O . VAL B 1 50 ? 12.25 8.898 20.672 1 97.81 50 VAL B O 1
ATOM 2914 N N . ASP B 1 51 ? 12.336 10.008 18.734 1 97.31 51 ASP B N 1
ATOM 2915 C CA . ASP B 1 51 ? 13.562 10.727 19.047 1 97.31 51 ASP B CA 1
ATOM 2916 C C . ASP B 1 51 ? 13.258 12.062 19.734 1 97.31 51 ASP B C 1
ATOM 2918 O O . ASP B 1 51 ? 13.188 13.094 19.062 1 97.31 51 ASP B O 1
ATOM 2922 N N . LEU B 1 52 ? 13.219 12.047 21.047 1 97.31 52 LEU B N 1
ATOM 2923 C CA . LEU B 1 52 ? 12.828 13.219 21.812 1 97.31 52 LEU B CA 1
ATOM 2924 C C . LEU B 1 52 ? 13.867 14.328 21.688 1 97.31 52 LEU B C 1
ATOM 2926 O O . LEU B 1 52 ? 13.516 15.508 21.594 1 97.31 52 LEU B O 1
ATOM 2930 N N . ALA B 1 53 ? 15.094 13.961 21.703 1 97.31 53 ALA B N 1
ATOM 2931 C CA . ALA B 1 53 ? 16.156 14.961 21.594 1 97.31 53 ALA B CA 1
ATOM 2932 C C . ALA B 1 53 ? 16.062 15.727 20.281 1 97.31 53 ALA B C 1
ATOM 2934 O O . ALA B 1 53 ? 16.109 16.953 20.266 1 97.31 53 ALA B O 1
ATOM 2935 N N . GLY B 1 54 ? 15.922 14.984 19.172 1 97.31 54 GLY B N 1
ATOM 2936 C CA . GLY B 1 54 ? 15.75 15.617 17.875 1 97.31 54 GLY B CA 1
ATOM 2937 C C . GLY B 1 54 ? 14.5 16.469 17.797 1 97.31 54 GLY B C 1
ATOM 2938 O O . GLY B 1 54 ? 14.523 17.562 17.219 1 97.31 54 GLY B O 1
ATOM 2939 N N . ALA B 1 55 ? 13.492 16 18.438 1 98.12 55 ALA B N 1
ATOM 2940 C CA . ALA B 1 55 ? 12.227 16.734 18.422 1 98.12 55 ALA B CA 1
ATOM 2941 C C . ALA B 1 55 ? 12.336 18.031 19.219 1 98.12 55 ALA B C 1
ATOM 2943 O O . ALA B 1 55 ? 11.766 19.047 18.812 1 98.12 55 ALA B O 1
ATOM 2944 N N . LYS B 1 56 ? 13.039 18.031 20.328 1 98.19 56 LYS B N 1
ATOM 2945 C CA . LYS B 1 56 ? 13.258 19.25 21.109 1 98.19 56 LYS B CA 1
ATOM 2946 C C . LYS B 1 56 ? 14.055 20.281 20.328 1 98.19 56 LYS B C 1
ATOM 2948 O O . LYS B 1 56 ? 13.812 21.484 20.438 1 98.19 56 LYS B O 1
ATOM 2953 N N . HIS B 1 57 ? 14.977 19.719 19.562 1 98.19 57 HIS B N 1
ATOM 2954 C CA . HIS B 1 57 ? 15.711 20.625 18.688 1 98.19 57 HIS B CA 1
ATOM 2955 C C . HIS B 1 57 ? 14.781 21.297 17.688 1 98.19 57 HIS B C 1
ATOM 2957 O O . HIS B 1 57 ? 14.891 22.5 17.438 1 98.19 57 HIS B O 1
ATOM 2963 N N . THR B 1 58 ? 13.859 20.547 17.109 1 98.25 58 THR B N 1
ATOM 2964 C CA . THR B 1 58 ? 12.891 21.094 16.172 1 98.25 58 THR B CA 1
ATOM 2965 C C . THR B 1 58 ? 12.023 22.156 16.844 1 98.25 58 THR B C 1
ATOM 2967 O O . THR B 1 58 ? 11.742 23.203 16.25 1 98.25 58 THR B O 1
ATOM 2970 N N . VAL B 1 59 ? 11.664 21.938 18.078 1 98.25 59 VAL B N 1
ATOM 2971 C CA . VAL B 1 59 ? 10.867 22.906 18.828 1 98.25 59 VAL B CA 1
ATOM 2972 C C . VAL B 1 59 ? 11.641 24.219 18.953 1 98.25 59 VAL B C 1
ATOM 2974 O O . VAL B 1 59 ? 11.086 25.297 18.734 1 98.25 59 VAL B O 1
ATOM 2977 N N . ARG B 1 60 ? 12.906 24.141 19.281 1 98.19 60 ARG B N 1
ATOM 2978 C CA . ARG B 1 60 ? 13.727 25.328 19.406 1 98.19 60 ARG B CA 1
ATOM 2979 C C . ARG B 1 60 ? 13.805 26.094 18.094 1 98.19 60 ARG B C 1
ATOM 2981 O O . ARG B 1 60 ? 13.727 27.328 18.062 1 98.19 60 ARG B O 1
ATOM 2988 N N . GLU B 1 61 ? 13.93 25.375 17.031 1 98.06 61 GLU B N 1
ATOM 2989 C CA . GLU B 1 61 ? 13.984 26 15.711 1 98.06 61 GLU B CA 1
ATOM 2990 C C . GLU B 1 61 ? 12.656 26.672 15.367 1 98.06 61 GLU B C 1
ATOM 2992 O O . GLU B 1 61 ? 12.633 27.766 14.789 1 98.06 61 GLU B O 1
ATOM 2997 N N . CYS B 1 62 ? 11.555 26.016 15.68 1 98.38 62 CYS B N 1
ATOM 2998 C CA . CYS B 1 62 ? 10.234 26.578 15.453 1 98.38 62 CYS B CA 1
ATOM 2999 C C . CYS B 1 62 ? 10.078 27.906 16.188 1 98.38 62 CYS B C 1
ATOM 3001 O O . CYS B 1 62 ? 9.609 28.891 15.617 1 98.38 62 CYS B O 1
ATOM 3003 N N . LEU B 1 63 ? 10.508 27.938 17.453 1 98 63 LEU B N 1
ATOM 3004 C CA . LEU B 1 63 ? 10.391 29.141 18.281 1 98 63 LEU B CA 1
ATOM 3005 C C . LEU B 1 63 ? 11.312 30.25 17.766 1 98 63 LEU B C 1
ATOM 3007 O O . LEU B 1 63 ? 10.961 31.422 17.812 1 98 63 LEU B O 1
ATOM 3011 N N . ARG B 1 64 ? 12.445 29.844 17.297 1 97.81 64 ARG B N 1
ATOM 3012 C CA . ARG B 1 64 ? 13.398 30.812 16.75 1 97.81 64 ARG B CA 1
ATOM 3013 C C . ARG B 1 64 ? 12.828 31.531 15.539 1 97.81 64 ARG B C 1
ATOM 3015 O O . ARG B 1 64 ? 12.93 32.75 15.438 1 97.81 64 ARG B O 1
ATOM 3022 N N . VAL B 1 65 ? 12.109 30.797 14.656 1 97.12 65 VAL B N 1
ATOM 3023 C CA . VAL B 1 65 ? 11.688 31.375 13.383 1 97.12 65 VAL B CA 1
ATOM 3024 C C . VAL B 1 65 ? 10.312 32.031 13.531 1 97.12 65 VAL B C 1
ATOM 3026 O O . VAL B 1 65 ? 9.969 32.938 12.789 1 97.12 65 VAL B O 1
ATOM 3029 N N . GLY B 1 66 ? 9.508 31.531 14.484 1 95.25 66 GLY B N 1
ATOM 3030 C CA . GLY B 1 66 ? 8.125 31.953 14.516 1 95.25 66 GLY B CA 1
ATOM 3031 C C . GLY B 1 66 ? 7.707 32.531 15.852 1 95.25 66 GLY B C 1
ATOM 3032 O O . GLY B 1 66 ? 6.594 33.062 15.992 1 95.25 66 GLY B O 1
ATOM 3033 N N . GLY B 1 67 ? 8.555 32.531 16.812 1 91.88 67 GLY B N 1
ATOM 3034 C CA . GLY B 1 67 ? 8.188 32.969 18.156 1 91.88 67 GLY B CA 1
ATOM 3035 C C . GLY B 1 67 ? 7.703 34.406 18.219 1 91.88 67 GLY B C 1
ATOM 3036 O O . GLY B 1 67 ? 6.746 34.719 18.938 1 91.88 67 GLY B O 1
ATOM 3037 N N . THR B 1 68 ? 8.211 35.188 17.5 1 93.62 68 THR B N 1
ATOM 3038 C CA . THR B 1 68 ? 7.914 36.625 17.547 1 93.62 68 THR B CA 1
ATOM 3039 C C . THR B 1 68 ? 6.559 36.938 16.922 1 93.62 68 THR B C 1
ATOM 3041 O O . THR B 1 68 ? 5.977 38 17.156 1 93.62 68 THR B O 1
ATOM 3044 N N . ILE B 1 69 ? 6.07 35.938 16.203 1 93.5 69 ILE B N 1
ATOM 3045 C CA . ILE B 1 69 ? 4.781 36.188 15.555 1 93.5 69 ILE B CA 1
ATOM 3046 C C . ILE B 1 69 ? 3.727 35.25 16.141 1 93.5 69 ILE B C 1
ATOM 3048 O O . ILE B 1 69 ? 2.691 35.031 15.508 1 93.5 69 ILE B O 1
ATOM 3052 N N . GLY B 1 70 ? 4.035 34.688 17.297 1 92.19 70 GLY B N 1
ATOM 3053 C CA . GLY B 1 70 ? 3.006 33.969 18.047 1 92.19 70 GLY B CA 1
ATOM 3054 C C . GLY B 1 70 ? 3.066 32.469 17.891 1 92.19 70 GLY B C 1
ATOM 3055 O O . GLY B 1 70 ? 2.24 31.75 18.453 1 92.19 70 GLY B O 1
ATOM 3056 N N . SER B 1 71 ? 4.016 31.984 17.109 1 92.62 71 SER B N 1
ATOM 3057 C CA . SER B 1 71 ? 4.152 30.547 16.984 1 92.62 71 SER B CA 1
ATOM 3058 C C . SER B 1 71 ? 4.523 29.906 18.328 1 92.62 71 SER B C 1
ATOM 3060 O O . SER B 1 71 ? 5.02 30.578 19.219 1 92.62 71 SER B O 1
ATOM 3062 N N . ASP B 1 72 ? 4.152 28.703 18.516 1 97.44 72 ASP B N 1
ATOM 3063 C CA . ASP B 1 72 ? 4.488 27.859 19.656 1 97.44 72 ASP B CA 1
ATOM 3064 C C . ASP B 1 72 ? 4.711 26.406 19.219 1 97.44 72 ASP B C 1
ATOM 3066 O O . ASP B 1 72 ? 4.473 26.062 18.062 1 97.44 72 ASP B O 1
ATOM 3070 N N . ALA B 1 73 ? 5.352 25.656 20.078 1 98.56 73 ALA B N 1
ATOM 3071 C CA . ALA B 1 73 ? 5.594 24.266 19.734 1 98.56 73 ALA B CA 1
ATOM 3072 C C . ALA B 1 73 ? 5.699 23.391 20.984 1 98.56 73 ALA B C 1
ATOM 3074 O O . ALA B 1 73 ? 6.211 23.828 22.016 1 98.56 73 ALA B O 1
ATOM 3075 N N . MET B 1 74 ? 5.188 22.25 20.859 1 98.25 74 MET B N 1
ATOM 3076 C CA . MET B 1 74 ? 5.336 21.234 21.906 1 98.25 74 MET B CA 1
ATOM 3077 C C . MET B 1 74 ? 5.801 19.906 21.328 1 98.25 74 MET B C 1
ATOM 3079 O O . MET B 1 74 ? 5.633 19.656 20.141 1 98.25 74 MET B O 1
ATOM 3083 N N . VAL B 1 75 ? 6.402 19.141 22.188 1 98.25 75 VAL B N 1
ATOM 3084 C CA . VAL B 1 75 ? 6.875 17.828 21.766 1 98.25 75 VAL B CA 1
ATOM 3085 C C . VAL B 1 75 ? 6.426 16.766 22.781 1 98.25 75 VAL B C 1
ATOM 3087 O O . VAL B 1 75 ? 6.305 17.062 23.969 1 98.25 75 VAL B O 1
ATOM 3090 N N . GLN B 1 76 ? 6.098 15.641 22.328 1 98.12 76 GLN B N 1
ATOM 3091 C CA . GLN B 1 76 ? 5.855 14.445 23.125 1 98.12 76 GLN B CA 1
ATOM 3092 C C . GLN B 1 76 ? 6.422 13.203 22.453 1 98.12 76 GLN B C 1
ATOM 3094 O O . GLN B 1 76 ? 6.301 13.047 21.234 1 98.12 76 GLN B O 1
ATOM 3099 N N . LYS B 1 77 ? 7.051 12.398 23.266 1 98.25 77 LYS B N 1
ATOM 3100 C CA . LYS B 1 77 ? 7.496 11.117 22.719 1 98.25 77 LYS B CA 1
ATOM 3101 C C . LYS B 1 77 ? 6.312 10.297 22.203 1 98.25 77 LYS B C 1
ATOM 3103 O O . LYS B 1 77 ? 5.289 10.18 22.875 1 98.25 77 LYS B O 1
ATOM 3108 N N . CYS B 1 78 ? 6.523 9.773 20.984 1 98.5 78 CYS B N 1
ATOM 3109 C CA . CYS B 1 78 ? 5.422 9.031 20.391 1 98.5 78 CYS B CA 1
ATOM 3110 C C . CYS B 1 78 ? 5.941 7.98 19.406 1 98.5 78 CYS B C 1
ATOM 3112 O O . CYS B 1 78 ? 6.555 8.32 18.406 1 98.5 78 CYS B O 1
ATOM 3114 N N . ASP B 1 79 ? 5.758 6.773 19.781 1 98.62 79 ASP B N 1
ATOM 3115 C CA . ASP B 1 79 ? 5.859 5.684 18.828 1 98.62 79 ASP B CA 1
ATOM 3116 C C . ASP B 1 79 ? 4.562 5.527 18.031 1 98.62 79 ASP B C 1
ATOM 3118 O O . ASP B 1 79 ? 3.551 5.078 18.578 1 98.62 79 ASP B O 1
ATOM 3122 N N . VAL B 1 80 ? 4.629 5.852 16.75 1 98.5 80 VAL B N 1
ATOM 3123 C CA . VAL B 1 80 ? 3.406 5.945 15.969 1 98.5 80 VAL B CA 1
ATOM 3124 C C . VAL B 1 80 ? 2.777 4.562 15.82 1 98.5 80 VAL B C 1
ATOM 3126 O O . VAL B 1 80 ? 1.616 4.441 15.422 1 98.5 80 VAL B O 1
ATOM 3129 N N . THR B 1 81 ? 3.533 3.484 16.125 1 98 81 THR B N 1
ATOM 3130 C CA . THR B 1 81 ? 2.975 2.139 16.031 1 98 81 THR B CA 1
ATOM 3131 C C . THR B 1 81 ? 2.141 1.825 17.281 1 98 81 THR B C 1
ATOM 3133 O O . THR B 1 81 ? 1.471 0.792 17.328 1 98 81 THR B O 1
ATOM 3136 N N . SER B 1 82 ? 2.164 2.697 18.297 1 98.56 82 SER B N 1
ATOM 3137 C CA . SER B 1 82 ? 1.355 2.553 19.5 1 98.56 82 SER B CA 1
ATOM 3138 C C . SER B 1 82 ? 0.108 3.43 19.438 1 98.56 82 SER B C 1
ATOM 3140 O O . SER B 1 82 ? 0.203 4.656 19.484 1 98.56 82 SER B O 1
ATOM 3142 N N . TRP B 1 83 ? -1.046 2.768 19.375 1 98.38 83 TRP B N 1
ATOM 3143 C CA . TRP B 1 83 ? -2.307 3.502 19.375 1 98.38 83 TRP B CA 1
ATOM 3144 C C . TRP B 1 83 ? -2.418 4.395 20.609 1 98.38 83 TRP B C 1
ATOM 3146 O O . TRP B 1 83 ? -2.77 5.57 20.5 1 98.38 83 TRP B O 1
ATOM 3156 N N . GLU B 1 84 ? -2.053 3.902 21.734 1 98.38 84 GLU B N 1
ATOM 3157 C CA . GLU B 1 84 ? -2.178 4.621 23 1 98.38 84 GLU B CA 1
ATOM 3158 C C . GLU B 1 84 ? -1.285 5.859 23.016 1 98.38 84 GLU B C 1
ATOM 3160 O O . GLU B 1 84 ? -1.682 6.906 23.531 1 98.38 84 GLU B O 1
ATOM 3165 N N . GLU B 1 85 ? -0.118 5.723 22.453 1 98.69 85 GLU B N 1
ATOM 3166 C CA . GLU B 1 85 ? 0.786 6.867 22.453 1 98.69 85 GLU B CA 1
ATOM 3167 C C . GLU B 1 85 ? 0.288 7.953 21.5 1 98.69 85 GLU B C 1
ATOM 3169 O O . GLU B 1 85 ? 0.454 9.141 21.766 1 98.69 85 GLU B O 1
ATOM 3174 N N . GLN B 1 86 ? -0.321 7.574 20.438 1 98.69 86 GLN B N 1
ATOM 3175 C CA . GLN B 1 86 ? -0.875 8.57 19.516 1 98.69 86 GLN B CA 1
ATOM 3176 C C . GLN B 1 86 ? -2.088 9.266 20.141 1 98.69 86 GLN B C 1
ATOM 3178 O O . GLN B 1 86 ? -2.26 10.477 19.984 1 98.69 86 GLN B O 1
ATOM 3183 N N . VAL B 1 87 ? -2.875 8.461 20.812 1 98.62 87 VAL B N 1
ATOM 3184 C CA . VAL B 1 87 ? -4 9.062 21.531 1 98.62 87 VAL B CA 1
ATOM 3185 C C . VAL B 1 87 ? -3.49 10.117 22.516 1 98.62 87 VAL B C 1
ATOM 3187 O O . VAL B 1 87 ? -4 11.234 22.547 1 98.62 87 VAL B O 1
ATOM 3190 N N . ALA B 1 88 ? -2.5 9.758 23.266 1 98.69 88 ALA B N 1
ATOM 3191 C CA . ALA B 1 88 ? -1.932 10.672 24.25 1 98.69 88 ALA B CA 1
ATOM 3192 C C . ALA B 1 88 ? -1.381 11.93 23.594 1 98.69 88 ALA B C 1
ATOM 3194 O O . ALA B 1 88 ? -1.529 13.031 24.125 1 98.69 88 ALA B O 1
ATOM 3195 N N . LEU B 1 89 ? -0.754 11.781 22.438 1 98.75 89 LEU B N 1
ATOM 3196 C CA . LEU B 1 89 ? -0.196 12.906 21.703 1 98.75 89 LEU B CA 1
ATOM 3197 C C . LEU B 1 89 ? -1.293 13.883 21.281 1 98.75 89 LEU B C 1
ATOM 3199 O O . LEU B 1 89 ? -1.179 15.086 21.516 1 98.75 89 LEU B O 1
ATOM 3203 N N . PHE B 1 90 ? -2.334 13.359 20.641 1 98.75 90 PHE B N 1
ATOM 3204 C CA . PHE B 1 90 ? -3.439 14.195 20.188 1 98.75 90 PHE B CA 1
ATOM 3205 C C . PHE B 1 90 ? -4.137 14.867 21.359 1 98.75 90 PHE B C 1
ATOM 3207 O O . PHE B 1 90 ? -4.488 16.047 21.297 1 98.75 90 PHE B O 1
ATOM 3214 N N . GLU B 1 91 ? -4.328 14.125 22.453 1 98.25 91 GLU B N 1
ATOM 3215 C CA . GLU B 1 91 ? -4.977 14.664 23.641 1 98.25 91 GLU B CA 1
ATOM 3216 C C . GLU B 1 91 ? -4.164 15.812 24.234 1 98.25 91 GLU B C 1
ATOM 3218 O O . GLU B 1 91 ? -4.719 16.875 24.562 1 98.25 91 GLU B O 1
ATOM 3223 N N . ALA B 1 92 ? -2.902 15.602 24.422 1 98.44 92 ALA B N 1
ATOM 3224 C CA . ALA B 1 92 ? -2.033 16.625 24.984 1 98.44 92 ALA B CA 1
ATOM 3225 C C . ALA B 1 92 ? -2.033 17.891 24.141 1 98.44 92 ALA B C 1
ATOM 3227 O O . ALA B 1 92 ? -2.107 19 24.672 1 98.44 92 ALA B O 1
ATOM 3228 N N . GLY B 1 93 ? -1.917 17.703 22.812 1 98.31 93 GLY B N 1
ATOM 3229 C CA . GLY B 1 93 ? -1.941 18.844 21.906 1 98.31 93 GLY B CA 1
ATOM 3230 C C . GLY B 1 93 ? -3.246 19.609 21.953 1 98.31 93 GLY B C 1
ATOM 3231 O O . GLY B 1 93 ? -3.246 20.844 22.031 1 98.31 93 GLY B O 1
ATOM 3232 N N . TYR B 1 94 ? -4.312 18.844 21.875 1 97.5 94 TYR B N 1
ATOM 3233 C CA . TYR B 1 94 ? -5.625 19.484 21.906 1 97.5 94 TYR B CA 1
ATOM 3234 C C . TYR B 1 94 ? -5.855 20.203 23.219 1 97.5 94 TYR B C 1
ATOM 3236 O O . TYR B 1 94 ? -6.461 21.266 23.266 1 97.5 94 TYR B O 1
ATOM 3244 N N . LYS B 1 95 ? -5.449 19.578 24.328 1 97.5 95 LYS B N 1
ATOM 3245 C CA . LYS B 1 95 ? -5.57 20.203 25.641 1 97.5 95 LYS B CA 1
ATOM 3246 C C . LYS B 1 95 ? -4.789 21.516 25.703 1 97.5 95 LYS B C 1
ATOM 3248 O O . LYS B 1 95 ? -5.273 22.516 26.25 1 97.5 95 LYS B O 1
ATOM 3253 N N . LYS B 1 96 ? -3.689 21.562 25.125 1 98 96 LYS B N 1
ATOM 3254 C CA . LYS B 1 96 ? -2.818 22.719 25.203 1 98 96 LYS B CA 1
ATOM 3255 C C . LYS B 1 96 ? -3.33 23.859 24.312 1 98 96 LYS B C 1
ATOM 3257 O O . LYS B 1 96 ? -3.33 25.016 24.719 1 98 96 LYS B O 1
ATOM 3262 N N . TYR B 1 97 ? -3.723 23.531 23.109 1 97.44 97 TYR B N 1
ATOM 3263 C CA . TYR B 1 97 ? -3.951 24.609 22.141 1 97.44 97 TYR B CA 1
ATOM 3264 C C . TYR B 1 97 ? -5.438 24.766 21.844 1 97.44 97 TYR B C 1
ATOM 3266 O O . TYR B 1 97 ? -5.848 25.734 21.219 1 97.44 97 TYR B O 1
ATOM 3274 N N . GLY B 1 98 ? -6.27 23.766 22.234 1 95.94 98 GLY B N 1
ATOM 3275 C CA . GLY B 1 98 ? -7.715 23.859 22.125 1 95.94 98 GLY B CA 1
ATOM 3276 C C . GLY B 1 98 ? -8.234 23.531 20.734 1 95.94 98 GLY B C 1
ATOM 3277 O O . GLY B 1 98 ? -9.438 23.594 20.469 1 95.94 98 GLY B O 1
ATOM 3278 N N . ARG B 1 99 ? -7.289 23.234 19.812 1 95.88 99 ARG B N 1
ATOM 3279 C CA . ARG B 1 99 ? -7.664 22.891 18.438 1 95.88 99 ARG B CA 1
ATOM 3280 C C . ARG B 1 99 ? -6.527 22.172 17.734 1 95.88 99 ARG B C 1
ATOM 3282 O O . ARG B 1 99 ? -5.383 22.203 18.188 1 95.88 99 ARG B O 1
ATOM 3289 N N . ILE B 1 100 ? -6.855 21.484 16.672 1 97.75 100 ILE B N 1
ATOM 3290 C CA . ILE B 1 100 ? -5.941 20.938 15.68 1 97.75 100 ILE B CA 1
ATOM 3291 C C . ILE B 1 100 ? -6.504 21.188 14.281 1 97.75 100 ILE B C 1
ATOM 3293 O O . ILE B 1 100 ? -7.633 20.781 13.977 1 97.75 100 ILE B O 1
ATOM 3297 N N . ASP B 1 101 ? -5.699 21.828 13.453 1 97.94 101 ASP B N 1
ATOM 3298 C CA . ASP B 1 101 ? -6.207 22.25 12.148 1 97.94 101 ASP B CA 1
ATOM 3299 C C . ASP B 1 101 ? -5.57 21.453 11.023 1 97.94 101 ASP B C 1
ATOM 3301 O O . ASP B 1 101 ? -6.191 21.234 9.977 1 97.94 101 ASP B O 1
ATOM 3305 N N . TYR B 1 102 ? -4.355 21.062 11.195 1 98.5 102 TYR B N 1
ATOM 3306 C CA . TYR B 1 102 ? -3.596 20.328 10.195 1 98.5 102 TYR B CA 1
ATOM 3307 C C . TYR B 1 102 ? -2.918 19.109 10.812 1 98.5 102 TYR B C 1
ATOM 3309 O O . TYR B 1 102 ? -2.439 19.172 11.945 1 98.5 102 TYR B O 1
ATOM 3317 N N . VAL B 1 103 ? -2.939 18.016 10.086 1 98.81 103 VAL B N 1
ATOM 3318 C CA . VAL B 1 103 ? -2.281 16.797 10.516 1 98.81 103 VAL B CA 1
ATOM 3319 C C . VAL B 1 103 ? -1.378 16.266 9.398 1 98.81 103 VAL B C 1
ATOM 3321 O O . VAL B 1 103 ? -1.822 16.094 8.258 1 98.81 103 VAL B O 1
ATOM 3324 N N . ILE B 1 104 ? -0.1 16.078 9.719 1 98.75 104 ILE B N 1
ATOM 3325 C CA . ILE B 1 104 ? 0.888 15.57 8.781 1 98.75 104 ILE B CA 1
ATOM 3326 C C . ILE B 1 104 ? 1.473 14.258 9.305 1 98.75 104 ILE B C 1
ATOM 3328 O O . ILE B 1 104 ? 2.43 14.266 10.078 1 98.75 104 ILE B O 1
ATOM 3332 N N . PRO B 1 105 ? 0.922 13.125 8.906 1 98.5 105 PRO B N 1
ATOM 3333 C CA . PRO B 1 105 ? 1.533 11.844 9.273 1 98.5 105 PRO B CA 1
ATOM 3334 C C . PRO B 1 105 ? 2.846 11.586 8.531 1 98.5 105 PRO B C 1
ATOM 3336 O O . PRO B 1 105 ? 2.875 10.828 7.562 1 98.5 105 PRO B O 1
ATOM 3339 N N . ASN B 1 106 ? 3.918 12.07 9.078 1 97.12 106 ASN B N 1
ATOM 3340 C CA . ASN B 1 106 ? 5.195 12.125 8.375 1 97.12 106 ASN B CA 1
ATOM 3341 C C . ASN B 1 106 ? 6.133 11.008 8.828 1 97.12 106 ASN B C 1
ATOM 3343 O O . ASN B 1 106 ? 7.066 10.648 8.109 1 97.12 106 ASN B O 1
ATOM 3347 N N . ALA B 1 107 ? 5.945 10.477 10.031 1 94.69 107 ALA B N 1
ATOM 3348 C CA . ALA B 1 107 ? 6.836 9.438 10.531 1 94.69 107 ALA B CA 1
ATOM 3349 C C . ALA B 1 107 ? 6.953 8.289 9.531 1 94.69 107 ALA B C 1
ATOM 3351 O O . ALA B 1 107 ? 5.945 7.805 9.008 1 94.69 107 ALA B O 1
ATOM 3352 N N . GLY B 1 108 ? 8.141 7.895 9.18 1 91.62 108 GLY B N 1
ATOM 3353 C CA . GLY B 1 108 ? 8.375 6.82 8.227 1 91.62 108 GLY B CA 1
ATOM 3354 C C . GLY B 1 108 ? 9.828 6.375 8.18 1 91.62 108 GLY B C 1
ATOM 3355 O O . GLY B 1 108 ? 10.719 7.094 8.641 1 91.62 108 GLY B O 1
ATOM 3356 N N . ILE B 1 109 ? 10.016 5.152 7.684 1 88.88 109 ILE B N 1
ATOM 3357 C CA . ILE B 1 109 ? 11.352 4.602 7.512 1 88.88 109 ILE B CA 1
ATOM 3358 C C . ILE B 1 109 ? 11.453 3.893 6.164 1 88.88 109 ILE B C 1
ATOM 3360 O O . ILE B 1 109 ? 10.438 3.486 5.594 1 88.88 109 ILE B O 1
ATOM 3364 N N . VAL B 1 110 ? 12.602 3.766 5.652 1 81.94 110 VAL B N 1
ATOM 3365 C CA . VAL B 1 110 ? 12.828 3.061 4.395 1 81.94 110 VAL B CA 1
ATOM 3366 C C . VAL B 1 110 ? 12.914 1.558 4.652 1 81.94 110 VAL B C 1
ATOM 3368 O O . VAL B 1 110 ? 12.445 0.754 3.842 1 81.94 110 VAL B O 1
ATOM 3371 N N . GLY B 1 111 ? 13.383 1.07 5.766 1 79.19 111 GLY B N 1
ATOM 3372 C CA . GLY B 1 111 ? 13.523 -0.338 6.094 1 79.19 111 GLY B CA 1
ATOM 3373 C C . GLY B 1 111 ? 14.914 -0.878 5.809 1 79.19 111 GLY B C 1
ATOM 3374 O O . GLY B 1 111 ? 15.789 -0.141 5.355 1 79.19 111 GLY B O 1
ATOM 3375 N N . ASP B 1 112 ? 15.07 -2.256 6.152 1 69.44 112 ASP B N 1
ATOM 3376 C CA . ASP B 1 112 ? 16.406 -2.83 6.262 1 69.44 112 ASP B CA 1
ATOM 3377 C C . ASP B 1 112 ? 16.828 -3.518 4.965 1 69.44 112 ASP B C 1
ATOM 3379 O O . ASP B 1 112 ? 17.703 -4.383 4.965 1 69.44 112 ASP B O 1
ATOM 3383 N N . GLY B 1 113 ? 16.344 -3.178 3.816 1 74.44 113 GLY B N 1
ATOM 3384 C CA . GLY B 1 113 ? 16.938 -3.803 2.648 1 74.44 113 GLY B CA 1
ATOM 3385 C C . GLY B 1 113 ? 15.922 -4.418 1.709 1 74.44 113 GLY B C 1
ATOM 3386 O O . GLY B 1 113 ? 14.719 -4.289 1.928 1 74.44 113 GLY B O 1
ATOM 3387 N N . PRO B 1 114 ? 16.562 -5.188 0.708 1 83.31 114 PRO B N 1
ATOM 3388 C CA . PRO B 1 114 ? 15.703 -5.734 -0.343 1 83.31 114 PRO B CA 1
ATOM 3389 C C . PRO B 1 114 ? 14.93 -6.965 0.114 1 83.31 114 PRO B C 1
ATOM 3391 O O . PRO B 1 114 ? 15.43 -7.758 0.913 1 83.31 114 PRO B O 1
ATOM 3394 N N . LEU B 1 115 ? 13.734 -7.055 -0.305 1 90 115 LEU B N 1
ATOM 3395 C CA . LEU B 1 115 ? 12.922 -8.25 -0.112 1 90 115 LEU B CA 1
ATOM 3396 C C . LEU B 1 115 ? 13.367 -9.375 -1.036 1 90 115 LEU B C 1
ATOM 3398 O O . LEU B 1 115 ? 13.453 -10.531 -0.618 1 90 115 LEU B O 1
ATOM 3402 N N . ALA B 1 116 ? 13.664 -9.008 -2.268 1 89.56 116 ALA B N 1
ATOM 3403 C CA . ALA B 1 116 ? 14.078 -9.992 -3.262 1 89.56 116 ALA B CA 1
ATOM 3404 C C . ALA B 1 116 ? 15.398 -10.656 -2.867 1 89.56 116 ALA B C 1
ATOM 3406 O O . ALA B 1 116 ? 16.312 -9.984 -2.379 1 89.56 116 ALA B O 1
ATOM 3407 N N . LEU B 1 117 ? 15.461 -11.945 -3.068 1 86.5 117 LEU B N 1
ATOM 3408 C CA . LEU B 1 117 ? 16.719 -12.664 -2.879 1 86.5 117 LEU B CA 1
ATOM 3409 C C . LEU B 1 117 ? 17.688 -12.383 -4.02 1 86.5 117 LEU B C 1
ATOM 3411 O O . LEU B 1 117 ? 17.281 -12.344 -5.188 1 86.5 117 LEU B O 1
ATOM 3415 N N . SER B 1 118 ? 18.844 -12.133 -3.678 1 78 118 SER B N 1
ATOM 3416 C CA . SER B 1 118 ? 19.844 -11.812 -4.691 1 78 118 SER B CA 1
ATOM 3417 C C . SER B 1 118 ? 20.391 -13.07 -5.348 1 78 118 SER B C 1
ATOM 3419 O O . SER B 1 118 ? 20.984 -13.008 -6.43 1 78 118 SER B O 1
ATOM 3421 N N . LYS B 1 119 ? 20.266 -14.133 -4.633 1 76.94 119 LYS B N 1
ATOM 3422 C CA . LYS B 1 119 ? 20.781 -15.398 -5.145 1 76.94 119 LYS B CA 1
ATOM 3423 C C . LYS B 1 119 ? 20 -16.578 -4.578 1 76.94 119 LYS B C 1
ATOM 3425 O O . LYS B 1 119 ? 19.203 -16.422 -3.641 1 76.94 119 LYS B O 1
ATOM 3430 N N . ARG B 1 120 ? 20.281 -17.719 -5.207 1 82.75 120 ARG B N 1
ATOM 3431 C CA . ARG B 1 120 ? 19.703 -18.953 -4.703 1 82.75 120 ARG B CA 1
ATOM 3432 C C . ARG B 1 120 ? 20.234 -19.281 -3.307 1 82.75 120 ARG B C 1
ATOM 3434 O O . ARG B 1 120 ? 21.422 -19.094 -3.031 1 82.75 120 ARG B O 1
ATOM 3441 N N . THR B 1 121 ? 19.234 -19.641 -2.479 1 84.12 121 THR B N 1
ATOM 3442 C CA . THR B 1 121 ? 19.641 -20.016 -1.128 1 84.12 121 THR B CA 1
ATOM 3443 C C . THR B 1 121 ? 19.297 -21.484 -0.858 1 84.12 121 THR B C 1
ATOM 3445 O O . THR B 1 121 ? 18.266 -21.984 -1.323 1 84.12 121 THR B O 1
ATOM 3448 N N . LYS B 1 122 ? 20.141 -22.156 -0.178 1 86.25 122 LYS B N 1
ATOM 3449 C CA . LYS B 1 122 ? 19.891 -23.547 0.196 1 86.25 122 LYS B CA 1
ATOM 3450 C C . LYS B 1 122 ? 18.875 -23.641 1.327 1 86.25 122 LYS B C 1
ATOM 3452 O O . LYS B 1 122 ? 17.938 -24.438 1.265 1 86.25 122 LYS B O 1
ATOM 3457 N N . ASP B 1 123 ? 19.016 -22.75 2.256 1 91.94 123 ASP B N 1
ATOM 3458 C CA . ASP B 1 123 ? 18.141 -22.75 3.422 1 91.94 123 ASP B CA 1
ATOM 3459 C C . ASP B 1 123 ? 16.938 -21.828 3.201 1 91.94 123 ASP B C 1
ATOM 3461 O O . ASP B 1 123 ? 16.969 -20.953 2.332 1 91.94 123 ASP B O 1
ATOM 3465 N N . ILE B 1 124 ? 15.914 -22.109 3.975 1 93.88 124 ILE B N 1
ATOM 3466 C CA . ILE B 1 124 ? 14.758 -21.219 3.977 1 93.88 124 ILE B CA 1
ATOM 3467 C C . ILE B 1 124 ? 15.195 -19.812 4.375 1 93.88 124 ILE B C 1
ATOM 3469 O O . ILE B 1 124 ? 15.922 -19.625 5.352 1 93.88 124 ILE B O 1
ATOM 3473 N N . PRO B 1 125 ? 14.836 -18.844 3.561 1 93.88 125 PRO B N 1
ATOM 3474 C CA . PRO B 1 125 ? 15.211 -17.484 3.918 1 93.88 125 PRO B CA 1
ATOM 3475 C C . PRO B 1 125 ? 14.602 -17.031 5.25 1 93.88 125 PRO B C 1
ATOM 3477 O O . PRO B 1 125 ? 13.617 -17.609 5.707 1 93.88 125 PRO B O 1
ATOM 3480 N N . ASN B 1 126 ? 15.188 -15.984 5.852 1 93.5 126 ASN B N 1
ATOM 3481 C CA . ASN B 1 126 ? 14.664 -15.406 7.086 1 93.5 126 ASN B CA 1
ATOM 3482 C C . ASN B 1 126 ? 13.305 -14.742 6.863 1 93.5 126 ASN B C 1
ATOM 3484 O O . ASN B 1 126 ? 13.031 -14.234 5.777 1 93.5 126 ASN B O 1
ATOM 3488 N N . LYS B 1 127 ? 12.555 -14.836 7.953 1 96.19 127 LYS B N 1
ATOM 3489 C CA . LYS B 1 127 ? 11.289 -14.102 7.926 1 96.19 127 LYS B CA 1
ATOM 3490 C C . LYS B 1 127 ? 11.523 -12.625 7.602 1 96.19 127 LYS B C 1
ATOM 3492 O O . LYS B 1 127 ? 12.391 -11.984 8.195 1 96.19 127 LYS B O 1
ATOM 3497 N N . PRO B 1 128 ? 10.805 -12.062 6.594 1 95.06 128 PRO B N 1
ATOM 3498 C CA . PRO B 1 128 ? 10.953 -10.641 6.293 1 95.06 128 PRO B CA 1
ATOM 3499 C C . PRO B 1 128 ? 10.586 -9.75 7.477 1 95.06 128 PRO B C 1
ATOM 3501 O O . PRO B 1 128 ? 9.641 -10.047 8.211 1 95.06 128 PRO B O 1
ATOM 3504 N N . ASP B 1 129 ? 11.352 -8.703 7.676 1 94.25 129 ASP B N 1
ATOM 3505 C CA . ASP B 1 129 ? 11.008 -7.676 8.648 1 94.25 129 ASP B CA 1
ATOM 3506 C C . ASP B 1 129 ? 9.961 -6.715 8.094 1 94.25 129 ASP B C 1
ATOM 3508 O O . ASP B 1 129 ? 10.227 -5.988 7.133 1 94.25 129 ASP B O 1
ATOM 3512 N N . THR B 1 130 ? 8.766 -6.699 8.703 1 94.88 130 THR B N 1
ATOM 3513 C CA . THR B 1 130 ? 7.684 -5.883 8.164 1 94.88 130 THR B CA 1
ATOM 3514 C C . THR B 1 130 ? 7.43 -4.664 9.047 1 94.88 130 THR B C 1
ATOM 3516 O O . THR B 1 130 ? 6.336 -4.098 9.031 1 94.88 130 THR B O 1
ATOM 3519 N N . ARG B 1 131 ? 8.453 -4.238 9.844 1 95.25 131 ARG B N 1
ATOM 3520 C CA . ARG B 1 131 ? 8.344 -3.062 10.703 1 95.25 131 ARG B CA 1
ATOM 3521 C C . ARG B 1 131 ? 8.047 -1.812 9.883 1 95.25 131 ARG B C 1
ATOM 3523 O O . ARG B 1 131 ? 7.332 -0.917 10.344 1 95.25 131 ARG B O 1
ATOM 3530 N N . THR B 1 132 ? 8.531 -1.752 8.672 1 95.06 132 THR B N 1
ATOM 3531 C CA . THR B 1 132 ? 8.273 -0.641 7.762 1 95.06 132 THR B CA 1
ATOM 3532 C C . THR B 1 132 ? 6.777 -0.469 7.531 1 95.06 132 THR B C 1
ATOM 3534 O O . THR B 1 132 ? 6.281 0.657 7.441 1 95.06 132 THR B O 1
ATOM 3537 N N . ILE B 1 133 ? 6.066 -1.577 7.422 1 96.88 133 ILE B N 1
ATOM 3538 C CA . ILE B 1 133 ? 4.621 -1.53 7.23 1 96.88 133 ILE B CA 1
ATOM 3539 C C . ILE B 1 133 ? 3.951 -0.976 8.484 1 96.88 133 ILE B C 1
ATOM 3541 O O . ILE B 1 133 ? 3.047 -0.143 8.398 1 96.88 133 ILE B O 1
ATOM 3545 N N . ASP B 1 134 ? 4.422 -1.378 9.648 1 97.38 134 ASP B N 1
ATOM 3546 C CA . ASP B 1 134 ? 3.863 -0.926 10.922 1 97.38 134 ASP B CA 1
ATOM 3547 C C . ASP B 1 134 ? 3.996 0.587 11.07 1 97.38 134 ASP B C 1
ATOM 3549 O O . ASP B 1 134 ? 3.055 1.259 11.5 1 97.38 134 ASP B O 1
ATOM 3553 N N . ILE B 1 135 ? 5.066 1.086 10.711 1 97 135 ILE B N 1
ATOM 3554 C CA . ILE B 1 135 ? 5.363 2.498 10.938 1 97 135 ILE B CA 1
ATOM 3555 C C . ILE B 1 135 ? 4.754 3.334 9.812 1 97 135 ILE B C 1
ATOM 3557 O O . ILE B 1 135 ? 4.016 4.289 10.07 1 97 135 ILE B O 1
ATOM 3561 N N . ASN B 1 136 ? 5 2.922 8.547 1 96.5 136 ASN B N 1
ATOM 3562 C CA . ASN B 1 136 ? 4.676 3.752 7.391 1 96.5 136 ASN B CA 1
ATOM 3563 C C . ASN B 1 136 ? 3.193 3.672 7.039 1 96.5 136 ASN B C 1
ATOM 3565 O O . ASN B 1 136 ? 2.674 4.535 6.328 1 96.5 136 ASN B O 1
ATOM 3569 N N . LEU B 1 137 ? 2.537 2.619 7.453 1 96.81 137 LEU B N 1
ATOM 3570 C CA . LEU B 1 137 ? 1.146 2.455 7.039 1 96.81 137 LEU B CA 1
ATOM 3571 C C . LEU B 1 137 ? 0.225 2.377 8.25 1 96.81 137 LEU B C 1
ATOM 3573 O O . LEU B 1 137 ? -0.632 3.242 8.445 1 96.81 137 LEU B O 1
ATOM 3577 N N . VAL B 1 138 ? 0.463 1.412 9.125 1 97.94 138 VAL B N 1
ATOM 3578 C CA . VAL B 1 138 ? -0.395 1.252 10.297 1 97.94 138 VAL B CA 1
ATOM 3579 C C . VAL B 1 138 ? -0.325 2.506 11.164 1 97.94 138 VAL B C 1
ATOM 3581 O O . VAL B 1 138 ? -1.355 3.023 11.602 1 97.94 138 VAL B O 1
ATOM 3584 N N . GLY B 1 139 ? 0.892 2.98 11.414 1 98.5 139 GLY B N 1
ATOM 3585 C CA . GLY B 1 139 ? 1.055 4.215 12.164 1 98.5 139 GLY B CA 1
ATOM 3586 C C . GLY B 1 139 ? 0.31 5.387 11.555 1 98.5 139 GLY B C 1
ATOM 3587 O O . GLY B 1 139 ? -0.299 6.184 12.273 1 98.5 139 GLY B O 1
ATOM 3588 N N . VAL B 1 140 ? 0.329 5.508 10.25 1 98.31 140 VAL B N 1
ATOM 3589 C CA . VAL B 1 140 ? -0.358 6.578 9.539 1 98.31 140 VAL B CA 1
ATOM 3590 C C . VAL B 1 140 ? -1.868 6.422 9.695 1 98.31 140 VAL B C 1
ATOM 3592 O O . VAL B 1 140 ? -2.586 7.402 9.891 1 98.31 140 VAL B O 1
ATOM 3595 N N . ILE B 1 141 ? -2.367 5.199 9.602 1 97.88 141 ILE B N 1
ATOM 3596 C CA . ILE B 1 141 ? -3.791 4.914 9.75 1 97.88 141 ILE B CA 1
ATOM 3597 C C . ILE B 1 141 ? -4.27 5.379 11.125 1 97.88 141 ILE B C 1
ATOM 3599 O O . ILE B 1 141 ? -5.332 5.992 11.242 1 97.88 141 ILE B O 1
ATOM 3603 N N . TYR B 1 142 ? -3.473 5.109 12.164 1 98.38 142 TYR B N 1
ATOM 3604 C CA . TYR B 1 142 ? -3.803 5.582 13.5 1 98.38 142 TYR B CA 1
ATOM 3605 C C . TYR B 1 142 ? -3.854 7.105 13.547 1 98.38 142 TYR B C 1
ATOM 3607 O O . TYR B 1 142 ? -4.793 7.688 14.094 1 98.38 142 TYR B O 1
ATOM 3615 N N . THR B 1 143 ? -2.871 7.723 12.93 1 98.62 143 THR B N 1
ATOM 3616 C CA . THR B 1 143 ? -2.764 9.18 12.945 1 98.62 143 THR B CA 1
ATOM 3617 C C . THR B 1 143 ? -3.969 9.82 12.258 1 98.62 143 THR B C 1
ATOM 3619 O O . THR B 1 143 ? -4.547 10.781 12.773 1 98.62 143 THR B O 1
ATOM 3622 N N . ILE B 1 144 ? -4.352 9.297 11.125 1 97.44 144 ILE B N 1
ATOM 3623 C CA . ILE B 1 144 ? -5.395 9.969 10.359 1 97.44 144 ILE B CA 1
ATOM 3624 C C . ILE B 1 144 ? -6.754 9.734 11.016 1 97.44 144 ILE B C 1
ATOM 3626 O O . ILE B 1 144 ? -7.633 10.602 10.961 1 97.44 144 ILE B O 1
ATOM 3630 N N . LYS B 1 145 ? -6.926 8.539 11.672 1 97.12 145 LYS B N 1
ATOM 3631 C CA . LYS B 1 145 ? -8.156 8.297 12.414 1 97.12 145 LYS B CA 1
ATOM 3632 C C . LYS B 1 145 ? -8.32 9.312 13.547 1 97.12 145 LYS B C 1
ATOM 3634 O O . LYS B 1 145 ? -9.375 9.938 13.68 1 97.12 145 LYS B O 1
ATOM 3639 N N . LEU B 1 146 ? -7.332 9.461 14.32 1 98.19 146 LEU B N 1
ATOM 3640 C CA . LEU B 1 146 ? -7.34 10.438 15.406 1 98.19 146 LEU B CA 1
ATOM 3641 C C . LEU B 1 146 ? -7.383 11.859 14.859 1 98.19 146 LEU B C 1
ATOM 3643 O O . LEU B 1 146 ? -8.062 12.727 15.414 1 98.19 146 LEU B O 1
ATOM 3647 N N . GLY B 1 147 ? -6.621 12.102 13.766 1 98.12 147 GLY B N 1
ATOM 3648 C CA . GLY B 1 147 ? -6.641 13.406 13.125 1 98.12 147 GLY B CA 1
ATOM 3649 C C . GLY B 1 147 ? -8.031 13.859 12.727 1 98.12 147 GLY B C 1
ATOM 3650 O O . GLY B 1 147 ? -8.445 14.977 13.047 1 98.12 147 GLY B O 1
ATOM 3651 N N . GLN B 1 148 ? -8.719 12.969 12.047 1 96.06 148 GLN B N 1
ATOM 3652 C CA . GLN B 1 148 ? -10.086 13.289 11.664 1 96.06 148 GLN B CA 1
ATOM 3653 C C . GLN B 1 148 ? -10.938 13.633 12.883 1 96.06 148 GLN B C 1
ATOM 3655 O O . GLN B 1 148 ? -11.688 14.609 12.867 1 96.06 148 GLN B O 1
ATOM 3660 N N . HIS B 1 149 ? -10.805 12.844 13.961 1 96.38 149 HIS B N 1
ATOM 3661 C CA . HIS B 1 149 ? -11.57 13.047 15.188 1 96.38 149 HIS B CA 1
ATOM 3662 C C . HIS B 1 149 ? -11.352 14.445 15.75 1 96.38 149 HIS B C 1
ATOM 3664 O O . HIS B 1 149 ? -12.312 15.172 16.016 1 96.38 149 HIS B O 1
ATOM 3670 N N . TYR B 1 150 ? -10.172 14.875 15.805 1 96.75 150 TYR B N 1
ATOM 3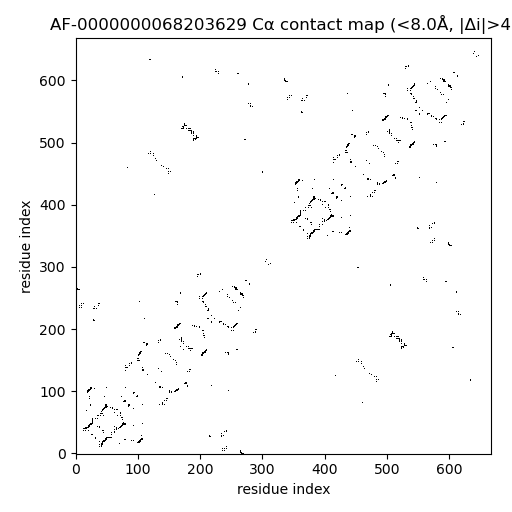671 C CA . TYR B 1 150 ? -9.867 16.125 16.469 1 96.75 150 TYR B CA 1
ATOM 3672 C C . TYR B 1 150 ? -10.102 17.312 15.539 1 96.75 150 TYR B C 1
ATOM 3674 O O . TYR B 1 150 ? -10.492 18.391 15.984 1 96.75 150 TYR B O 1
ATOM 3682 N N . LEU B 1 151 ? -9.859 17.094 14.242 1 96.12 151 LEU B N 1
ATOM 3683 C CA . LEU B 1 151 ? -10.188 18.141 13.281 1 96.12 151 LEU B CA 1
ATOM 3684 C C . LEU B 1 151 ? -11.672 18.484 13.328 1 96.12 151 LEU B C 1
ATOM 3686 O O . LEU B 1 151 ? -12.047 19.656 13.328 1 96.12 151 LEU B O 1
ATOM 3690 N N . MET B 1 152 ? -12.445 17.5 13.492 1 91.88 152 MET B N 1
ATOM 3691 C CA . MET B 1 152 ? -13.891 17.672 13.461 1 91.88 152 MET B CA 1
ATOM 3692 C C . MET B 1 152 ? -14.398 18.234 14.781 1 91.88 152 MET B C 1
ATOM 3694 O O . MET B 1 152 ? -15.547 18.688 14.867 1 91.88 152 MET B O 1
ATOM 3698 N N . LYS B 1 153 ? -13.539 18.328 15.812 1 91.06 153 LYS B N 1
ATOM 3699 C CA . LYS B 1 153 ? -13.922 18.875 17.109 1 91.06 153 LYS B CA 1
ATOM 3700 C C . LYS B 1 153 ? -13.758 20.406 17.109 1 91.06 153 LYS B C 1
ATOM 3702 O O . LYS B 1 153 ? -14.266 21.078 18.016 1 91.06 153 LYS B O 1
ATOM 3707 N N . ASN B 1 154 ? -13.055 20.844 16.094 1 87.62 154 ASN B N 1
ATOM 3708 C CA . ASN B 1 154 ? -12.766 22.281 16.078 1 87.62 154 ASN B CA 1
ATOM 3709 C C . ASN B 1 154 ? -14.047 23.109 15.992 1 87.62 154 ASN B C 1
ATOM 3711 O O . ASN B 1 154 ? -14.992 22.734 15.297 1 87.62 154 ASN B O 1
ATOM 3715 N N . LYS B 1 155 ? -14.18 24.219 16.734 1 77.5 155 LYS B N 1
ATOM 3716 C CA . LYS B 1 155 ? -15.25 25.203 16.672 1 77.5 155 LYS B CA 1
ATOM 3717 C C . LYS B 1 155 ? -14.688 26.625 16.609 1 77.5 155 LYS B C 1
ATOM 3719 O O . LYS B 1 155 ? -14.008 27.062 17.531 1 77.5 155 LYS B O 1
ATOM 3724 N N . PRO B 1 156 ? -15.055 27.438 15.531 1 70.31 156 PRO B N 1
ATOM 3725 C CA . PRO B 1 156 ? -15.711 27.047 14.289 1 70.31 156 PRO B CA 1
ATOM 3726 C C . PRO B 1 156 ? -14.844 26.141 13.422 1 70.31 156 PRO B C 1
ATOM 3728 O O . PRO B 1 156 ? -13.633 26.047 13.648 1 70.31 156 PRO B O 1
ATOM 3731 N N . LEU B 1 157 ? -15.578 25.641 12.508 1 73.5 157 LEU B N 1
ATOM 3732 C CA . LEU B 1 157 ? -14.812 24.891 11.523 1 73.5 157 LEU B CA 1
ATOM 3733 C C . LEU B 1 157 ? -13.961 25.812 10.656 1 73.5 157 LEU B C 1
ATOM 3735 O O . LEU B 1 157 ? -14.281 27 10.516 1 73.5 157 LEU B O 1
ATOM 3739 N N . GLY B 1 158 ? -12.789 25.516 10.352 1 74.56 158 GLY B N 1
ATOM 3740 C CA . GLY B 1 158 ? -11.844 26.188 9.477 1 74.56 158 GLY B CA 1
ATOM 3741 C C . GLY B 1 158 ? -11.18 25.266 8.477 1 74.56 158 GLY B C 1
ATOM 3742 O O . GLY B 1 158 ? -11.672 24.172 8.219 1 74.56 158 GLY B O 1
ATOM 3743 N N . PRO B 1 159 ? -10.156 25.875 7.926 1 81.69 159 PRO B N 1
ATOM 3744 C CA . PRO B 1 159 ? -9.398 25.016 7.016 1 81.69 159 PRO B CA 1
ATOM 3745 C C . PRO B 1 159 ? -8.773 23.812 7.723 1 81.69 159 PRO B C 1
ATOM 3747 O O . PRO B 1 159 ? -8.195 23.953 8.805 1 81.69 159 PRO B O 1
ATOM 3750 N N . MET B 1 160 ? -9.094 22.766 7.414 1 94.69 160 MET B N 1
ATOM 3751 C CA . MET B 1 160 ? -8.578 21.5 7.961 1 94.69 160 MET B CA 1
ATOM 3752 C C . MET B 1 160 ? -7.969 20.641 6.863 1 94.69 160 MET B C 1
ATOM 3754 O O . MET B 1 160 ? -8.492 20.578 5.75 1 94.69 160 MET B O 1
ATOM 3758 N N . ALA B 1 161 ? -6.801 20.109 7.176 1 97.94 161 ALA B N 1
ATOM 3759 C CA . ALA B 1 161 ? -6.18 19.281 6.148 1 97.94 161 ALA B CA 1
ATOM 3760 C C . ALA B 1 161 ? -5.398 18.125 6.777 1 97.94 161 ALA B C 1
ATOM 3762 O O . ALA B 1 161 ? -4.883 18.25 7.891 1 97.94 161 ALA B O 1
ATOM 3763 N N . ILE B 1 162 ? -5.418 17.062 6.152 1 98.38 162 ILE B N 1
ATOM 3764 C CA . ILE B 1 162 ? -4.504 15.945 6.375 1 98.38 162 ILE B CA 1
ATOM 3765 C C . ILE B 1 162 ? -3.639 15.734 5.133 1 98.38 162 ILE B C 1
ATOM 3767 O O . ILE B 1 162 ? -4.152 15.414 4.059 1 98.38 162 ILE B O 1
ATOM 3771 N N . ILE B 1 163 ? -2.316 15.969 5.25 1 98.56 163 ILE B N 1
ATOM 3772 C CA . ILE B 1 163 ? -1.41 15.867 4.113 1 98.56 163 ILE B CA 1
ATOM 3773 C C . ILE B 1 163 ? -0.468 14.68 4.309 1 98.56 163 ILE B C 1
ATOM 3775 O O . ILE B 1 163 ? 0.319 14.656 5.258 1 98.56 163 ILE B O 1
ATOM 3779 N N . PHE B 1 164 ? -0.569 13.719 3.365 1 97.56 164 PHE B N 1
ATOM 3780 C CA . PHE B 1 164 ? 0.3 12.547 3.404 1 97.56 164 PHE B CA 1
ATOM 3781 C C . PHE B 1 164 ? 1.667 12.875 2.812 1 97.56 164 PHE B C 1
ATOM 3783 O O . PHE B 1 164 ? 1.775 13.68 1.886 1 97.56 164 PHE B O 1
ATOM 3790 N N . VAL B 1 165 ? 2.67 12.219 3.383 1 95.19 165 VAL B N 1
ATOM 3791 C CA . VAL B 1 165 ? 4.02 12.336 2.836 1 95.19 165 VAL B CA 1
ATOM 3792 C C . VAL B 1 165 ? 4.418 11.023 2.166 1 95.19 165 VAL B C 1
ATOM 3794 O O . VAL B 1 165 ? 4.836 10.078 2.838 1 95.19 165 VAL B O 1
ATOM 3797 N N . GLY B 1 166 ? 4.234 11.039 0.922 1 89.69 166 GLY B N 1
ATOM 3798 C CA . GLY B 1 166 ? 4.562 9.867 0.129 1 89.69 166 GLY B CA 1
ATOM 3799 C C . GLY B 1 166 ? 5.988 9.867 -0.381 1 89.69 166 GLY B C 1
ATOM 3800 O O . GLY B 1 166 ? 6.91 10.266 0.338 1 89.69 166 GLY B O 1
ATOM 3801 N N . SER B 1 167 ? 6.219 9.273 -1.41 1 74.56 167 SER B N 1
ATOM 3802 C CA . SER B 1 167 ? 7.488 9.172 -2.123 1 74.56 167 SER B CA 1
ATOM 3803 C C . SER B 1 167 ? 7.266 8.914 -3.611 1 74.56 167 SER B C 1
ATOM 3805 O O . SER B 1 167 ? 6.207 8.43 -4.012 1 74.56 167 SER B O 1
ATOM 3807 N N . MET B 1 168 ? 8.195 9.422 -4.34 1 61.31 168 MET B N 1
ATOM 3808 C CA . MET B 1 168 ? 8.148 9.039 -5.746 1 61.31 168 MET B CA 1
ATOM 3809 C C . MET B 1 168 ? 8.172 7.527 -5.906 1 61.31 168 MET B C 1
ATOM 3811 O O . MET B 1 168 ? 7.715 6.996 -6.922 1 61.31 168 MET B O 1
ATOM 3815 N N . ALA B 1 169 ? 8.68 6.863 -4.965 1 51.09 169 ALA B N 1
ATOM 3816 C CA . ALA B 1 169 ? 8.617 5.402 -4.957 1 51.09 169 ALA B CA 1
ATOM 3817 C C . ALA B 1 169 ? 7.172 4.914 -4.953 1 51.09 169 ALA B C 1
ATOM 3819 O O . ALA B 1 169 ? 6.898 3.758 -5.293 1 51.09 169 ALA B O 1
ATOM 3820 N N . GLY B 1 170 ? 6.316 5.629 -4.676 1 50.75 170 GLY B N 1
ATOM 3821 C CA . GLY B 1 170 ? 4.895 5.309 -4.668 1 50.75 170 GLY B CA 1
ATOM 3822 C C . GLY B 1 170 ? 4.293 5.23 -6.059 1 50.75 170 GLY B C 1
ATOM 3823 O O . GLY B 1 170 ? 3.207 4.68 -6.238 1 50.75 170 GLY B O 1
ATOM 3824 N N . ASN B 1 171 ? 5.055 5.711 -6.93 1 52.69 171 ASN B N 1
ATOM 3825 C CA . ASN B 1 171 ? 4.547 5.637 -8.297 1 52.69 171 ASN B CA 1
ATOM 3826 C C . ASN B 1 171 ? 5.363 4.664 -9.141 1 52.69 171 ASN B C 1
ATOM 3828 O O . ASN B 1 171 ? 4.816 3.994 -10.023 1 52.69 171 ASN B O 1
ATOM 3832 N N . GLN B 1 172 ? 6.598 4.582 -8.875 1 55.5 172 GLN B N 1
ATOM 3833 C CA . GLN B 1 172 ? 7.469 3.799 -9.742 1 55.5 172 GLN B CA 1
ATOM 3834 C C . GLN B 1 172 ? 7.855 2.475 -9.094 1 55.5 172 GLN B C 1
ATOM 3836 O O . GLN B 1 172 ? 7.965 1.452 -9.773 1 55.5 172 GLN B O 1
ATOM 3841 N N . GLY B 1 173 ? 7.836 2.297 -7.953 1 58.19 173 GLY B N 1
ATOM 3842 C CA . GLY B 1 173 ? 8.445 1.171 -7.266 1 58.19 173 GLY B CA 1
ATOM 3843 C C . GLY B 1 173 ? 9.961 1.142 -7.391 1 58.19 173 GLY B C 1
ATOM 3844 O O . GLY B 1 173 ? 10.5 1.259 -8.492 1 58.19 173 GLY B O 1
ATOM 3845 N N . PHE B 1 174 ? 10.68 1.078 -6.281 1 64.62 174 PHE B N 1
ATOM 3846 C CA . PHE B 1 174 ? 12.141 1.081 -6.32 1 64.62 174 PHE B CA 1
ATOM 3847 C C . PHE B 1 174 ? 12.688 -0.309 -6.023 1 64.62 174 PHE B C 1
ATOM 3849 O O . PHE B 1 174 ? 12.383 -0.898 -4.988 1 64.62 174 PHE B O 1
ATOM 3856 N N . PRO B 1 175 ? 13.492 -0.711 -6.992 1 67.06 175 PRO B N 1
ATOM 3857 C CA . PRO B 1 175 ? 14.164 -1.973 -6.68 1 67.06 175 PRO B CA 1
ATOM 3858 C C . PRO B 1 175 ? 14.977 -1.902 -5.387 1 67.06 175 PRO B C 1
ATOM 3860 O O . PRO B 1 175 ? 15.547 -0.855 -5.066 1 67.06 175 PRO B O 1
ATOM 3863 N N . ARG B 1 176 ? 14.914 -2.873 -4.555 1 70.69 176 ARG B N 1
ATOM 3864 C CA . ARG B 1 176 ? 15.656 -3.031 -3.312 1 70.69 176 ARG B CA 1
ATOM 3865 C C . ARG B 1 176 ? 14.992 -2.275 -2.17 1 70.69 176 ARG B C 1
ATOM 3867 O O . ARG B 1 176 ? 15.57 -2.127 -1.093 1 70.69 176 ARG B O 1
ATOM 3874 N N . ALA B 1 177 ? 13.93 -1.7 -2.438 1 80.94 177 ALA B N 1
ATOM 3875 C CA . ALA B 1 177 ? 13.086 -1.077 -1.419 1 80.94 177 ALA B CA 1
ATOM 3876 C C . ALA B 1 177 ? 11.617 -1.458 -1.609 1 80.94 177 ALA B C 1
ATOM 3878 O O . ALA B 1 177 ? 10.742 -0.59 -1.63 1 80.94 177 ALA B O 1
ATOM 3879 N N . GLU B 1 178 ? 11.438 -2.727 -1.682 1 88.5 178 GLU B N 1
ATOM 3880 C CA . GLU B 1 178 ? 10.148 -3.238 -2.123 1 88.5 178 GLU B CA 1
ATOM 3881 C C . GLU B 1 178 ? 9.07 -3 -1.069 1 88.5 178 GLU B C 1
ATOM 3883 O O . GLU B 1 178 ? 7.965 -2.555 -1.392 1 88.5 178 GLU B O 1
ATOM 3888 N N . ILE B 1 179 ? 9.43 -3.318 0.195 1 92.31 179 ILE B N 1
ATOM 3889 C CA . ILE B 1 179 ? 8.445 -3.123 1.254 1 92.31 179 ILE B CA 1
ATOM 3890 C C . ILE B 1 179 ? 8.164 -1.632 1.425 1 92.31 179 ILE B C 1
ATOM 3892 O O . ILE B 1 179 ? 7.008 -1.229 1.586 1 92.31 179 ILE B O 1
ATOM 3896 N N . TYR B 1 180 ? 9.164 -0.779 1.325 1 88.69 180 TYR B N 1
ATOM 3897 C CA . TYR B 1 180 ? 8.992 0.668 1.36 1 88.69 180 TYR B CA 1
ATOM 3898 C C . TYR B 1 180 ? 8.078 1.135 0.233 1 88.69 180 TYR B C 1
ATOM 3900 O O . TYR B 1 180 ? 7.125 1.887 0.466 1 88.69 180 TYR B O 1
ATOM 3908 N N . SER B 1 181 ? 8.352 0.648 -0.965 1 87.56 181 SER B N 1
ATOM 3909 C CA . SER B 1 181 ? 7.531 0.987 -2.125 1 87.56 181 SER B CA 1
ATOM 3910 C C . SER B 1 181 ? 6.07 0.613 -1.9 1 87.56 181 SER B C 1
ATOM 3912 O O . SER B 1 181 ? 5.168 1.373 -2.258 1 87.56 181 SER B O 1
ATOM 3914 N N . ALA B 1 182 ? 5.859 -0.514 -1.312 1 92 182 ALA B N 1
ATOM 3915 C CA . ALA B 1 182 ? 4.5 -0.965 -1.025 1 92 182 ALA B CA 1
ATOM 3916 C C . ALA B 1 182 ? 3.789 0.005 -0.088 1 92 182 ALA B C 1
ATOM 3918 O O . ALA B 1 182 ? 2.631 0.362 -0.317 1 92 182 ALA B O 1
ATOM 3919 N N . THR B 1 183 ? 4.449 0.448 0.931 1 92.81 183 THR B N 1
ATOM 3920 C CA . THR B 1 183 ? 3.828 1.332 1.912 1 92.81 183 THR B CA 1
ATOM 3921 C C . THR B 1 183 ? 3.518 2.691 1.294 1 92.81 183 THR B C 1
ATOM 3923 O O . THR B 1 183 ? 2.475 3.283 1.576 1 92.81 183 THR B O 1
ATOM 3926 N N . LYS B 1 184 ? 4.395 3.143 0.511 1 88.81 184 LYS B N 1
ATOM 3927 C CA . LYS B 1 184 ? 4.18 4.453 -0.093 1 88.81 184 LYS B CA 1
ATOM 3928 C C . LYS B 1 184 ? 3.055 4.406 -1.125 1 88.81 184 LYS B C 1
ATOM 3930 O O . LYS B 1 184 ? 2.297 5.367 -1.271 1 88.81 184 LYS B O 1
ATOM 3935 N N . HIS B 1 185 ? 2.994 3.334 -1.83 1 88.44 185 HIS B N 1
ATOM 3936 C CA . HIS B 1 185 ? 1.812 3.119 -2.656 1 88.44 185 HIS B CA 1
ATOM 3937 C C . HIS B 1 185 ? 0.547 3.076 -1.807 1 88.44 185 HIS B C 1
ATOM 3939 O O . HIS B 1 185 ? -0.485 3.631 -2.191 1 88.44 185 HIS B O 1
ATOM 3945 N N . GLY B 1 186 ? 0.677 2.406 -0.714 1 92.56 186 GLY B N 1
ATOM 3946 C CA . GLY B 1 186 ? -0.447 2.334 0.205 1 92.56 186 GLY B CA 1
ATOM 3947 C C . GLY B 1 186 ? -0.935 3.697 0.659 1 92.56 186 GLY B C 1
ATOM 3948 O O . GLY B 1 186 ? -2.141 3.918 0.793 1 92.56 186 GLY B O 1
ATOM 3949 N N . LEU B 1 187 ? -0.044 4.629 0.876 1 93.81 187 LEU B N 1
ATOM 3950 C CA . LEU B 1 187 ? -0.404 5.98 1.292 1 93.81 187 LEU B CA 1
ATOM 3951 C C . LEU B 1 187 ? -1.203 6.688 0.204 1 93.81 187 LEU B C 1
ATOM 3953 O O . LEU B 1 187 ? -2.141 7.434 0.501 1 93.81 187 LEU B O 1
ATOM 3957 N N . ILE B 1 188 ? -0.788 6.465 -1.021 1 89.25 188 ILE B N 1
ATOM 3958 C CA . ILE B 1 188 ? -1.538 7.031 -2.139 1 89.25 188 ILE B CA 1
ATOM 3959 C C . ILE B 1 188 ? -2.955 6.461 -2.15 1 89.25 188 ILE B C 1
ATOM 3961 O O . ILE B 1 188 ? -3.924 7.195 -2.348 1 89.25 188 ILE B O 1
ATOM 3965 N N . GLY B 1 189 ? -3.041 5.195 -1.926 1 89 189 GLY B N 1
ATOM 3966 C CA . GLY B 1 189 ? -4.348 4.562 -1.84 1 89 189 GLY B CA 1
ATOM 3967 C C . GLY B 1 189 ? -5.211 5.125 -0.726 1 89 189 GLY B C 1
ATOM 3968 O O . GLY B 1 189 ? -6.414 5.32 -0.906 1 89 189 GLY B O 1
ATOM 3969 N N . LEU B 1 190 ? -4.633 5.359 0.418 1 92.56 190 LEU B N 1
ATOM 3970 C CA . LEU B 1 190 ? -5.352 5.973 1.529 1 92.56 190 LEU B CA 1
ATOM 3971 C C . LEU B 1 190 ? -5.852 7.363 1.152 1 92.56 190 LEU B C 1
ATOM 3973 O O . LEU B 1 190 ? -7.023 7.684 1.351 1 92.56 190 LEU B O 1
ATOM 3977 N N . CYS B 1 191 ? -4.949 8.109 0.62 1 92.12 191 CYS B N 1
ATOM 3978 C CA . CYS B 1 191 ? -5.309 9.469 0.229 1 92.12 191 CYS B CA 1
ATOM 3979 C C . CYS B 1 191 ? -6.496 9.469 -0.729 1 92.12 191 CYS B C 1
ATOM 3981 O O . CYS B 1 191 ? -7.492 10.148 -0.49 1 92.12 191 CYS B O 1
ATOM 3983 N N . ARG B 1 192 ? -6.414 8.664 -1.732 1 85.5 192 ARG B N 1
ATOM 3984 C CA . ARG B 1 192 ? -7.445 8.617 -2.764 1 85.5 192 ARG B CA 1
ATOM 3985 C C . ARG B 1 192 ? -8.773 8.141 -2.189 1 85.5 192 ARG B C 1
ATOM 3987 O O . ARG B 1 192 ? -9.828 8.695 -2.512 1 85.5 192 ARG B O 1
ATOM 3994 N N . SER B 1 193 ? -8.75 7.172 -1.38 1 86.44 193 SER B N 1
ATOM 3995 C CA . SER B 1 193 ? -9.977 6.559 -0.874 1 86.44 193 SER B CA 1
ATOM 3996 C C . SER B 1 193 ? -10.633 7.438 0.182 1 86.44 193 SER B C 1
ATOM 3998 O O . SER B 1 193 ? -11.844 7.332 0.416 1 86.44 193 SER B O 1
ATOM 4000 N N . LEU B 1 194 ? -9.906 8.328 0.791 1 91.19 194 LEU B N 1
ATOM 4001 C CA . LEU B 1 194 ? -10.43 9.156 1.875 1 91.19 194 LEU B CA 1
ATOM 4002 C C . LEU B 1 194 ? -10.922 10.5 1.348 1 91.19 194 LEU B C 1
ATOM 4004 O O . LEU B 1 194 ? -11.656 11.211 2.037 1 91.19 194 LEU B O 1
ATOM 4008 N N . THR B 1 195 ? -10.492 10.844 0.19 1 88.62 195 THR B N 1
ATOM 4009 C CA . THR B 1 195 ? -10.625 12.203 -0.328 1 88.62 195 THR B CA 1
ATOM 4010 C C . THR B 1 195 ? -12.086 12.648 -0.292 1 88.62 195 THR B C 1
ATOM 4012 O O . THR B 1 195 ? -12.391 13.734 0.2 1 88.62 195 THR B O 1
ATOM 4015 N N . GLU B 1 196 ? -12.977 11.828 -0.729 1 82.19 196 GLU B N 1
ATOM 4016 C CA . GLU B 1 196 ? -14.367 12.258 -0.856 1 82.19 196 GLU B CA 1
ATOM 4017 C C . GLU B 1 196 ? -15.031 12.383 0.512 1 82.19 196 GLU B C 1
ATOM 4019 O O . GLU B 1 196 ? -15.758 13.352 0.766 1 82.19 196 GLU B O 1
ATOM 4024 N N . ASP B 1 197 ? -14.867 11.469 1.395 1 84.38 197 ASP B N 1
ATOM 4025 C CA . ASP B 1 197 ? -15.414 11.555 2.748 1 84.38 197 ASP B CA 1
ATOM 4026 C C . ASP B 1 197 ? -14.875 12.781 3.479 1 84.38 197 ASP B C 1
ATOM 4028 O O . ASP B 1 197 ? -15.625 13.508 4.129 1 84.38 197 ASP B O 1
ATOM 4032 N N . TYR B 1 198 ? -13.602 12.992 3.357 1 90.81 198 TYR B N 1
ATOM 4033 C CA . TYR B 1 198 ? -12.953 14.125 4.012 1 90.81 198 TYR B CA 1
ATOM 4034 C C . TYR B 1 198 ? -13.445 15.445 3.43 1 90.81 198 TYR B C 1
ATOM 4036 O O . TYR B 1 198 ? -13.727 16.391 4.172 1 90.81 198 TYR B O 1
ATOM 4044 N N . ARG B 1 199 ? -13.562 15.461 2.146 1 86.62 199 ARG B N 1
ATOM 4045 C CA . ARG B 1 199 ? -14.086 16.656 1.502 1 86.62 199 ARG B CA 1
ATOM 4046 C C . ARG B 1 199 ? -15.469 17.016 2.037 1 86.62 199 ARG B C 1
ATOM 4048 O O . ARG B 1 199 ? -15.758 18.172 2.316 1 86.62 199 ARG B O 1
ATOM 4055 N N . ALA B 1 200 ? -16.266 16.016 2.186 1 82.75 200 ALA B N 1
ATOM 4056 C CA . ALA B 1 200 ? -17.625 16.203 2.672 1 82.75 200 ALA B CA 1
ATOM 4057 C C . ALA B 1 200 ? -17.625 16.766 4.094 1 82.75 200 ALA B C 1
ATOM 4059 O O . ALA B 1 200 ? -18.609 17.375 4.527 1 82.75 200 ALA B O 1
ATOM 4060 N N . GLN B 1 201 ? -16.562 16.578 4.777 1 86.19 201 GLN B N 1
ATOM 4061 C CA . GLN B 1 201 ? -16.453 17.031 6.156 1 86.19 201 GLN B CA 1
ATOM 4062 C C . GLN B 1 201 ? -15.609 18.297 6.246 1 86.19 201 GLN B C 1
ATOM 4064 O O . GLN B 1 201 ? -15.289 18.766 7.344 1 86.19 201 GLN B O 1
ATOM 4069 N N . GLY B 1 202 ? -15.125 18.781 5.082 1 90.25 202 GLY B N 1
ATOM 4070 C CA . GLY B 1 202 ? -14.336 20 5.051 1 90.25 202 GLY B CA 1
ATOM 4071 C C . GLY B 1 202 ? -12.867 19.781 5.363 1 90.25 202 GLY B C 1
ATOM 4072 O O . GLY B 1 202 ? -12.172 20.703 5.797 1 90.25 202 GLY B O 1
ATOM 4073 N N . ILE B 1 203 ? -12.445 18.547 5.258 1 94.5 203 ILE B N 1
ATOM 4074 C CA . ILE B 1 203 ? -11.047 18.219 5.48 1 94.5 203 ILE B CA 1
ATOM 4075 C C . ILE B 1 203 ? -10.344 18.031 4.141 1 94.5 203 ILE B C 1
ATOM 4077 O O . ILE B 1 203 ? -10.711 17.156 3.352 1 94.5 203 ILE B O 1
ATOM 4081 N N . ARG B 1 204 ? -9.367 18.859 3.861 1 95.44 204 ARG B N 1
ATOM 4082 C CA . ARG B 1 204 ? -8.555 18.719 2.656 1 95.44 204 ARG B CA 1
ATOM 4083 C C . ARG B 1 204 ? -7.555 17.578 2.799 1 95.44 204 ARG B C 1
ATOM 4085 O O . ARG B 1 204 ? -7 17.359 3.879 1 95.44 204 ARG B O 1
ATOM 4092 N N . THR B 1 205 ? -7.301 16.906 1.672 1 95.69 205 THR B N 1
ATOM 4093 C CA . THR B 1 205 ? -6.297 15.844 1.665 1 95.69 205 THR B CA 1
ATOM 4094 C C . THR B 1 205 ? -5.41 15.945 0.43 1 95.69 205 THR B C 1
ATOM 4096 O O . THR B 1 205 ? -5.832 16.469 -0.603 1 95.69 205 THR B O 1
ATOM 4099 N N . ALA B 1 206 ? -4.184 15.531 0.547 1 95.94 206 ALA B N 1
ATOM 4100 C CA . ALA B 1 206 ? -3.219 15.461 -0.547 1 95.94 206 ALA B CA 1
ATOM 4101 C C . ALA B 1 206 ? -2.027 14.586 -0.173 1 95.94 206 ALA B C 1
ATOM 4103 O O . ALA B 1 206 ? -1.846 14.242 0.998 1 95.94 206 ALA B O 1
ATOM 4104 N N . VAL B 1 207 ? -1.359 14.18 -1.18 1 94.62 207 VAL B N 1
ATOM 4105 C CA . VAL B 1 207 ? -0.127 13.43 -0.952 1 94.62 207 VAL B CA 1
ATOM 4106 C C . VAL B 1 207 ? 1.045 14.148 -1.617 1 94.62 207 VAL B C 1
ATOM 4108 O O . VAL B 1 207 ? 0.942 14.586 -2.766 1 94.62 207 VAL B O 1
ATOM 4111 N N . VAL B 1 208 ? 2.105 14.414 -0.85 1 95.31 208 VAL B N 1
ATOM 4112 C CA . VAL B 1 208 ? 3.342 14.984 -1.378 1 95.31 208 VAL B CA 1
ATOM 4113 C C . VAL B 1 208 ? 4.359 13.867 -1.613 1 95.31 208 VAL B C 1
ATOM 4115 O O . VAL B 1 208 ? 4.668 13.094 -0.702 1 95.31 208 VAL B O 1
ATOM 4118 N N . CYS B 1 209 ? 4.852 13.805 -2.826 1 89.44 209 CYS B N 1
ATOM 4119 C CA . CYS B 1 209 ? 5.695 12.68 -3.23 1 89.44 209 CYS B CA 1
ATOM 4120 C C . CYS B 1 209 ? 7.07 13.172 -3.674 1 89.44 209 CYS B C 1
ATOM 4122 O O . CYS B 1 209 ? 7.312 13.352 -4.867 1 89.44 209 CYS B O 1
ATOM 4124 N N . PRO B 1 210 ? 7.953 13.266 -2.711 1 86.62 210 PRO B N 1
ATOM 4125 C CA . PRO B 1 210 ? 9.305 13.68 -3.09 1 86.62 210 PRO B CA 1
ATOM 4126 C C . PRO B 1 210 ? 10.148 12.523 -3.627 1 86.62 210 PRO B C 1
ATOM 4128 O O . PRO B 1 210 ? 9.891 11.359 -3.289 1 86.62 210 PRO B O 1
ATOM 4131 N N . TRP B 1 211 ? 11.016 12.977 -4.457 1 74.56 211 TRP B N 1
ATOM 4132 C CA . TRP B 1 211 ? 12.117 12.086 -4.812 1 74.56 211 TRP B CA 1
ATOM 4133 C C . TRP B 1 211 ? 13.141 12 -3.682 1 74.56 211 TRP B C 1
ATOM 4135 O O . TRP B 1 211 ? 12.883 12.469 -2.57 1 74.56 211 TRP B O 1
ATOM 4145 N N . PHE B 1 212 ? 14.281 11.359 -4.004 1 64.62 212 PHE B N 1
ATOM 4146 C CA . PHE B 1 212 ? 15.344 11.227 -3.012 1 64.62 212 PHE B CA 1
ATOM 4147 C C . PHE B 1 212 ? 15.703 12.586 -2.426 1 64.62 212 PHE B C 1
ATOM 4149 O O . PHE B 1 212 ? 15.93 13.547 -3.164 1 64.62 212 PHE B O 1
ATOM 4156 N N . VAL B 1 213 ? 15.32 12.609 -1.233 1 60.22 213 VAL B N 1
ATOM 4157 C CA . VAL B 1 213 ? 15.695 13.797 -0.463 1 60.22 213 VAL B CA 1
ATOM 4158 C C . VAL B 1 213 ? 16.938 13.5 0.365 1 60.22 213 VAL B C 1
ATOM 4160 O O . VAL B 1 213 ? 17.109 12.383 0.866 1 60.22 213 VAL B O 1
ATOM 4163 N N . ASP B 1 214 ? 17.891 14.273 0.117 1 55.97 214 ASP B N 1
ATOM 4164 C CA . ASP B 1 214 ? 19.078 14.094 0.933 1 55.97 214 ASP B CA 1
ATOM 4165 C C . ASP B 1 214 ? 18.734 14.078 2.42 1 55.97 214 ASP B C 1
ATOM 4167 O O . ASP B 1 214 ? 18.672 15.133 3.059 1 55.97 214 ASP B O 1
ATOM 4171 N N . THR B 1 215 ? 18.203 12.922 2.832 1 54.19 215 THR B N 1
ATOM 4172 C CA . THR B 1 215 ? 17.906 12.727 4.246 1 54.19 215 THR B CA 1
ATOM 4173 C C . THR B 1 215 ? 18.734 11.586 4.828 1 54.19 215 THR B C 1
ATOM 4175 O O . THR B 1 215 ? 19.312 10.797 4.086 1 54.19 215 THR B O 1
ATOM 4178 N N . PRO B 1 216 ? 18.891 11.633 6.105 1 46.78 216 PRO B N 1
ATOM 4179 C CA . PRO B 1 216 ? 19.578 10.516 6.75 1 46.78 216 PRO B CA 1
ATOM 4180 C C . PRO B 1 216 ? 19.016 9.156 6.348 1 46.78 216 PRO B C 1
ATOM 4182 O O . PRO B 1 216 ? 19.641 8.117 6.594 1 46.78 216 PRO B O 1
ATOM 4185 N N . LEU B 1 217 ? 17.953 9.156 5.598 1 50.41 217 LEU B N 1
ATOM 4186 C CA . LEU B 1 217 ? 17.281 7.898 5.289 1 50.41 217 LEU B CA 1
ATOM 4187 C C . LEU B 1 217 ? 17.969 7.184 4.133 1 50.41 217 LEU B C 1
ATOM 4189 O O . LEU B 1 217 ? 17.844 5.965 3.988 1 50.41 217 LEU B O 1
ATOM 4193 N N . ILE B 1 218 ? 18.672 7.859 3.33 1 50.03 218 ILE B N 1
ATOM 4194 C CA . ILE B 1 218 ? 19.281 7.195 2.18 1 50.03 218 ILE B CA 1
ATOM 4195 C C . ILE B 1 218 ? 20.609 6.566 2.59 1 50.03 218 ILE B C 1
ATOM 4197 O O . ILE B 1 218 ? 21.531 7.266 3.018 1 50.03 218 ILE B O 1
ATOM 4201 N N . LYS B 1 219 ? 20.656 5.254 2.621 1 51.88 219 LYS B N 1
ATOM 4202 C CA . LYS B 1 219 ? 21.875 4.523 2.936 1 51.88 219 LYS B CA 1
ATOM 4203 C C . LYS B 1 219 ? 22.922 4.715 1.844 1 51.88 219 LYS B C 1
ATOM 4205 O O . LYS B 1 219 ? 22.578 4.988 0.69 1 51.88 219 LYS B O 1
ATOM 4210 N N . THR B 1 220 ? 24.141 4.582 2.281 1 43.91 220 THR B N 1
ATOM 4211 C CA . THR B 1 220 ? 25.344 4.801 1.504 1 43.91 220 THR B CA 1
ATOM 4212 C C . THR B 1 220 ? 25.281 4.062 0.17 1 43.91 220 THR B C 1
ATOM 4214 O O . THR B 1 220 ? 25.688 4.59 -0.862 1 43.91 220 THR B O 1
ATOM 4217 N N . ASP B 1 221 ? 24.797 2.887 0.253 1 47.12 221 ASP B N 1
ATOM 4218 C CA . ASP B 1 221 ? 24.844 2.074 -0.959 1 47.12 221 ASP B CA 1
ATOM 4219 C C . ASP B 1 221 ? 23.922 2.641 -2.035 1 47.12 221 ASP B C 1
ATOM 4221 O O . ASP B 1 221 ? 24.219 2.564 -3.227 1 47.12 221 ASP B O 1
ATOM 4225 N N . ASN B 1 222 ? 22.938 3.373 -1.647 1 52.41 222 ASN B N 1
ATOM 4226 C CA . ASN B 1 222 ? 22.016 3.969 -2.615 1 52.41 222 ASN B CA 1
ATOM 4227 C C . ASN B 1 222 ? 22.547 5.305 -3.137 1 52.41 222 ASN B C 1
ATOM 4229 O O . ASN B 1 222 ? 22.141 5.766 -4.203 1 52.41 222 ASN B O 1
ATOM 4233 N N . ARG B 1 223 ? 23.484 5.793 -2.467 1 50.72 223 ARG B N 1
ATOM 4234 C CA . ARG B 1 223 ? 24.078 7.062 -2.883 1 50.72 223 ARG B CA 1
ATOM 4235 C C . ARG B 1 223 ? 24.844 6.914 -4.191 1 50.72 223 ARG B C 1
ATOM 4237 O O . ARG B 1 223 ? 24.859 7.828 -5.016 1 50.72 223 ARG B O 1
ATOM 4244 N N . VAL B 1 224 ? 25.438 5.742 -4.258 1 50.88 224 VAL B N 1
ATOM 4245 C CA . VAL B 1 224 ? 26.203 5.512 -5.48 1 50.88 224 VAL B CA 1
ATOM 4246 C C . VAL B 1 224 ? 25.266 5.465 -6.68 1 50.88 224 VAL B C 1
ATOM 4248 O O . VAL B 1 224 ? 25.562 6.023 -7.738 1 50.88 224 VAL B O 1
ATOM 4251 N N . ILE B 1 225 ? 24.109 4.855 -6.395 1 55.09 225 ILE B N 1
ATOM 4252 C CA . ILE B 1 225 ? 23.125 4.75 -7.469 1 55.09 225 ILE B CA 1
ATOM 4253 C C . ILE B 1 225 ? 22.562 6.129 -7.785 1 55.09 225 ILE B C 1
ATOM 4255 O O . ILE B 1 225 ? 22.25 6.43 -8.938 1 55.09 225 ILE B O 1
ATOM 4259 N N . LEU B 1 226 ? 22.625 6.867 -6.711 1 56.91 226 LEU B N 1
ATOM 4260 C CA . LEU B 1 226 ? 22.016 8.188 -6.844 1 56.91 226 LEU B CA 1
ATOM 4261 C C . LEU B 1 226 ? 23.062 9.234 -7.191 1 56.91 226 LEU B C 1
ATOM 4263 O O . LEU B 1 226 ? 22.734 10.422 -7.309 1 56.91 226 LEU B O 1
ATOM 4267 N N . ALA B 1 227 ? 24.312 8.758 -7.363 1 55 227 ALA B N 1
ATOM 4268 C CA . ALA B 1 227 ? 25.391 9.711 -7.625 1 55 227 ALA B CA 1
ATOM 4269 C C . ALA B 1 227 ? 25.094 10.547 -8.867 1 55 227 ALA B C 1
ATOM 4271 O O . ALA B 1 227 ? 24.797 10 -9.938 1 55 227 ALA B O 1
ATOM 4272 N N . GLY B 1 228 ? 25.031 11.891 -8.656 1 57.62 228 GLY B N 1
ATOM 4273 C CA . GLY B 1 228 ? 24.812 12.828 -9.742 1 57.62 228 GLY B CA 1
ATOM 4274 C C . GLY B 1 228 ? 23.344 13.156 -9.961 1 57.62 228 GLY B C 1
ATOM 4275 O O . GLY B 1 228 ? 23.016 14.031 -10.766 1 57.62 228 GLY B O 1
ATOM 4276 N N . ALA B 1 229 ? 22.453 12.398 -9.375 1 61.28 229 ALA B N 1
ATOM 4277 C CA . ALA B 1 229 ? 21.047 12.734 -9.547 1 61.28 229 ALA B CA 1
ATOM 4278 C C . ALA B 1 229 ? 20.656 13.922 -8.672 1 61.28 229 ALA B C 1
ATOM 4280 O O . ALA B 1 229 ? 21.109 14.047 -7.539 1 61.28 229 ALA B O 1
ATOM 4281 N N . PRO B 1 230 ? 20 14.859 -9.344 1 63.62 230 PRO B N 1
ATOM 4282 C CA . PRO B 1 230 ? 19.578 16 -8.523 1 63.62 230 PRO B CA 1
ATOM 4283 C C . PRO B 1 230 ? 18.656 15.602 -7.387 1 63.62 230 PRO B C 1
ATOM 4285 O O . PRO B 1 230 ? 17.719 14.812 -7.59 1 63.62 230 PRO B O 1
ATOM 4288 N N . PHE B 1 231 ? 18.969 16 -6.188 1 73.56 231 PHE B N 1
ATOM 4289 C CA . PHE B 1 231 ? 18.141 15.742 -5.016 1 73.56 231 PHE B CA 1
ATOM 4290 C C . PHE B 1 231 ? 17.047 16.797 -4.883 1 73.56 231 PHE B C 1
ATOM 4292 O O . PHE B 1 231 ? 17.25 17.953 -5.27 1 73.56 231 PHE B O 1
ATOM 4299 N N . THR B 1 232 ? 15.898 16.344 -4.492 1 83.44 232 THR B N 1
ATOM 4300 C CA . THR B 1 232 ? 14.82 17.266 -4.16 1 83.44 232 THR B CA 1
ATOM 4301 C C . THR B 1 232 ? 15.164 18.094 -2.92 1 83.44 232 THR B C 1
ATOM 4303 O O . THR B 1 232 ? 15.547 17.531 -1.887 1 83.44 232 THR B O 1
ATOM 4306 N N . PRO B 1 233 ? 15.172 19.453 -3.049 1 87.69 233 PRO B N 1
ATOM 4307 C CA . PRO B 1 233 ? 15.43 20.266 -1.854 1 87.69 233 PRO B CA 1
ATOM 4308 C C . PRO B 1 233 ? 14.383 20.047 -0.765 1 87.69 233 PRO B C 1
ATOM 4310 O O . PRO B 1 233 ? 13.18 20.141 -1.032 1 87.69 233 PRO B O 1
ATOM 4313 N N . ILE B 1 234 ? 14.82 19.828 0.404 1 91.75 234 ILE B N 1
ATOM 4314 C CA . ILE B 1 234 ? 13.953 19.5 1.531 1 91.75 234 ILE B CA 1
ATOM 4315 C C . ILE B 1 234 ? 12.984 20.656 1.788 1 91.75 234 ILE B C 1
ATOM 4317 O O . ILE B 1 234 ? 11.828 20.438 2.145 1 91.75 234 ILE B O 1
ATOM 4321 N N . ASN B 1 235 ? 13.438 21.922 1.592 1 93.38 235 ASN B N 1
ATOM 4322 C CA . ASN B 1 235 ? 12.578 23.078 1.81 1 93.38 235 ASN B CA 1
ATOM 4323 C C . ASN B 1 235 ? 11.438 23.141 0.798 1 93.38 235 ASN B C 1
ATOM 4325 O O . ASN B 1 235 ? 10.344 23.609 1.114 1 93.38 235 ASN B O 1
ATOM 4329 N N . ARG B 1 236 ? 11.75 22.656 -0.417 1 94.38 236 ARG B N 1
ATOM 4330 C CA . ARG B 1 236 ? 10.688 22.609 -1.416 1 94.38 236 ARG B CA 1
ATOM 4331 C C . ARG B 1 236 ? 9.633 21.562 -1.052 1 94.38 236 ARG B C 1
ATOM 4333 O O . ARG B 1 236 ? 8.445 21.766 -1.294 1 94.38 236 ARG B O 1
ATOM 4340 N N . VAL B 1 237 ? 10.047 20.484 -0.459 1 94.81 237 VAL B N 1
ATOM 4341 C CA . VAL B 1 237 ? 9.109 19.469 0.012 1 94.81 237 VAL B CA 1
ATOM 4342 C C . VAL B 1 237 ? 8.219 20.062 1.104 1 94.81 237 VAL B C 1
ATOM 4344 O O . VAL B 1 237 ? 6.992 19.906 1.063 1 94.81 237 VAL B O 1
ATOM 4347 N N . ALA B 1 238 ? 8.828 20.734 2.059 1 97.25 238 ALA B N 1
ATOM 4348 C CA . ALA B 1 238 ? 8.078 21.391 3.121 1 97.25 238 ALA B CA 1
ATOM 4349 C C . ALA B 1 238 ? 7.098 22.406 2.549 1 97.25 238 ALA B C 1
ATOM 4351 O O . ALA B 1 238 ? 5.949 22.5 2.992 1 97.25 238 ALA B O 1
ATOM 4352 N N . GLY B 1 239 ? 7.59 23.156 1.567 1 97.62 239 GLY B N 1
ATOM 4353 C CA . GLY B 1 239 ? 6.727 24.109 0.9 1 97.62 239 GLY B CA 1
ATOM 4354 C C . GLY B 1 239 ? 5.535 23.469 0.213 1 97.62 239 GLY B C 1
ATOM 4355 O O . GLY B 1 239 ? 4.43 24.016 0.238 1 97.62 239 GLY B O 1
ATOM 4356 N N . ALA B 1 240 ? 5.773 22.344 -0.419 1 97.25 240 ALA B N 1
ATOM 4357 C CA . ALA B 1 240 ? 4.688 21.609 -1.077 1 97.25 240 ALA B CA 1
ATOM 4358 C C . ALA B 1 240 ? 3.631 21.172 -0.068 1 97.25 240 ALA B C 1
ATOM 4360 O O . ALA B 1 240 ? 2.434 21.203 -0.361 1 97.25 240 ALA B O 1
ATOM 4361 N N . ILE B 1 241 ? 4.082 20.781 1.107 1 98.19 241 ILE B N 1
ATOM 4362 C CA . ILE B 1 241 ? 3.168 20.359 2.166 1 98.19 241 ILE B CA 1
ATOM 4363 C C . ILE B 1 241 ? 2.334 21.562 2.623 1 98.19 241 ILE B C 1
ATOM 4365 O O . ILE B 1 241 ? 1.111 21.453 2.758 1 98.19 241 ILE B O 1
ATOM 4369 N N . VAL B 1 242 ? 2.961 22.719 2.838 1 98.38 242 VAL B N 1
ATOM 4370 C CA . VAL B 1 242 ? 2.254 23.922 3.23 1 98.38 242 VAL B CA 1
ATOM 4371 C C . VAL B 1 242 ? 1.251 24.312 2.145 1 98.38 242 VAL B C 1
ATOM 4373 O O . VAL B 1 242 ? 0.092 24.625 2.441 1 98.38 242 VAL B O 1
ATOM 4376 N N . CYS B 1 243 ? 1.692 24.219 0.921 1 98.06 243 CYS B N 1
ATOM 4377 C CA . CYS B 1 243 ? 0.85 24.578 -0.216 1 98.06 243 CYS B CA 1
ATOM 4378 C C . CYS B 1 243 ? -0.39 23.688 -0.273 1 98.06 243 CYS B C 1
ATOM 4380 O O . CYS B 1 243 ? -1.51 24.188 -0.388 1 98.06 243 CYS B O 1
ATOM 4382 N N . ALA B 1 244 ? -0.18 22.453 -0.161 1 97.31 244 ALA B N 1
ATOM 4383 C CA . ALA B 1 244 ? -1.282 21.484 -0.225 1 97.31 244 ALA B CA 1
ATOM 4384 C C . ALA B 1 244 ? -2.252 21.688 0.936 1 97.31 244 ALA B C 1
ATOM 4386 O O . ALA B 1 244 ? -3.467 21.578 0.763 1 97.31 244 ALA B O 1
ATOM 4387 N N . ALA B 1 245 ? -1.743 21.969 2.084 1 97.88 245 ALA B N 1
ATOM 4388 C CA . ALA B 1 245 ? -2.543 22.094 3.301 1 97.88 245 ALA B CA 1
ATOM 4389 C C . ALA B 1 245 ? -3.402 23.344 3.275 1 97.88 245 ALA B C 1
ATOM 4391 O O . ALA B 1 245 ? -4.512 23.359 3.812 1 97.88 245 ALA B O 1
ATOM 4392 N N . THR B 1 246 ? -2.922 24.406 2.619 1 97.31 246 THR B N 1
ATOM 4393 C CA . THR B 1 246 ? -3.537 25.719 2.795 1 97.31 246 THR B CA 1
ATOM 4394 C C . THR B 1 246 ? -4.297 26.141 1.539 1 97.31 246 THR B C 1
ATOM 4396 O O . THR B 1 246 ? -4.938 27.188 1.515 1 97.31 246 THR B O 1
ATOM 4399 N N . ASP B 1 247 ? -4.203 25.281 0.493 1 94.94 247 ASP B N 1
ATOM 4400 C CA . ASP B 1 247 ? -4.883 25.609 -0.757 1 94.94 247 ASP B CA 1
ATOM 4401 C C . ASP B 1 247 ? -6.391 25.719 -0.55 1 94.94 247 ASP B C 1
ATOM 4403 O O . ASP B 1 247 ? -7.035 24.766 -0.123 1 94.94 247 ASP B O 1
ATOM 4407 N N . PRO B 1 248 ? -6.961 26.922 -0.884 1 93.94 248 PRO B N 1
ATOM 4408 C CA . PRO B 1 248 ? -8.406 27.078 -0.693 1 93.94 248 PRO B CA 1
ATOM 4409 C C . PRO B 1 248 ? -9.227 26.391 -1.78 1 93.94 248 PRO B C 1
ATOM 4411 O O . PRO B 1 248 ? -10.445 26.25 -1.651 1 93.94 248 PRO B O 1
ATOM 4414 N N . ASN B 1 249 ? -8.57 25.984 -2.854 1 92.25 249 ASN B N 1
ATOM 4415 C CA . ASN B 1 249 ? -9.266 25.344 -3.971 1 92.25 249 ASN B CA 1
ATOM 4416 C C . ASN B 1 249 ? -9.57 23.891 -3.684 1 92.25 249 ASN B C 1
ATOM 4418 O O . ASN B 1 249 ? -8.664 23.062 -3.621 1 92.25 249 ASN B O 1
ATOM 4422 N N . TRP B 1 250 ? -10.812 23.531 -3.646 1 90.31 250 TRP B N 1
ATOM 4423 C CA . TRP B 1 250 ? -11.234 22.172 -3.303 1 90.31 250 TRP B CA 1
ATOM 4424 C C . TRP B 1 250 ? -11.008 21.234 -4.473 1 90.31 250 TRP B C 1
ATOM 4426 O O . TRP B 1 250 ? -10.953 20.016 -4.285 1 90.31 250 TRP B O 1
ATOM 4436 N N . GLU B 1 251 ? -10.805 21.734 -5.648 1 86.31 251 GLU B N 1
ATOM 4437 C CA . GLU B 1 251 ? -10.594 20.906 -6.832 1 86.31 251 GLU B CA 1
ATOM 4438 C C . GLU B 1 251 ? -9.242 20.203 -6.766 1 86.31 251 GLU B C 1
ATOM 4440 O O . GLU B 1 251 ? -9.031 19.188 -7.445 1 86.31 251 GLU B O 1
ATOM 4445 N N . THR B 1 252 ? -8.391 20.734 -5.91 1 92.38 252 THR B N 1
ATOM 4446 C CA . THR B 1 252 ? -7.059 20.141 -5.832 1 92.38 252 THR B CA 1
ATOM 4447 C C . THR B 1 252 ? -6.957 19.188 -4.645 1 92.38 252 THR B C 1
ATOM 4449 O O . THR B 1 252 ? -5.914 18.578 -4.426 1 92.38 252 THR B O 1
ATOM 4452 N N . SER B 1 253 ? -8.062 19.094 -3.852 1 93.25 253 SER B N 1
ATOM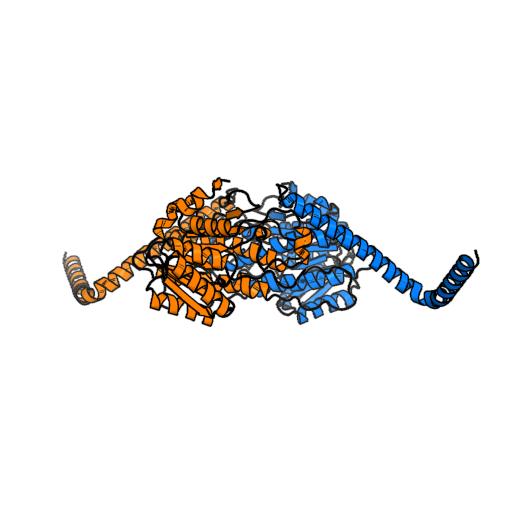 4453 C CA . SER B 1 253 ? -8.039 18.109 -2.773 1 93.25 253 SER B CA 1
ATOM 4454 C C . SER B 1 253 ? -7.938 16.688 -3.322 1 93.25 253 SER B C 1
ATOM 4456 O O . SER B 1 253 ? -8.617 16.344 -4.289 1 93.25 253 SER B O 1
ATOM 4458 N N . GLY B 1 254 ? -7.039 15.953 -2.828 1 91.75 254 GLY B N 1
ATOM 4459 C CA . GLY B 1 254 ? -6.809 14.594 -3.291 1 91.75 254 GLY B CA 1
ATOM 4460 C C . GLY B 1 254 ? -5.688 14.492 -4.309 1 91.75 254 GLY B C 1
ATOM 4461 O O . GLY B 1 254 ? -5.316 13.391 -4.723 1 91.75 254 GLY B O 1
ATOM 4462 N N . ALA B 1 255 ? -5.086 15.594 -4.676 1 90.38 255 ALA B N 1
ATOM 4463 C CA . ALA B 1 255 ? -4.043 15.617 -5.699 1 90.38 255 ALA B CA 1
ATOM 4464 C C . ALA B 1 255 ? -2.721 15.094 -5.152 1 90.38 255 ALA B C 1
ATOM 4466 O O . ALA B 1 255 ? -2.543 14.984 -3.938 1 90.38 255 ALA B O 1
ATOM 4467 N N . SER B 1 256 ? -1.917 14.742 -6.062 1 88.94 256 SER B N 1
ATOM 4468 C CA . SER B 1 256 ? -0.539 14.383 -5.746 1 88.94 256 SER B CA 1
ATOM 4469 C C . SER B 1 256 ? 0.424 15.508 -6.117 1 88.94 256 SER B C 1
ATOM 4471 O O . SER B 1 256 ? 0.404 16 -7.246 1 88.94 256 SER B O 1
ATOM 4473 N N . TYR B 1 257 ? 1.221 15.961 -5.168 1 93 257 TYR B N 1
ATOM 4474 C CA . TYR B 1 257 ? 2.291 16.922 -5.395 1 93 257 TYR B CA 1
ATOM 4475 C C . TYR B 1 257 ? 3.635 16.219 -5.555 1 93 257 TYR B C 1
ATOM 4477 O O . TYR B 1 257 ? 4.23 15.781 -4.57 1 93 257 TYR B O 1
ATOM 4485 N N . ASN B 1 258 ? 4.078 16.172 -6.77 1 86 258 ASN B N 1
ATOM 4486 C CA . ASN B 1 258 ? 5.25 15.375 -7.105 1 86 258 ASN B CA 1
ATOM 4487 C C . ASN B 1 258 ? 6.5 16.25 -7.238 1 86 258 ASN B C 1
ATOM 4489 O O . ASN B 1 258 ? 6.453 17.328 -7.828 1 86 258 ASN B O 1
ATOM 4493 N N . LEU B 1 259 ? 7.559 15.797 -6.602 1 87.62 259 LEU B N 1
ATOM 4494 C CA . LEU B 1 259 ? 8.875 16.406 -6.727 1 87.62 259 LEU B CA 1
ATOM 4495 C C . LEU B 1 259 ? 9.891 15.406 -7.273 1 87.62 259 LEU B C 1
ATOM 4497 O O . LEU B 1 259 ? 10.688 14.852 -6.516 1 87.62 259 LEU B O 1
ATOM 4501 N N . PRO B 1 260 ? 9.898 15.305 -8.57 1 75.38 260 PRO B N 1
ATOM 4502 C CA . PRO B 1 260 ? 10.711 14.25 -9.18 1 75.38 260 PRO B CA 1
ATOM 4503 C C . PRO B 1 260 ? 12.203 14.594 -9.203 1 75.38 260 PRO B C 1
ATOM 4505 O O . PRO B 1 260 ? 13.031 13.719 -9.453 1 75.38 260 PRO B O 1
ATOM 4508 N N . ASP B 1 261 ? 12.516 15.836 -9.055 1 74.44 261 ASP B N 1
ATOM 4509 C CA . ASP B 1 261 ? 13.898 16.297 -9.078 1 74.44 261 ASP B CA 1
ATOM 4510 C C . ASP B 1 261 ? 14.039 17.625 -8.336 1 74.44 261 ASP B C 1
ATOM 4512 O O . ASP B 1 261 ? 13.359 17.859 -7.332 1 74.44 261 ASP B O 1
ATOM 4516 N N . ASP B 1 262 ? 15.016 18.359 -8.805 1 78.75 262 ASP B N 1
ATOM 4517 C CA . ASP B 1 262 ? 15.227 19.656 -8.141 1 78.75 262 ASP B CA 1
ATOM 4518 C C . ASP B 1 262 ? 14.422 20.75 -8.82 1 78.75 262 ASP B C 1
ATOM 4520 O O . ASP B 1 262 ? 14.602 21.938 -8.516 1 78.75 262 ASP B O 1
ATOM 4524 N N . GLY B 1 263 ? 13.516 20.328 -9.75 1 82.31 263 GLY B N 1
ATOM 4525 C CA . GLY B 1 263 ? 12.648 21.297 -10.414 1 82.31 263 GLY B CA 1
ATOM 4526 C C . GLY B 1 263 ? 11.406 21.641 -9.602 1 82.31 263 GLY B C 1
ATOM 4527 O O . GLY B 1 263 ? 11.32 21.297 -8.422 1 82.31 263 GLY B O 1
ATOM 4528 N N . PRO B 1 264 ? 10.539 22.406 -10.203 1 88.75 264 PRO B N 1
ATOM 4529 C CA . PRO B 1 264 ? 9.32 22.828 -9.5 1 88.75 264 PRO B CA 1
ATOM 4530 C C . PRO B 1 264 ? 8.406 21.656 -9.148 1 88.75 264 PRO B C 1
ATOM 4532 O O . PRO B 1 264 ? 8.586 20.547 -9.672 1 88.75 264 PRO B O 1
ATOM 4535 N N . VAL B 1 265 ? 7.566 21.891 -8.219 1 91.88 265 VAL B N 1
ATOM 4536 C CA . VAL B 1 265 ? 6.578 20.891 -7.832 1 91.88 265 VAL B CA 1
ATOM 4537 C C . VAL B 1 265 ? 5.586 20.672 -8.969 1 91.88 265 VAL B C 1
ATOM 4539 O O . VAL B 1 265 ? 5.137 21.641 -9.602 1 91.88 265 VAL B O 1
ATOM 4542 N N . MET B 1 266 ? 5.293 19.453 -9.211 1 88.38 266 MET B N 1
ATOM 4543 C CA . MET B 1 266 ? 4.289 19.109 -10.211 1 88.38 266 MET B CA 1
ATOM 4544 C C . MET B 1 266 ? 3.057 18.5 -9.555 1 88.38 266 MET B C 1
ATOM 4546 O O . MET B 1 266 ? 3.119 17.406 -9 1 88.38 266 MET B O 1
ATOM 4550 N N . ARG B 1 267 ? 2.01 19.172 -9.656 1 91.25 267 ARG B N 1
ATOM 4551 C CA . ARG B 1 267 ? 0.771 18.656 -9.078 1 91.25 267 ARG B CA 1
ATOM 4552 C C . ARG B 1 267 ? -0.023 17.859 -10.109 1 91.25 267 ARG B C 1
ATOM 4554 O O . ARG B 1 267 ? -0.264 18.344 -11.219 1 91.25 267 ARG B O 1
ATOM 4561 N N . THR B 1 268 ? -0.345 16.672 -9.781 1 84.94 268 THR B N 1
ATOM 4562 C CA . THR B 1 268 ? -1.204 15.836 -10.609 1 84.94 268 THR B CA 1
ATOM 4563 C C . THR B 1 268 ? -2.566 15.641 -9.945 1 84.94 268 THR B C 1
ATOM 4565 O O . THR B 1 268 ? -2.645 15.211 -8.789 1 84.94 268 THR B O 1
ATOM 4568 N N . GLU B 1 269 ? -3.531 15.945 -10.688 1 78.94 269 GLU B N 1
ATOM 4569 C CA . GLU B 1 269 ? -4.879 15.836 -10.141 1 78.94 269 GLU B CA 1
ATOM 4570 C C . GLU B 1 269 ? -5.312 14.383 -10.023 1 78.94 269 GLU B C 1
ATOM 4572 O O . GLU B 1 269 ? -4.738 13.5 -10.672 1 78.94 269 GLU B O 1
ATOM 4577 N N . ARG B 1 270 ? -6.164 14.203 -9.133 1 69.31 270 ARG B N 1
ATOM 4578 C CA . ARG B 1 270 ? -6.691 12.859 -8.93 1 69.31 270 ARG B CA 1
ATOM 4579 C C . ARG B 1 270 ? -7.34 12.328 -10.203 1 69.31 270 ARG B C 1
ATOM 4581 O O . ARG B 1 270 ? -8.055 13.055 -10.898 1 69.31 270 ARG B O 1
ATOM 4588 N N . HIS B 1 271 ? -6.668 11.148 -10.695 1 55.16 271 HIS B N 1
ATOM 4589 C CA . HIS B 1 271 ? -7.273 10.555 -11.883 1 55.16 271 HIS B CA 1
ATOM 4590 C C . HIS B 1 271 ? -8.539 9.781 -11.531 1 55.16 271 HIS B C 1
ATOM 4592 O O . HIS B 1 271 ? -8.5 8.883 -10.695 1 55.16 271 HIS B O 1
ATOM 4598 N N . GLU B 1 272 ? -9.633 10.367 -11.586 1 52.16 272 GLU B N 1
ATOM 4599 C CA . GLU B 1 272 ? -10.852 9.57 -11.469 1 52.16 272 GLU B CA 1
ATOM 4600 C C . GLU B 1 272 ? -11.109 8.766 -12.742 1 52.16 272 GLU B C 1
ATOM 4602 O O . GLU B 1 272 ? -11.016 9.297 -13.844 1 52.16 272 GLU B O 1
ATOM 4607 N N . LEU B 1 273 ? -10.844 7.477 -12.625 1 49.09 273 LEU B N 1
ATOM 4608 C CA . LEU B 1 273 ? -11.227 6.699 -13.797 1 49.09 273 LEU B CA 1
ATOM 4609 C C . LEU B 1 273 ? -12.648 7.043 -14.234 1 49.09 273 LEU B C 1
ATOM 4611 O O . LEU B 1 273 ? -13.602 6.879 -13.469 1 49.09 273 LEU B O 1
ATOM 4615 N N . SER B 1 274 ? -12.711 7.977 -15.094 1 47.84 274 SER B N 1
ATOM 4616 C CA . SER B 1 274 ? -13.992 8.453 -15.602 1 47.84 274 SER B CA 1
ATOM 4617 C C . SER B 1 274 ? -14.484 7.586 -16.766 1 47.84 274 SER B C 1
ATOM 4619 O O . SER B 1 274 ? -15.062 8.094 -17.719 1 47.84 274 SER B O 1
ATOM 4621 N N . VAL B 1 275 ? -13.984 6.367 -16.734 1 49.22 275 VAL B N 1
ATOM 4622 C CA . VAL B 1 275 ? -14.5 5.645 -17.891 1 49.22 275 VAL B CA 1
ATOM 4623 C C . VAL B 1 275 ? -15.43 4.523 -17.422 1 49.22 275 VAL B C 1
ATOM 4625 O O . VAL B 1 275 ? -15.172 3.869 -16.406 1 49.22 275 VAL B O 1
ATOM 4628 N N . GLY B 1 276 ? -16.562 4.457 -18.141 1 51.47 276 GLY B N 1
ATOM 4629 C CA . GLY B 1 276 ? -17.516 3.355 -18.078 1 51.47 276 GLY B CA 1
ATOM 4630 C C . GLY B 1 276 ? -18.172 3.205 -16.719 1 51.47 276 GLY B C 1
ATOM 4631 O O . GLY B 1 276 ? -18.734 4.16 -16.203 1 51.47 276 GLY B O 1
ATOM 4632 N N . VAL B 1 277 ? -18.062 2.123 -16.188 1 55.88 277 VAL B N 1
ATOM 4633 C CA . VAL B 1 277 ? -18.734 1.686 -14.969 1 55.88 277 VAL B CA 1
ATOM 4634 C C . VAL B 1 277 ? -18.141 2.406 -13.758 1 55.88 277 VAL B C 1
ATOM 4636 O O . VAL B 1 277 ? -18.844 2.686 -12.789 1 55.88 277 VAL B O 1
ATOM 4639 N N . TYR B 1 278 ? -16.969 2.977 -13.961 1 60.47 278 TYR B N 1
ATOM 4640 C CA . TYR B 1 278 ? -16.312 3.635 -12.836 1 60.47 278 TYR B CA 1
ATOM 4641 C C . TYR B 1 278 ? -16.891 5.02 -12.594 1 60.47 278 TYR B C 1
ATOM 4643 O O . TYR B 1 278 ? -17.016 5.453 -11.445 1 60.47 278 TYR B O 1
ATOM 4651 N N . LYS B 1 279 ? -17.188 5.527 -13.703 1 59.97 279 LYS B N 1
ATOM 4652 C CA . LYS B 1 279 ? -17.812 6.84 -13.562 1 59.97 279 LYS B CA 1
ATOM 4653 C C . LYS B 1 279 ? -19.141 6.734 -12.812 1 59.97 279 LYS B C 1
ATOM 4655 O O . LYS B 1 279 ? -19.422 7.527 -11.914 1 59.97 279 LYS B O 1
ATOM 4660 N N . ILE B 1 280 ? -19.859 5.734 -13.188 1 58.09 280 ILE B N 1
ATOM 4661 C CA . ILE B 1 280 ? -21.172 5.547 -12.586 1 58.09 280 ILE B CA 1
ATOM 4662 C C . ILE B 1 280 ? -21.016 5.254 -11.094 1 58.09 280 ILE B C 1
ATOM 4664 O O . ILE B 1 280 ? -21.719 5.844 -10.266 1 58.09 280 ILE B O 1
ATOM 4668 N N . LEU B 1 281 ? -20.125 4.516 -10.828 1 60.84 281 LEU B N 1
ATOM 4669 C CA . LEU B 1 281 ? -19.953 4.102 -9.445 1 60.84 281 LEU B CA 1
ATOM 4670 C C . LEU B 1 281 ? -19.438 5.258 -8.594 1 60.84 281 LEU B C 1
ATOM 4672 O O . LEU B 1 281 ? -19.891 5.465 -7.469 1 60.84 281 LEU B O 1
ATOM 4676 N N . THR B 1 282 ? -18.469 5.898 -9.211 1 62.09 282 THR B N 1
ATOM 4677 C CA . THR B 1 282 ? -17.922 7.035 -8.484 1 62.09 282 THR B CA 1
ATOM 4678 C C . THR B 1 282 ? -19 8.078 -8.203 1 62.09 282 THR B C 1
ATOM 4680 O O . THR B 1 282 ? -19.047 8.648 -7.113 1 62.09 282 THR B O 1
ATOM 4683 N N . GLU B 1 283 ? -19.797 8.227 -9.164 1 61.66 283 GLU B N 1
ATOM 4684 C CA . GLU B 1 283 ? -20.875 9.195 -9 1 61.66 283 GLU B CA 1
ATOM 4685 C C . GLU B 1 283 ? -21.859 8.758 -7.914 1 61.66 283 GLU B C 1
ATOM 4687 O O . GLU B 1 283 ? -22.312 9.578 -7.117 1 61.66 283 GLU B O 1
ATOM 4692 N N . ARG B 1 284 ? -22.188 7.5 -7.918 1 62.03 284 ARG B N 1
ATOM 4693 C CA . ARG B 1 284 ? -23.109 6.969 -6.922 1 62.03 284 ARG B CA 1
ATOM 4694 C C . ARG B 1 284 ? -22.531 7.086 -5.516 1 62.03 284 ARG B C 1
ATOM 4696 O O . ARG B 1 284 ? -23.219 7.484 -4.582 1 62.03 284 ARG B O 1
ATOM 4703 N N . ILE B 1 285 ? -21.297 6.812 -5.473 1 62.47 285 ILE B N 1
ATOM 4704 C CA . ILE B 1 285 ? -20.641 6.855 -4.172 1 62.47 285 ILE B CA 1
ATOM 4705 C C . ILE B 1 285 ? -20.562 8.297 -3.682 1 62.47 285 ILE B C 1
ATOM 4707 O O . ILE B 1 285 ? -20.859 8.586 -2.518 1 62.47 285 ILE B O 1
ATOM 4711 N N . ASN B 1 286 ? -20.172 9.094 -4.582 1 62.59 286 ASN B N 1
ATOM 4712 C CA . ASN B 1 286 ? -20.078 10.508 -4.215 1 62.59 286 ASN B CA 1
ATOM 4713 C C . ASN B 1 286 ? -21.422 11.055 -3.754 1 62.59 286 ASN B C 1
ATOM 4715 O O . ASN B 1 286 ? -21.5 11.844 -2.814 1 62.59 286 ASN B O 1
ATOM 4719 N N . THR B 1 287 ? -22.438 10.578 -4.414 1 60.19 287 THR B N 1
ATOM 4720 C CA . THR B 1 287 ? -23.781 10.992 -4.023 1 60.19 287 THR B CA 1
ATOM 4721 C C . THR B 1 287 ? -24.125 10.484 -2.627 1 60.19 287 THR B C 1
ATOM 4723 O O . THR B 1 287 ? -24.672 11.227 -1.808 1 60.19 287 THR B O 1
ATOM 4726 N N . LEU B 1 288 ? -23.797 9.312 -2.367 1 60.94 288 LEU B N 1
ATOM 4727 C CA . LEU B 1 288 ? -24.078 8.711 -1.067 1 60.94 288 LEU B CA 1
ATOM 4728 C C . LEU B 1 288 ? -23.312 9.438 0.039 1 60.94 288 LEU B C 1
ATOM 4730 O O . LEU B 1 288 ? -23.875 9.703 1.107 1 60.94 288 LEU B O 1
ATOM 4734 N N . ILE B 1 289 ? -22.109 9.711 -0.256 1 62.47 289 ILE B N 1
ATOM 4735 C CA . ILE B 1 289 ? -21.281 10.414 0.724 1 62.47 289 ILE B CA 1
ATOM 4736 C C . ILE B 1 289 ? -21.875 11.797 0.996 1 62.47 289 ILE B C 1
ATOM 4738 O O . ILE B 1 289 ? -21.953 12.227 2.148 1 62.47 289 ILE B O 1
ATOM 4742 N N . LYS B 1 290 ? -22.312 12.43 -0.04 1 62.22 290 LYS B N 1
ATOM 4743 C CA . LYS B 1 290 ? -22.906 13.758 0.113 1 62.22 290 LYS B CA 1
ATOM 4744 C C . LYS B 1 290 ? -24.188 13.703 0.932 1 62.22 290 LYS B C 1
ATOM 4746 O O . LYS B 1 290 ? -24.422 14.547 1.799 1 62.22 290 LYS B O 1
ATOM 4751 N N . VAL B 1 291 ? -24.891 12.688 0.616 1 59.31 291 VAL B N 1
ATOM 4752 C CA . VAL B 1 291 ? -26.156 12.531 1.33 1 59.31 291 VAL B CA 1
ATOM 4753 C C . VAL B 1 291 ? -25.891 12.25 2.807 1 59.31 291 VAL B C 1
ATOM 4755 O O . VAL B 1 291 ? -26.5 12.867 3.684 1 59.31 291 VAL B O 1
ATOM 4758 N N . GLU B 1 292 ? -24.984 11.43 3.035 1 59.84 292 GLU B N 1
ATOM 4759 C CA . GLU B 1 292 ? -24.656 11.07 4.414 1 59.84 292 GLU B CA 1
ATOM 4760 C C . GLU B 1 292 ? -24.078 12.266 5.168 1 59.84 292 GLU B C 1
ATOM 4762 O O . GLU B 1 292 ? -24.438 12.5 6.324 1 59.84 292 GLU B O 1
ATOM 4767 N N . THR B 1 293 ? -23.25 12.914 4.461 1 59.94 293 THR B N 1
ATOM 4768 C CA . THR B 1 293 ? -22.609 14.062 5.082 1 59.94 293 THR B CA 1
ATOM 4769 C C . THR B 1 293 ? -23.625 15.164 5.355 1 59.94 293 THR B C 1
ATOM 4771 O O . THR B 1 293 ? -23.578 15.82 6.402 1 59.94 293 THR B O 1
ATOM 4774 N N . THR B 1 294 ? -24.469 15.289 4.387 1 56.12 294 THR B N 1
ATOM 4775 C CA . THR B 1 294 ? -25.531 16.266 4.578 1 56.12 294 THR B CA 1
ATOM 4776 C C . THR B 1 294 ? -26.422 15.891 5.758 1 56.12 294 THR B C 1
ATOM 4778 O O . THR B 1 294 ? -26.75 16.734 6.594 1 56.12 294 THR B O 1
ATOM 4781 N N . ILE B 1 295 ? -26.688 14.656 5.805 1 53.03 295 ILE B N 1
ATOM 4782 C CA . ILE B 1 295 ? -27.516 14.172 6.902 1 53.03 295 ILE B CA 1
ATOM 4783 C C . ILE B 1 295 ? -26.781 14.383 8.227 1 53.03 295 ILE B C 1
ATOM 4785 O O . ILE B 1 295 ? -27.359 14.898 9.188 1 53.03 295 ILE B O 1
ATOM 4789 N N . ASN B 1 296 ? -25.578 14.094 8.133 1 55.03 296 ASN B N 1
ATOM 4790 C CA . ASN B 1 296 ? -24.812 14.195 9.367 1 55.03 296 ASN B CA 1
ATOM 4791 C C . ASN B 1 296 ? -24.562 15.656 9.758 1 55.03 296 ASN B C 1
ATOM 4793 O O . ASN B 1 296 ? -24.562 15.992 10.938 1 55.03 296 ASN B O 1
ATOM 4797 N N . ARG B 1 297 ? -24.344 16.469 8.758 1 55.28 297 ARG B N 1
ATOM 4798 C CA . ARG B 1 297 ? -24.219 17.891 9.016 1 55.28 297 ARG B CA 1
ATOM 4799 C C . ARG B 1 297 ? -25.469 18.453 9.68 1 55.28 297 ARG B C 1
ATOM 4801 O O . ARG B 1 297 ? -25.391 19.203 10.648 1 55.28 297 ARG B O 1
ATOM 4808 N N . TYR B 1 298 ? -26.516 17.953 9.109 1 51.44 298 TYR B N 1
ATOM 4809 C CA . TYR B 1 298 ? -27.766 18.422 9.688 1 51.44 298 TYR B CA 1
ATOM 4810 C C . TYR B 1 298 ? -27.969 17.859 11.086 1 51.44 298 TYR B C 1
ATOM 4812 O O . TYR B 1 298 ? -28.406 18.562 11.992 1 51.44 298 TYR B O 1
ATOM 4820 N N . MET B 1 299 ? -27.547 16.703 11.227 1 49.84 299 MET B N 1
ATOM 4821 C CA . MET B 1 299 ? -27.672 16.078 12.539 1 49.84 299 MET B CA 1
ATOM 4822 C C . MET B 1 299 ? -26.734 16.75 13.539 1 49.84 299 MET B C 1
ATOM 4824 O O . MET B 1 299 ? -27.094 16.953 14.703 1 49.84 299 MET B O 1
ATOM 4828 N N . ASN B 1 300 ? -25.594 17.062 13.094 1 52.19 300 ASN B N 1
ATOM 4829 C CA . ASN B 1 300 ? -24.641 17.75 13.953 1 52.19 300 ASN B CA 1
ATOM 4830 C C . ASN B 1 300 ? -25.141 19.156 14.312 1 52.19 300 ASN B C 1
ATOM 4832 O O . ASN B 1 300 ? -24.969 19.594 15.453 1 52.19 300 ASN B O 1
ATOM 4836 N N . ILE B 1 301 ? -25.656 19.812 13.367 1 49.84 301 ILE B N 1
ATOM 4837 C CA . ILE B 1 301 ? -26.234 21.141 13.617 1 49.84 301 ILE B CA 1
ATOM 4838 C C . ILE B 1 301 ? -27.375 21.016 14.633 1 49.84 301 ILE B C 1
ATOM 4840 O O . ILE B 1 301 ? -27.438 21.797 15.586 1 49.84 301 ILE B O 1
ATOM 4844 N N . VAL B 1 302 ? -28.156 20.031 14.422 1 47.06 302 VAL B N 1
ATOM 4845 C CA . VAL B 1 302 ? -29.281 19.812 15.328 1 47.06 302 VAL B CA 1
ATOM 4846 C C . VAL B 1 302 ? -28.75 19.484 16.734 1 47.06 302 VAL B C 1
ATOM 4848 O O . VAL B 1 302 ? -29.25 20.016 17.719 1 47.06 302 VAL B O 1
ATOM 4851 N N . SER B 1 303 ? -27.797 18.656 16.672 1 46.72 303 SER B N 1
ATOM 4852 C CA . SER B 1 303 ? -27.188 18.297 17.953 1 46.72 303 SER B CA 1
ATOM 4853 C C . SER B 1 303 ? -26.562 19.5 18.625 1 46.72 303 SER B C 1
ATOM 4855 O O . SER B 1 303 ? -26.719 19.703 19.828 1 46.72 303 SER B O 1
ATOM 4857 N N . ASP B 1 304 ? -25.844 20.25 17.859 1 53 304 ASP B N 1
ATOM 4858 C CA . ASP B 1 304 ? -25.234 21.469 18.391 1 53 304 ASP B CA 1
ATOM 4859 C C . ASP B 1 304 ? -26.312 22.453 18.859 1 53 304 ASP B C 1
ATOM 4861 O O . ASP B 1 304 ? -26.156 23.078 19.922 1 53 304 ASP B O 1
ATOM 4865 N N . LEU B 1 305 ? -27.328 22.547 18.094 1 48.41 305 LEU B N 1
ATOM 4866 C CA . LEU B 1 305 ? -28.438 23.406 18.453 1 48.41 305 LEU B CA 1
ATOM 4867 C C . LEU B 1 305 ? -29.172 22.875 19.688 1 48.41 305 LEU B C 1
ATOM 4869 O O . LEU B 1 305 ? -29.562 23.641 20.562 1 48.41 305 LEU B O 1
ATOM 4873 N N . PHE B 1 306 ? -29.328 21.594 19.656 1 44.94 306 PHE B N 1
ATOM 4874 C CA . PHE B 1 306 ? -29.953 20.969 20.797 1 44.94 306 PHE B CA 1
ATOM 4875 C C . PHE B 1 306 ? -29.125 21.172 22.062 1 44.94 306 PHE B C 1
ATOM 4877 O O . PHE B 1 306 ? -29.672 21.453 23.141 1 44.94 306 PHE B O 1
ATOM 4884 N N . MET B 1 307 ? -27.906 20.969 21.844 1 47.62 307 MET B N 1
ATOM 4885 C CA . MET B 1 307 ? -27.016 21.172 22.984 1 47.62 307 MET B CA 1
ATOM 4886 C C . MET B 1 307 ? -27.031 22.625 23.438 1 47.62 307 MET B C 1
ATOM 4888 O O . MET B 1 307 ? -26.922 22.906 24.625 1 47.62 307 MET B O 1
ATOM 4892 N N . LEU B 1 308 ? -27.141 23.469 22.5 1 46.78 308 LEU B N 1
ATOM 4893 C CA . LEU B 1 308 ? -27.281 24.875 22.828 1 46.78 308 LEU B CA 1
ATOM 4894 C C . LEU B 1 308 ? -28.656 25.172 23.406 1 46.78 308 LEU B C 1
ATOM 4896 O O . LEU B 1 308 ? -28.781 25.984 24.328 1 46.78 308 LEU B O 1
ATOM 4900 N N . ALA B 1 309 ? -29.672 24.5 22.75 1 44.84 309 ALA B N 1
ATOM 4901 C CA . ALA B 1 309 ? -31.062 24.781 23.141 1 44.84 309 ALA B CA 1
ATOM 4902 C C . ALA B 1 309 ? -31.484 23.906 24.328 1 44.84 309 ALA B C 1
ATOM 4904 O O . ALA B 1 309 ? -32.438 24.234 25.047 1 44.84 309 ALA B O 1
ATOM 4905 N N . ALA B 1 310 ? -30.906 22.719 24.453 1 42.09 310 ALA B N 1
ATOM 4906 C CA . ALA B 1 310 ? -31.266 21.75 25.484 1 42.09 310 ALA B CA 1
ATOM 4907 C C . ALA B 1 310 ? -31.375 22.422 26.859 1 42.09 310 ALA B C 1
ATOM 4909 O O . ALA B 1 310 ? -32.312 22.172 27.594 1 42.09 310 ALA B O 1
ATOM 4910 N N . PRO B 1 311 ? -30.469 23.219 27.172 1 43.09 311 PRO B N 1
ATOM 4911 C CA . PRO B 1 311 ? -30.812 23.859 28.438 1 43.09 311 PRO B CA 1
ATOM 4912 C C . PRO B 1 311 ? -32.156 24.594 28.375 1 43.09 311 PRO B C 1
ATOM 4914 O O . PRO B 1 311 ? -32.844 24.688 29.391 1 43.09 311 PRO B O 1
ATOM 4917 N N . HIS B 1 312 ? -32.406 25.141 27.266 1 40.81 312 HIS B N 1
ATOM 4918 C CA . HIS B 1 312 ? -33.625 25.922 27.125 1 40.81 312 HIS B CA 1
ATOM 4919 C C . HIS B 1 312 ? -34.812 25.062 26.641 1 40.81 312 HIS B C 1
ATOM 4921 O O . HIS B 1 312 ? -35.938 25.516 26.641 1 40.81 312 HIS B O 1
ATOM 4927 N N . LEU B 1 313 ? -34.562 23.922 26 1 37.56 313 LEU B N 1
ATOM 4928 C CA . LEU B 1 313 ? -35.594 23.016 25.484 1 37.56 313 LEU B CA 1
ATOM 4929 C C . LEU B 1 313 ? -36.25 22.266 26.641 1 37.56 313 LEU B C 1
ATOM 4931 O O . LEU B 1 313 ? -37.219 21.516 26.422 1 37.56 313 LEU B O 1
ATOM 4935 N N . THR B 1 314 ? -35.75 22.297 27.781 1 36.44 314 THR B N 1
ATOM 4936 C CA . THR B 1 314 ? -36.531 21.812 28.922 1 36.44 314 THR B CA 1
ATOM 4937 C C . THR B 1 314 ? -37.938 22.422 28.906 1 36.44 314 THR B C 1
ATOM 4939 O O . THR B 1 314 ? -38.906 21.734 29.219 1 36.44 314 THR B O 1
ATOM 4942 N N . ILE B 1 315 ? -37.969 23.703 28.453 1 37.72 315 ILE B N 1
ATOM 4943 C CA . ILE B 1 315 ? -39.281 24.375 28.5 1 37.72 315 ILE B CA 1
ATOM 4944 C C . ILE B 1 315 ? -40.125 23.922 27.312 1 37.72 315 ILE B C 1
ATOM 4946 O O . ILE B 1 315 ? -41.312 23.641 27.469 1 37.72 315 ILE B O 1
ATOM 4950 N N . VAL B 1 316 ? -39.5 23.703 26.141 1 39.09 316 VAL B N 1
ATOM 4951 C CA . VAL B 1 316 ? -40.25 23.391 24.938 1 39.09 316 VAL B CA 1
ATOM 4952 C C . VAL B 1 316 ? -40.719 21.938 24.953 1 39.09 316 VAL B C 1
ATOM 4954 O O . VAL B 1 316 ? -41.781 21.609 24.391 1 39.09 316 VAL B O 1
ATOM 4957 N N . ALA B 1 317 ? -40.062 21.047 25.609 1 39.12 317 ALA B N 1
ATOM 4958 C CA . ALA B 1 317 ? -40.5 19.656 25.781 1 39.12 317 ALA B CA 1
ATOM 4959 C C . ALA B 1 317 ? -41.781 19.578 26.562 1 39.12 317 ALA B C 1
ATOM 4961 O O . ALA B 1 317 ? -42.594 18.672 26.328 1 39.12 317 ALA B O 1
ATOM 4962 N N . PHE B 1 318 ? -41.938 20.531 27.406 1 41.72 318 PHE B N 1
ATOM 4963 C CA . PHE B 1 318 ? -43.156 20.578 28.188 1 41.72 318 PHE B CA 1
ATOM 4964 C C . PHE B 1 318 ? -44.312 21.172 27.375 1 41.72 318 PHE B C 1
ATOM 4966 O O . PHE B 1 318 ? -45.438 20.75 27.484 1 41.72 318 PHE B O 1
ATOM 4973 N N . VAL B 1 319 ? -43.906 22.141 26.469 1 42.25 319 VAL B N 1
ATOM 4974 C CA . VAL B 1 319 ? -44.969 22.922 25.828 1 42.25 319 VAL B CA 1
ATOM 4975 C C . VAL B 1 319 ? -45.469 22.188 24.594 1 42.25 319 VAL B C 1
ATOM 4977 O O . VAL B 1 319 ? -46.688 22.219 24.297 1 42.25 319 VAL B O 1
ATOM 4980 N N . LEU B 1 320 ? -44.562 21.406 23.984 1 40.28 320 LEU B N 1
ATOM 4981 C CA . LEU B 1 320 ? -44.969 20.797 22.703 1 40.28 320 LEU B CA 1
ATOM 4982 C C . LEU B 1 320 ? -45.969 19.688 22.922 1 40.28 320 LEU B C 1
ATOM 4984 O O . LEU B 1 320 ? -46.969 19.609 22.203 1 40.28 320 LEU B O 1
ATOM 4988 N N . PRO B 1 321 ? -45.688 18.812 23.906 1 44.97 321 PRO B N 1
ATOM 4989 C CA . PRO B 1 321 ? -46.75 17.844 24.094 1 44.97 321 PRO B CA 1
ATOM 4990 C C . PRO B 1 321 ? -48.094 18.5 24.422 1 44.97 321 PRO B C 1
ATOM 4992 O O . PRO B 1 321 ? -49.156 18.031 23.953 1 44.97 321 PRO B O 1
ATOM 4995 N N . ILE B 1 322 ? -48.062 19.641 25.078 1 49.5 322 ILE B N 1
ATOM 4996 C CA . ILE B 1 322 ? -49.25 20.359 25.453 1 49.5 322 ILE B CA 1
ATOM 4997 C C . ILE B 1 322 ? -49.906 20.953 24.203 1 49.5 322 ILE B C 1
ATOM 4999 O O . ILE B 1 322 ? -51.125 20.859 24.031 1 49.5 322 ILE B O 1
ATOM 5003 N N . LEU B 1 323 ? -49.031 21.469 23.297 1 45.31 323 LEU B N 1
ATOM 5004 C CA . LEU B 1 323 ? -49.562 22.062 22.078 1 45.31 323 LEU B CA 1
ATOM 5005 C C . LEU B 1 323 ? -50.125 20.984 21.156 1 45.31 323 LEU B C 1
ATOM 5007 O O . LEU B 1 323 ? -51.188 21.141 20.562 1 45.31 323 LEU B O 1
ATOM 5011 N N . ALA B 1 324 ? -49.438 19.875 21.094 1 45.91 324 ALA B N 1
ATOM 5012 C CA . ALA B 1 324 ? -49.906 18.75 20.266 1 45.91 324 ALA B CA 1
ATOM 5013 C C . ALA B 1 324 ? -51.188 18.172 20.812 1 45.91 324 ALA B C 1
ATOM 5015 O O . ALA B 1 324 ? -52.125 17.875 20.047 1 45.91 324 ALA B O 1
ATOM 5016 N N . TYR B 1 325 ? -51.219 17.984 22.141 1 50 325 TYR B N 1
ATOM 5017 C CA . TYR B 1 325 ? -52.438 17.578 22.781 1 50 325 TYR B CA 1
ATOM 5018 C C . TYR B 1 325 ? -53.562 18.562 22.5 1 50 325 TYR B C 1
ATOM 5020 O O . TYR B 1 325 ? -54.688 18.172 22.172 1 50 325 TYR B O 1
ATOM 5028 N N . TRP B 1 326 ? -53.219 19.875 22.484 1 52.69 326 TRP B N 1
ATOM 5029 C CA . TRP B 1 326 ? -54.188 20.953 22.234 1 52.69 326 TRP B CA 1
ATOM 5030 C C . TRP B 1 326 ? -54.656 20.922 20.781 1 52.69 326 TRP B C 1
ATOM 5032 O O . TRP B 1 326 ? -55.844 21.016 20.516 1 52.69 326 TRP B O 1
ATOM 5042 N N . LEU B 1 327 ? -53.781 20.656 19.859 1 49.25 327 LEU B N 1
ATOM 5043 C CA . LEU B 1 327 ? -54.125 20.594 18.453 1 49.25 327 LEU B CA 1
ATOM 5044 C C . LEU B 1 327 ? -54.969 19.344 18.141 1 49.25 327 LEU B C 1
ATOM 5046 O O . LEU B 1 327 ? -55.938 19.406 17.391 1 49.25 327 LEU B O 1
ATOM 5050 N N . PHE B 1 328 ? -54.594 18.203 18.703 1 48.19 328 PHE B N 1
ATOM 5051 C CA . PHE B 1 328 ? -55.344 16.953 18.562 1 48.19 328 PHE B CA 1
ATOM 5052 C C . PHE B 1 328 ? -56.781 17.094 19.062 1 48.19 328 PHE B C 1
ATOM 5054 O O . PHE B 1 328 ? -57.719 16.688 18.406 1 48.19 328 PHE B O 1
ATOM 5061 N N . THR B 1 329 ? -56.938 17.688 20.219 1 53 329 THR B N 1
ATOM 5062 C CA . THR B 1 329 ? -58.281 17.859 20.781 1 53 329 THR B CA 1
ATOM 5063 C C . THR B 1 329 ? -59.125 18.812 19.922 1 53 329 THR B C 1
ATOM 5065 O O . THR B 1 329 ? -60.312 18.625 19.812 1 53 329 THR B O 1
ATOM 5068 N N . ARG B 1 330 ? -58.469 19.75 19.25 1 53.19 330 ARG B N 1
ATOM 5069 C CA . ARG B 1 330 ? -59.188 20.672 18.359 1 53.19 330 ARG B CA 1
ATOM 5070 C C . ARG B 1 330 ? -59.656 19.969 17.094 1 53.19 330 ARG B C 1
ATOM 5072 O O . ARG B 1 330 ? -60.75 20.203 16.594 1 53.19 330 ARG B O 1
ATOM 5079 N N . TRP B 1 331 ? -58.781 19.047 16.547 1 52.31 331 TRP B N 1
ATOM 5080 C CA . TRP B 1 331 ? -59.094 18.266 15.352 1 52.31 331 TRP B CA 1
ATOM 5081 C C . TRP B 1 331 ? -60.219 17.266 15.625 1 52.31 331 TRP B C 1
ATOM 5083 O O . TRP B 1 331 ? -61.156 17.125 14.82 1 52.31 331 TRP B O 1
ATOM 5093 N N . MET B 1 332 ? -60.25 16.594 16.688 1 51.91 332 MET B N 1
ATOM 5094 C CA . MET B 1 332 ? -61.312 15.648 17.016 1 51.91 332 MET B CA 1
ATOM 5095 C C . MET B 1 332 ? -62.656 16.359 17.156 1 51.91 332 MET B C 1
ATOM 5097 O O . MET B 1 332 ? -63.688 15.797 16.812 1 51.91 332 MET B O 1
ATOM 5101 N N . ASN B 1 333 ? -62.719 17.547 17.688 1 54.03 333 ASN B N 1
ATOM 5102 C CA . ASN B 1 333 ? -63.969 18.266 17.906 1 54.03 333 ASN B CA 1
ATOM 5103 C C . ASN B 1 333 ? -64.375 19.031 16.672 1 54.03 333 ASN B C 1
ATOM 5105 O O . ASN B 1 333 ? -65.438 19.703 16.688 1 54.03 333 ASN B O 1
ATOM 5109 N N . SER B 1 334 ? -63.625 19.062 15.594 1 43.22 334 SER B N 1
ATOM 5110 C CA . SER B 1 334 ? -64.188 19.641 14.367 1 43.22 334 SER B CA 1
ATOM 5111 C C . SER B 1 334 ? -64.75 18.562 13.469 1 43.22 334 SER B C 1
ATOM 5113 O O . SER B 1 334 ? -64.312 17.422 13.438 1 43.22 334 SER B O 1
#

Foldseek 3Di:
DDFAFLVRLCVQLLVLALAEEEEEPCLFFLNLLLLLSSLLNHHEYQYEYQPQVSVVVSQVSSCVNRVVRHYHYDYDYADLLDLVRLVVSLVVRCVVSVAHAEYEHEFAALDDKAPDDPDDDPDDDDDDDLVRCSRLAVSVVSRVVVQVVRLLVDPPRDQHEYEYEAAPLLVVPDGTRNSNSVSRVVSLVVQQVCQLLCVLSNYFYEYEHAYDAPTPRDDPVCCVVCPPFAHAYSNLSSSNRSNRRRPPDSQLRSWYFYHHHPGTTDIGGDDQPCDDPSVVVVVVVSVVSNVVSVVVVVVVVVVVVCVVCVVVCVVVVVVVVVVVVVVVVVVVVD/DDFAFLVRLCVQLLVLALAEEEEEPCLDFLNLLLLLSSLLNHHEYQYEYQPQVSVVVSQVSSCVNRVVRHYHYDYDYADLLDLVRLVVSLVVRCVVSVAHAEYEHEFAALDDKAPDDPDDDPDDDDDDDLVRCSRLAVSVVSRVVVQVVRLLVDPPRDQHEYEYEAAPLLVVPDGTRNSNSVSRVVSLVVQQVCQLLCVLSNYFYEYEHAYDAPTPRDDPVCCVVCPPFAHAYSNLSSSNRSSRRRPPDSQLRSWYFYHHHPGTTDIGGDDQPCDDPSVVVVVVVSVVSNVVSVVVVVVVVVVVVCVVCVVVCVVVVVVVVVVVVVVVVVVVVD

Radius of gyration: 28.59 Å; Cα contacts (8 Å, |Δi|>4): 1417; chains: 2; bounding box: 128×74×55 Å

pLDDT: mean 81.75, std 19.41, range [36.31, 98.88]

Secondary structure (DSSP, 8-state):
-EEE-GGGGGTTGGGGTT-EEEEES-SSHHHHHHHHHHHTTT-EEEEEES-HHHHHHHHHHHHHHHGGGT-EEEEEE--TT-HHHHHHHHHHHHHHHS---EEEE------SS-SS-SS--SSPPPPPP-HHHIIIIIHHHHHHHHHHHHHTT-SS---EEEEEE--THHHH--TT-HHHHHHHHHHHHHHHHHHHHHHHTTEEEEEEEE--B-STTS-HHHHHHTTTPPPBPHHHHHHHHHHHHH---GGGTT-EEEE-SSS-EEEE------STHHHHHHHHHHHHHHHHHHHHHHHHHHHHHHHHHHHHHHHHHHHHHHHHHHHHHHHHT-/-EEE-GGGGGTTGGGGTT-EEEEES-SSHHHHHHHHHHHTTT-EE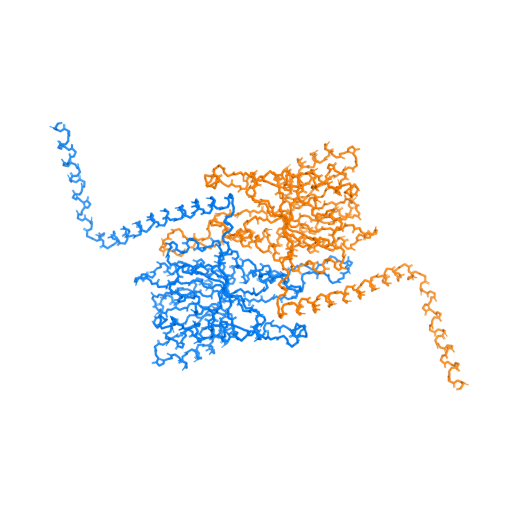EEEES-HHHHHHHHHHHHHHHGGGT-EEEEEE--TT-HHHHHHHHHHHHHHHS---EEEE------SS-SS-SS--SSPPPPP--HHHIIIIIHHHHHHHHHHHHHTT-SS---EEEEEE--THHHH--TT-HHHHHHHHHHHHHHHHHHHHHHHTTEEEEEEEE--B-STTS-HHHHHHTTTPPPBPHHHHHHHHHHHHH---GGGTT-EEEE-SSS-EEEE------STHHHHHHHHHHHHHHHHHHHHHHHHHHHHHHHHHHHHHHHHHHHHHHHHHHHHHHHHT-

Solvent-accessible surface area (backbone atoms only — not comparable to full-atom values): 33147 Å² total; per-residue (Å²): 122,45,81,42,49,82,78,56,24,54,75,49,40,70,71,32,47,75,34,26,36,40,30,29,31,20,38,47,60,57,29,24,42,31,49,35,55,44,9,53,36,8,12,28,38,34,34,29,18,72,49,51,70,39,29,52,51,35,38,51,49,19,38,72,63,5,36,91,64,62,16,45,59,50,71,43,71,23,50,56,69,35,66,68,38,45,51,50,47,54,50,52,42,32,70,74,67,70,40,41,32,33,34,30,54,45,41,64,59,63,63,94,53,50,68,70,73,77,58,86,59,92,60,84,75,78,82,80,82,62,61,41,45,39,37,41,37,52,13,33,53,52,45,51,50,52,40,52,51,45,42,62,64,34,81,73,80,61,81,24,18,43,40,41,62,44,28,43,37,35,73,48,23,33,70,58,27,20,68,35,8,13,29,25,12,14,48,52,14,34,41,41,10,40,29,64,62,31,47,61,70,51,30,39,31,26,34,36,19,42,29,65,44,92,34,94,74,65,50,71,78,53,43,66,66,42,60,89,52,65,48,20,51,54,65,57,53,22,30,48,50,51,28,65,52,44,53,86,57,70,85,55,45,31,16,38,39,32,21,78,29,67,62,60,36,36,34,36,66,63,73,66,62,69,55,72,62,43,34,55,38,50,51,50,48,52,49,49,46,47,50,48,31,50,50,36,50,51,48,48,49,46,48,51,45,40,64,67,36,43,80,61,38,64,58,49,63,59,45,46,58,51,50,50,52,50,50,49,57,53,54,71,74,97,122,45,79,41,47,82,78,55,23,53,73,49,41,70,71,32,47,75,34,26,35,39,30,29,30,20,38,47,60,58,28,24,43,31,49,34,54,45,9,53,36,8,11,28,37,34,34,29,17,72,49,52,69,39,27,52,52,35,39,53,50,20,39,70,62,5,36,93,64,64,16,46,60,49,71,43,71,23,49,55,69,34,68,68,38,46,50,52,48,53,50,52,43,33,71,72,68,69,40,40,30,32,34,30,54,43,39,66,61,64,62,96,53,50,68,70,74,79,58,85,59,92,61,84,75,77,82,80,83,59,61,39,46,40,38,40,37,51,13,34,52,51,46,52,49,54,40,53,50,44,42,62,65,33,82,72,80,61,82,24,20,43,41,40,61,46,28,41,36,34,72,48,24,35,70,58,28,21,67,36,9,13,29,26,12,14,49,52,14,34,41,42,9,40,27,63,61,32,48,61,70,50,30,38,31,27,34,36,18,41,30,65,44,92,35,94,74,62,52,71,78,53,45,65,66,43,59,88,51,65,47,19,54,52,65,57,53,24,30,48,50,51,29,64,52,44,54,84,58,70,86,54,46,30,16,37,40,33,20,78,29,65,62,60,37,35,34,35,64,65,71,65,62,72,55,72,63,42,34,54,41,49,50,51,48,53,48,50,47,47,49,48,30,48,50,36,48,50,48,48,48,46,46,51,45,38,64,66,35,44,79,61,39,62,58,49,63,59,46,46,58,50,47,50,53,51,50,50,56,53,55,70,75,98

InterPro domains:
  IPR002347 Short-chain dehydrogenase/reductase SDR [PF00106] (19-220)
  IPR002347 Short-chain dehydrogenase/reductase SDR [PR00081] (20-37)
  IPR002347 Short-chain dehydrogenase/reductase SDR [PR00081] (98-109)
  IPR002347 Short-chain dehydrogenase/reductase SDR [PR00081] (180-199)
  IPR002347 Short-chain dehydrogenase/reductase SDR [PR00081] (201-218)
  IPR036291 NAD(P)-binding domain superfamily [SSF51735] (16-261)